Protein AF-A0A3D4PHA9-F1 (afdb_monomer)

Solvent-accessible surface area (backbone atoms only — not comparable to full-atom values): 24714 Å² total; per-residue (Å²): 105,41,65,54,60,60,67,70,58,54,54,68,45,52,56,85,45,77,70,32,50,54,44,38,27,34,51,59,43,37,43,68,64,40,79,77,33,46,70,63,45,48,54,57,72,68,58,50,63,74,48,42,57,73,30,76,74,46,59,72,76,39,26,54,54,40,23,50,50,42,50,50,50,29,45,50,36,42,30,44,54,52,34,38,70,77,37,67,90,38,67,72,58,40,52,51,44,53,35,48,70,42,29,64,69,66,61,52,39,60,44,67,67,62,45,59,79,65,66,57,44,80,58,72,41,45,94,78,32,68,46,37,29,42,55,52,53,49,57,47,50,57,50,51,60,62,71,65,76,60,99,59,75,50,28,41,34,37,40,33,34,61,34,76,40,68,42,74,78,46,63,84,48,59,82,62,46,35,27,49,52,42,47,51,51,54,51,49,57,46,49,53,52,51,52,48,39,34,74,76,54,52,39,58,24,27,39,36,28,56,47,73,32,67,46,77,53,78,55,76,45,78,52,98,91,39,83,44,63,55,77,57,81,34,33,28,41,39,35,24,40,40,24,36,23,50,45,71,57,50,54,53,44,56,74,76,30,62,68,88,63,63,80,52,78,63,50,73,55,92,93,40,74,25,63,45,45,61,48,78,42,75,45,89,45,77,64,35,55,48,28,48,43,22,29,64,81,79,84,78,71,90,68,97,76,84,74,55,34,58,46,75,69,68,69,58,60,80,50,52,62,63,50,54,49,52,48,48,47,44,45,74,83,58,64,74,59,46,67,37,61,56,47,41,51,53,62,57,67,46,80,68,53,86,62,72,50,97,76,59,64,45,74,66,51,44,50,46,52,48,50,53,48,46,50,48,49,45,49,50,46,48,53,49,39,53,51,51,51,54,46,49,56,48,44,65,68,42,47,64,57,51,51,55,44,42,72,73,34,102,49,83,72,52,46,71,57,52,34,53,53,33,44,74,72,73,43,88,60,53,73,71,54,28,50,53,46,51,62,50,66,74,75,107

Nearest PDB structures (foldseek):
  5xxu-assembly1_U  TM=4.238E-01  e=3.130E-01  Toxoplasma gondii
  4f3m-assembly3_B  TM=3.177E-01  e=1.053E+00  Halalkalibacterium halodurans C-125
  4usj-assembly1_C  TM=2.317E-01  e=9.045E-01  Chlamydomonas reinhardtii
  8zkm-assembly1_K  TM=2.129E-01  e=5.740E-01  Vibrio cholerae

Mean predicted aligned error: 12.32 Å

Foldseek 3Di:
DLLCLLLVFQFLWFDDDPLLVLLCLQQLVQLCQPPQNVVLVCQLVVVPVSQLVNVVLFDPVGSSQSSSQSSSSSLLLVLLVQLCVVPVVPPVSVVLSVLLNLADAPRTDTDVVVNVVSVRDHSCPLQQHSRNVSVVLSVVLVVVVVVPPDPDLKFKKKKKWKWKDDCVVQPPDDLVSLQVVLCVVQVLLQVVSVVQCCPQQVFAWWKKFKAKAADFDDPFDQDPNDTDGDHDDIIMIMMMTMGMGRNVSVVVCVVVDVLQPPWDQWDDDPPITITMGMDTDGPPDSVRSSCQAQNDHPPPPPDDDDDRHNRHRHSSSRPDSVRSVSRCSNPVPDDRMDIDHVRVVCVPVVPPDVPPPPPPCPVVSVVVVVVVVSVVSSVVSVVVSVVVVVLVVLLVVLVVVQVVVVVVDVDRDDLVVSQVSCVVVVNHDDSVSSVVSSVVVVVD

Secondary structure (DSSP, 8-state):
-HHHHHHTSPEEEE--SHHHHHHHIIIIIHHHH-TT-HHHHHHHHTT-HHHHTTTTTS-HHHHHHHHHHHHHHHHHHHHHHHHHHHTTT-HHHHHHHHHHHTSPPSSEEE-HHHHHHTT------TTT-HHHHHHHHHHHHHHHHHHT-S--SEEEEEEEEEEEEETTGGGGS-HHHHHHHHHHHHHHHHHHHHHHHHHHH--EEEEEEEEEEEEEEEEEEEETTEEEEEEEEEEEEEEEEEEEEEHHHHHHHHHHS-GGG--PPPEEETTEEE--EEEEE--SSHHHHHHHHH----SS--SS-----S-----GGGS-HHHHHHHHHHHTT--SEEEETHHHHHHHHTT--SS--TTS--HHHHHHHHHHHHHHHHHHHHHHHHHHHHHHHHHHHHHHHHHHHHHHSSSPPPHHHHHHHHHHTT----HHHHHHHHHHHTT-

Sequence (444 aa):
MARELVLSYRVIAAGNRPRDHAQRDLLIGGWQKDPRCRGFRILIKNKDPRFYKNTLSLAKNNQETCARARAFQYMHAAALYRFQKCLEGNQRVSGILRSMLNCPPTLIYFDAKDLKRNGFRTCNRIRLCPYCLSRKVLSLYDRMCEDFKVGTNKCLALLAVTAQLDTSELTTSSSEGIDYQFKAIAKDVRNQLVNLAKKHLGFTGGLTVADAGPILFTNDNWSDGELIVDHYDGLELHTAVLGEIPFGKMSELEEKHSVDELKFSPIEFGNIECQPILTIRLCKERDALRSLLFGQAPSKHRGKNVIDGAFRFPPWYLATPSQWTQHHLATKSLKLYQFWGDWEKLYNECPTSKSKPKGFVNASVRRGRYKSQLNLITANNRRQYEKEQNLEILITRIRPIWVKLCNSLKRRPGWLLLLRKANEEGVDLSERQSRGIIKRLNNE

Structure (mmCIF, N/CA/C/O backbone):
data_AF-A0A3D4PHA9-F1
#
_entry.id   AF-A0A3D4PHA9-F1
#
loop_
_atom_site.group_PDB
_atom_site.id
_atom_site.type_symbol
_atom_site.label_atom_id
_atom_site.label_alt_id
_atom_site.label_comp_id
_atom_site.label_asym_id
_atom_site.label_entity_id
_atom_site.label_seq_id
_atom_site.pdbx_PDB_ins_code
_atom_site.Cartn_x
_atom_site.Cartn_y
_atom_site.Cartn_z
_atom_site.occupancy
_atom_site.B_iso_or_equiv
_atom_site.auth_seq_id
_atom_site.auth_comp_id
_atom_site.auth_asym_id
_atom_site.auth_atom_id
_atom_site.pdbx_PDB_model_num
ATOM 1 N N . MET A 1 1 ? 24.822 2.897 1.583 1.00 78.19 1 MET A N 1
ATOM 2 C CA . MET A 1 1 ? 23.975 1.821 2.151 1.00 78.19 1 MET A CA 1
ATOM 3 C C . MET A 1 1 ? 22.600 1.677 1.489 1.00 78.19 1 MET A C 1
ATOM 5 O O . MET A 1 1 ? 22.474 0.819 0.627 1.00 78.19 1 MET A O 1
ATOM 9 N N . ALA A 1 2 ? 21.577 2.498 1.794 1.00 78.69 2 ALA A N 1
ATOM 10 C CA . ALA A 1 2 ? 20.216 2.328 1.228 1.00 78.69 2 ALA A CA 1
ATOM 11 C C . ALA A 1 2 ? 20.191 2.258 -0.307 1.00 78.69 2 ALA A C 1
ATOM 13 O O . ALA A 1 2 ? 19.567 1.386 -0.909 1.00 78.69 2 ALA A O 1
ATOM 14 N N . ARG A 1 3 ? 20.934 3.168 -0.937 1.00 78.94 3 ARG A N 1
ATOM 15 C CA . ARG A 1 3 ? 21.104 3.226 -2.388 1.00 78.94 3 ARG A CA 1
ATOM 16 C C . ARG A 1 3 ? 21.761 1.965 -2.951 1.00 78.94 3 ARG A C 1
ATOM 18 O O . ARG A 1 3 ? 21.275 1.422 -3.936 1.00 78.94 3 ARG A O 1
ATOM 25 N N . GLU A 1 4 ? 22.847 1.505 -2.342 1.00 82.38 4 GLU A N 1
ATOM 26 C CA . GLU A 1 4 ? 23.573 0.310 -2.794 1.00 82.38 4 GLU A CA 1
ATOM 27 C C . GLU A 1 4 ? 22.698 -0.929 -2.682 1.00 82.38 4 GLU A C 1
ATOM 29 O O . GLU A 1 4 ? 22.647 -1.704 -3.629 1.00 82.38 4 GLU A O 1
ATOM 34 N N . LEU A 1 5 ? 21.935 -1.057 -1.591 1.00 80.12 5 LEU A N 1
ATOM 35 C CA . LEU A 1 5 ? 20.986 -2.147 -1.400 1.00 80.12 5 LEU A CA 1
ATOM 36 C C . LEU A 1 5 ? 20.027 -2.234 -2.592 1.00 80.12 5 LEU A C 1
ATOM 38 O O . LEU A 1 5 ? 19.995 -3.245 -3.280 1.00 80.12 5 LEU A O 1
ATOM 42 N N . VAL A 1 6 ? 19.310 -1.154 -2.914 1.00 78.81 6 VAL A N 1
ATOM 43 C CA . VAL A 1 6 ? 18.318 -1.161 -4.007 1.00 78.81 6 VAL A CA 1
ATOM 44 C C . VAL A 1 6 ? 18.946 -1.397 -5.381 1.00 78.81 6 VAL A C 1
ATOM 46 O O . VAL A 1 6 ? 18.359 -2.084 -6.219 1.00 78.81 6 VAL A O 1
ATOM 49 N N . LEU A 1 7 ? 20.132 -0.836 -5.624 1.00 80.25 7 LEU A N 1
ATOM 50 C CA . LEU A 1 7 ? 20.813 -0.948 -6.915 1.00 80.25 7 LEU A CA 1
ATOM 51 C C . LEU A 1 7 ? 21.568 -2.271 -7.096 1.00 80.25 7 LEU A C 1
ATOM 53 O O . LEU A 1 7 ? 21.859 -2.632 -8.237 1.00 80.25 7 LEU A O 1
ATOM 57 N N . SER A 1 8 ? 21.856 -2.993 -6.009 1.00 77.19 8 SER A N 1
ATOM 58 C CA . SER A 1 8 ? 22.593 -4.262 -6.035 1.00 77.19 8 SER A CA 1
ATOM 59 C C . SER A 1 8 ? 21.827 -5.400 -6.708 1.00 77.19 8 SER A C 1
ATOM 61 O O . SER A 1 8 ? 22.439 -6.364 -7.159 1.00 77.19 8 SER A O 1
ATOM 63 N N . TYR A 1 9 ? 20.501 -5.287 -6.818 1.00 76.25 9 TYR A N 1
ATOM 64 C CA . TYR A 1 9 ? 19.668 -6.357 -7.352 1.00 76.25 9 TYR A CA 1
ATOM 65 C C . TYR A 1 9 ? 19.395 -6.206 -8.845 1.00 76.25 9 TYR A C 1
ATOM 67 O O . TYR A 1 9 ? 18.904 -5.166 -9.321 1.00 76.25 9 TYR A O 1
ATOM 75 N N . ARG A 1 10 ? 19.597 -7.300 -9.586 1.00 81.81 10 ARG A N 1
ATOM 76 C CA . ARG A 1 10 ? 19.163 -7.385 -10.977 1.00 81.81 10 ARG A CA 1
ATOM 77 C C . ARG A 1 10 ? 17.663 -7.660 -11.033 1.00 81.81 10 ARG A C 1
ATOM 79 O O . ARG A 1 10 ? 17.183 -8.698 -10.579 1.00 81.81 10 ARG A O 1
ATOM 86 N N . VAL A 1 11 ? 16.915 -6.733 -11.629 1.00 83.44 11 VAL A N 1
ATOM 87 C CA . VAL A 1 11 ? 15.482 -6.917 -11.881 1.00 83.44 11 VAL A CA 1
ATOM 88 C C . VAL A 1 11 ? 15.311 -7.689 -13.184 1.00 83.44 11 VAL A C 1
ATOM 90 O O . VAL A 1 11 ? 15.798 -7.270 -14.230 1.00 83.44 11 VAL A O 1
ATOM 93 N N . ILE A 1 12 ? 14.620 -8.823 -13.117 1.00 83.25 12 ILE A N 1
ATOM 94 C CA . ILE A 1 12 ? 14.388 -9.707 -14.269 1.00 83.25 12 ILE A CA 1
ATOM 95 C C . ILE A 1 12 ? 12.997 -9.517 -14.882 1.00 83.25 12 ILE A C 1
ATOM 97 O O . ILE A 1 12 ? 12.780 -9.852 -16.046 1.00 83.25 12 ILE A O 1
ATOM 101 N N . ALA A 1 13 ? 12.044 -8.993 -14.106 1.00 81.88 13 ALA A N 1
ATOM 102 C CA . ALA A 1 13 ? 10.689 -8.725 -14.567 1.00 81.88 13 ALA A CA 1
ATOM 103 C C . ALA A 1 13 ? 9.935 -7.765 -13.632 1.00 81.88 13 ALA A C 1
ATOM 105 O O . ALA A 1 13 ? 10.227 -7.674 -12.438 1.00 81.88 13 ALA A O 1
ATOM 106 N N . ALA A 1 14 ? 8.909 -7.114 -14.181 1.00 84.00 14 ALA A N 1
ATOM 107 C CA . ALA A 1 14 ? 7.874 -6.410 -13.429 1.00 84.00 14 ALA A CA 1
ATOM 108 C C . ALA A 1 14 ? 6.592 -7.254 -13.384 1.00 84.00 14 ALA A C 1
ATOM 110 O O . ALA A 1 14 ? 6.258 -7.936 -14.356 1.00 84.00 14 ALA A O 1
ATOM 111 N N . GLY A 1 15 ? 5.860 -7.185 -12.274 1.00 78.12 15 GLY A N 1
ATOM 112 C CA . GLY A 1 15 ? 4.508 -7.726 -12.182 1.00 78.12 15 GLY A CA 1
ATOM 113 C C . GLY A 1 15 ? 3.534 -6.948 -13.073 1.00 78.12 15 GLY A C 1
ATOM 114 O O . GLY A 1 15 ? 3.477 -5.716 -13.010 1.00 78.12 15 GLY A O 1
ATOM 115 N N . ASN A 1 16 ? 2.765 -7.672 -13.888 1.00 78.44 16 ASN A N 1
ATOM 116 C CA . ASN A 1 16 ? 1.765 -7.117 -14.809 1.00 78.44 16 ASN A CA 1
ATOM 117 C C . ASN A 1 16 ? 0.433 -7.891 -14.785 1.00 78.44 16 ASN A C 1
ATOM 119 O O . ASN A 1 16 ? -0.294 -7.952 -15.771 1.00 78.44 16 ASN A O 1
ATOM 123 N N . ARG A 1 17 ? 0.136 -8.574 -13.679 1.00 78.44 17 ARG A N 1
ATOM 124 C CA . ARG A 1 17 ? -1.132 -9.284 -13.472 1.00 78.44 17 ARG A CA 1
ATOM 125 C C . ARG A 1 17 ? -2.132 -8.346 -12.784 1.00 78.44 17 ARG A C 1
ATOM 127 O O . ARG A 1 17 ? -1.696 -7.458 -12.053 1.00 78.44 17 ARG A O 1
ATOM 134 N N . PRO A 1 18 ? -3.454 -8.599 -12.862 1.00 76.56 18 PRO A N 1
ATOM 135 C CA . PRO A 1 18 ? -4.464 -7.884 -12.059 1.00 76.56 18 PRO A CA 1
ATOM 136 C C . PRO A 1 18 ? -4.094 -7.780 -10.572 1.00 76.56 18 PRO A C 1
ATOM 138 O O . PRO A 1 18 ? -4.237 -6.742 -9.933 1.00 76.56 18 PRO A O 1
ATOM 141 N N . ARG A 1 19 ? -3.519 -8.864 -10.050 1.00 80.69 19 ARG A N 1
ATOM 142 C CA . ARG A 1 19 ? -2.988 -8.973 -8.694 1.00 80.69 19 ARG A CA 1
ATOM 143 C C . ARG A 1 19 ? -1.827 -8.001 -8.413 1.00 80.69 19 ARG A C 1
ATOM 145 O O . ARG A 1 19 ? -1.751 -7.413 -7.338 1.00 80.69 19 ARG A O 1
ATOM 152 N N . ASP A 1 20 ? -0.936 -7.811 -9.379 1.00 84.25 20 ASP A N 1
ATOM 153 C CA . ASP A 1 20 ? 0.202 -6.898 -9.251 1.00 84.25 20 ASP A CA 1
ATOM 154 C C . ASP A 1 20 ? -0.255 -5.432 -9.346 1.00 84.25 20 ASP A C 1
ATOM 156 O O . ASP A 1 20 ? 0.331 -4.566 -8.701 1.00 84.25 20 ASP A O 1
ATOM 160 N N . HIS A 1 21 ? -1.331 -5.145 -10.091 1.00 82.88 21 HIS A N 1
ATOM 161 C CA . HIS A 1 21 ? -1.955 -3.817 -10.109 1.00 82.88 21 HIS A CA 1
ATOM 162 C C . HIS A 1 21 ? -2.543 -3.446 -8.742 1.00 82.88 21 HIS A C 1
ATOM 164 O O . HIS A 1 21 ? -2.271 -2.356 -8.253 1.00 82.88 21 HIS A O 1
ATOM 170 N N . ALA A 1 22 ? -3.241 -4.369 -8.075 1.00 83.69 22 ALA A N 1
ATOM 171 C CA . ALA A 1 22 ? -3.739 -4.159 -6.712 1.00 83.69 22 ALA A CA 1
ATOM 172 C C . ALA A 1 22 ? -2.608 -3.858 -5.707 1.00 83.69 22 ALA A C 1
ATOM 174 O O . ALA A 1 22 ? -2.691 -2.912 -4.927 1.00 83.69 22 ALA A O 1
ATOM 175 N N . GLN A 1 23 ? -1.498 -4.606 -5.761 1.00 87.12 23 GLN A N 1
ATOM 176 C CA . GLN A 1 23 ? -0.321 -4.292 -4.937 1.00 87.12 23 GLN A CA 1
ATOM 177 C C . GLN A 1 23 ? 0.308 -2.944 -5.285 1.00 87.12 23 GLN A C 1
ATOM 179 O O . GLN A 1 23 ? 0.857 -2.277 -4.407 1.00 87.12 23 GLN A O 1
ATOM 184 N N . ARG A 1 24 ? 0.289 -2.568 -6.568 1.00 87.31 24 ARG A N 1
ATOM 185 C CA . ARG A 1 24 ? 0.852 -1.304 -7.033 1.00 87.31 24 ARG A CA 1
ATOM 186 C C . ARG A 1 24 ? 0.048 -0.153 -6.469 1.00 87.31 24 ARG A C 1
ATOM 188 O O . ARG A 1 24 ? 0.664 0.784 -5.981 1.00 87.31 24 ARG A O 1
ATOM 195 N N . ASP A 1 25 ? -1.274 -0.262 -6.489 1.00 84.44 25 ASP A N 1
ATOM 196 C CA . ASP A 1 25 ? -2.173 0.742 -5.935 1.00 84.44 25 ASP A CA 1
ATOM 197 C C . ASP A 1 25 ? -1.982 0.891 -4.429 1.00 84.44 25 ASP A C 1
ATOM 199 O O . ASP A 1 25 ? -1.779 2.008 -3.973 1.00 84.44 25 ASP A O 1
ATOM 203 N N . LEU A 1 26 ? -1.923 -0.218 -3.684 1.00 87.31 26 LEU A N 1
ATOM 204 C CA . LEU A 1 26 ? -1.706 -0.186 -2.234 1.00 87.31 26 LEU A CA 1
ATOM 205 C C . LEU A 1 26 ? -0.385 0.489 -1.834 1.00 87.31 26 LEU A C 1
ATOM 207 O O . LEU A 1 26 ? -0.323 1.178 -0.822 1.00 87.31 26 LEU A O 1
ATOM 211 N N . LEU A 1 27 ? 0.692 0.241 -2.586 1.00 89.62 27 LEU A N 1
ATOM 212 C CA . LEU A 1 27 ? 2.030 0.720 -2.230 1.00 89.62 27 LEU A CA 1
ATOM 213 C C . LEU A 1 27 ? 2.379 2.029 -2.936 1.00 89.62 27 LEU A C 1
ATOM 215 O O . LEU A 1 27 ? 2.422 3.098 -2.334 1.00 89.62 27 LEU A O 1
ATOM 219 N N . ILE A 1 28 ? 2.647 1.936 -4.237 1.00 88.44 28 ILE A N 1
ATOM 220 C CA . ILE A 1 28 ? 3.115 3.057 -5.052 1.00 88.44 28 ILE A CA 1
ATOM 221 C C . ILE A 1 28 ? 1.968 4.040 -5.280 1.00 88.44 28 ILE A C 1
ATOM 223 O O . ILE A 1 28 ? 2.178 5.240 -5.170 1.00 88.44 28 ILE A O 1
ATOM 227 N N . GLY A 1 29 ? 0.770 3.543 -5.591 1.00 83.50 29 GLY A N 1
ATOM 228 C CA . GLY A 1 29 ? -0.414 4.360 -5.831 1.00 83.50 29 GLY A CA 1
ATOM 229 C C . GLY A 1 29 ? -0.811 5.162 -4.596 1.00 83.50 29 GLY A C 1
ATOM 230 O O . GLY A 1 29 ? -1.054 6.357 -4.731 1.00 83.50 29 GLY A O 1
ATOM 231 N N . GLY A 1 30 ? -0.789 4.542 -3.413 1.00 81.56 30 GLY A N 1
ATOM 232 C CA . GLY A 1 30 ? -1.020 5.205 -2.131 1.00 81.56 30 GLY A CA 1
ATOM 233 C C . GLY A 1 30 ? -0.062 6.377 -1.928 1.00 81.56 30 GLY A C 1
ATOM 234 O O . GLY A 1 30 ? -0.498 7.515 -1.802 1.00 81.56 30 GLY A O 1
ATOM 235 N N . TRP A 1 31 ? 1.250 6.149 -2.037 1.00 85.88 31 TRP A N 1
ATOM 236 C CA . TRP A 1 31 ? 2.238 7.229 -1.896 1.00 85.88 31 TRP A CA 1
ATOM 237 C C . TRP A 1 31 ? 2.215 8.252 -3.039 1.00 85.88 31 TRP A C 1
ATOM 239 O O . TRP A 1 31 ? 2.596 9.399 -2.854 1.00 85.88 31 TRP A O 1
ATOM 249 N N . GLN A 1 32 ? 1.793 7.887 -4.250 1.00 84.81 32 GLN A N 1
ATOM 250 C CA . GLN A 1 32 ? 1.639 8.867 -5.332 1.00 84.81 32 GLN A CA 1
ATOM 251 C C . GLN A 1 32 ? 0.470 9.827 -5.086 1.00 84.81 32 GLN A C 1
ATOM 253 O O . GLN A 1 32 ? 0.487 10.941 -5.614 1.00 84.81 32 GLN A O 1
ATOM 258 N N . LYS A 1 33 ? -0.541 9.396 -4.330 1.00 77.88 33 LYS A N 1
ATOM 259 C CA . LYS A 1 33 ? -1.741 10.184 -4.030 1.00 77.88 33 LYS A CA 1
ATOM 260 C C . LYS A 1 33 ? -1.632 10.930 -2.713 1.00 77.88 33 LYS A C 1
ATOM 262 O O . LYS A 1 33 ? -2.201 12.010 -2.609 1.00 77.88 33 LYS A O 1
ATOM 267 N N . ASP A 1 34 ? -0.879 10.389 -1.761 1.00 77.75 34 ASP A N 1
ATOM 268 C CA . ASP A 1 34 ? -0.632 11.040 -0.485 1.00 77.75 34 ASP A CA 1
ATOM 269 C C . ASP A 1 34 ? 0.057 12.402 -0.732 1.00 77.75 34 ASP A C 1
ATOM 271 O O . ASP A 1 34 ? 1.186 12.445 -1.246 1.00 77.75 34 ASP A O 1
ATOM 275 N N . PRO A 1 35 ? -0.602 13.537 -0.418 1.00 75.88 35 PRO A N 1
ATOM 276 C CA . PRO A 1 35 ? -0.036 14.861 -0.660 1.00 75.88 35 PRO A CA 1
ATOM 277 C C . PRO A 1 35 ? 1.274 15.068 0.106 1.00 75.88 35 PRO A C 1
ATOM 279 O O . PRO A 1 35 ? 2.156 15.775 -0.389 1.00 75.88 35 PRO A O 1
ATOM 282 N N . ARG A 1 36 ? 1.441 14.367 1.232 1.00 76.06 36 ARG A N 1
ATOM 283 C CA . ARG A 1 36 ? 2.634 14.386 2.078 1.00 76.06 36 ARG A CA 1
ATOM 284 C C . ARG A 1 36 ? 3.813 13.683 1.428 1.00 76.06 36 ARG A C 1
ATOM 286 O O . ARG A 1 36 ? 4.969 13.989 1.688 1.00 76.06 36 ARG A O 1
ATOM 293 N N . CYS A 1 37 ? 3.552 12.795 0.472 1.00 81.06 37 CYS A N 1
ATOM 294 C CA . CYS A 1 37 ? 4.594 12.061 -0.225 1.00 81.06 37 CYS A CA 1
ATOM 295 C C . CYS A 1 37 ? 5.264 12.855 -1.370 1.00 81.06 37 CYS A C 1
ATOM 297 O O . CYS A 1 37 ? 5.559 12.317 -2.445 1.00 81.06 37 CYS A O 1
ATOM 299 N N . ARG A 1 38 ? 5.506 14.163 -1.191 1.00 82.88 38 ARG A N 1
ATOM 300 C CA . ARG A 1 38 ? 6.083 15.038 -2.230 1.00 82.88 38 ARG A CA 1
ATOM 301 C C . ARG A 1 38 ? 7.461 14.559 -2.685 1.00 82.88 38 ARG A C 1
ATOM 303 O O . ARG A 1 38 ? 7.690 14.477 -3.891 1.00 82.88 38 ARG A O 1
ATOM 310 N N . GLY A 1 39 ? 8.339 14.178 -1.757 1.00 83.06 39 GLY A N 1
ATOM 311 C CA . GLY A 1 39 ? 9.680 13.677 -2.085 1.00 83.06 39 GLY A CA 1
ATOM 312 C C . GLY A 1 39 ? 9.662 12.449 -2.999 1.00 83.06 39 GLY A C 1
ATOM 313 O O . GLY A 1 39 ? 10.361 12.411 -4.010 1.00 83.06 39 GLY A O 1
ATOM 314 N N . PHE A 1 40 ? 8.779 11.484 -2.730 1.00 87.62 40 PHE A N 1
ATOM 315 C CA . PHE A 1 40 ? 8.590 10.330 -3.609 1.00 87.62 40 PHE A CA 1
ATOM 316 C C . PHE A 1 40 ? 8.110 10.731 -5.013 1.00 87.62 40 PHE A C 1
ATOM 318 O O . PHE A 1 40 ? 8.618 10.228 -6.020 1.00 87.62 40 PHE A O 1
ATOM 325 N N . ARG A 1 41 ? 7.169 11.680 -5.102 1.00 87.38 41 ARG A N 1
ATOM 326 C CA . ARG A 1 41 ? 6.681 12.204 -6.387 1.00 87.38 41 ARG A CA 1
ATOM 327 C C . ARG A 1 41 ? 7.778 12.924 -7.169 1.00 87.38 41 ARG A C 1
ATOM 329 O O . ARG A 1 41 ? 7.862 12.722 -8.378 1.00 87.38 41 ARG A O 1
ATOM 336 N N . ILE A 1 42 ? 8.628 13.706 -6.501 1.00 86.94 42 ILE A N 1
ATOM 337 C CA . ILE A 1 42 ? 9.790 14.369 -7.113 1.00 86.94 42 ILE A CA 1
ATOM 338 C C . ILE A 1 42 ? 10.762 13.325 -7.670 1.00 86.94 42 ILE A C 1
ATOM 340 O O . ILE A 1 42 ? 11.127 13.407 -8.841 1.00 86.94 42 ILE A O 1
ATOM 344 N N . LEU A 1 43 ? 11.113 12.299 -6.885 1.00 85.62 43 LEU A N 1
ATOM 345 C CA . LEU A 1 43 ? 12.012 11.226 -7.332 1.00 85.62 43 LEU A CA 1
ATOM 346 C C . LEU A 1 43 ? 11.499 10.520 -8.593 1.00 85.62 43 LEU A C 1
ATOM 348 O O . LEU A 1 43 ? 12.271 10.251 -9.513 1.00 85.62 43 LEU A O 1
ATOM 352 N N . ILE A 1 44 ? 10.193 10.246 -8.661 1.00 88.25 44 ILE A N 1
ATOM 353 C CA . ILE A 1 44 ? 9.579 9.642 -9.849 1.00 88.25 44 ILE A CA 1
ATOM 354 C C . ILE A 1 44 ? 9.554 10.632 -11.022 1.00 88.25 44 ILE A C 1
ATOM 356 O O . ILE A 1 44 ? 9.908 10.252 -12.141 1.00 88.25 44 ILE A O 1
ATOM 360 N N . LYS A 1 45 ? 9.147 11.887 -10.785 1.00 88.06 45 LYS A N 1
ATOM 361 C CA . LYS A 1 45 ? 9.012 12.926 -11.820 1.00 88.06 45 LYS A CA 1
ATOM 362 C C . LYS A 1 45 ? 10.349 13.246 -12.484 1.00 88.06 45 LYS A C 1
ATOM 364 O O . LYS A 1 45 ? 10.397 13.361 -13.704 1.00 88.06 45 LYS A O 1
ATOM 369 N N . ASN A 1 46 ? 11.422 13.320 -11.700 1.00 85.44 46 ASN A N 1
ATOM 370 C CA . ASN A 1 46 ? 12.767 13.631 -12.187 1.00 85.44 46 ASN A CA 1
ATOM 371 C C . ASN A 1 46 ? 13.392 12.487 -12.998 1.00 85.44 46 ASN A C 1
ATOM 373 O O . ASN A 1 46 ? 14.467 12.665 -13.560 1.00 85.44 46 ASN A O 1
ATOM 377 N N . LYS A 1 47 ? 12.730 11.320 -13.065 1.00 83.75 47 LYS A N 1
ATOM 378 C CA . LYS A 1 47 ? 13.183 10.130 -13.796 1.00 83.75 47 LYS A CA 1
ATOM 379 C C . LYS A 1 47 ? 14.660 9.821 -13.559 1.00 83.75 47 LYS A C 1
ATOM 381 O O . LYS A 1 47 ? 15.396 9.563 -14.506 1.00 83.75 47 LYS A O 1
ATOM 386 N N . ASP A 1 48 ? 15.071 9.833 -12.294 1.00 81.56 48 ASP A N 1
ATOM 387 C CA . ASP A 1 48 ? 16.461 9.607 -11.913 1.00 81.56 48 ASP A CA 1
ATOM 388 C C . ASP A 1 48 ? 17.035 8.367 -12.634 1.00 81.56 48 ASP A C 1
ATOM 390 O O . ASP A 1 48 ? 16.581 7.244 -12.358 1.00 81.56 48 ASP A O 1
ATOM 394 N N . PRO A 1 49 ? 18.024 8.538 -13.540 1.00 82.62 49 PRO A N 1
ATOM 395 C CA . PRO A 1 49 ? 18.549 7.458 -14.376 1.00 82.62 49 PRO A CA 1
ATOM 396 C C . PRO A 1 49 ? 19.028 6.250 -13.568 1.00 82.62 49 PRO A C 1
ATOM 398 O O . PRO A 1 49 ? 19.023 5.116 -14.053 1.00 82.62 49 PRO A O 1
ATOM 401 N N . ARG A 1 50 ? 19.397 6.462 -12.300 1.00 81.62 50 ARG A N 1
ATOM 402 C CA . ARG A 1 50 ? 19.867 5.418 -11.389 1.00 81.62 50 ARG A CA 1
ATOM 403 C C . ARG A 1 50 ? 18.795 4.368 -11.111 1.00 81.62 50 ARG A C 1
ATOM 405 O O . ARG A 1 50 ? 19.131 3.191 -11.030 1.00 81.62 50 ARG A O 1
ATOM 412 N N . PHE A 1 51 ? 17.518 4.744 -11.012 1.00 83.81 51 PHE A N 1
ATOM 413 C CA . PHE A 1 51 ? 16.441 3.769 -10.792 1.00 83.81 51 PHE A CA 1
ATOM 414 C C . PHE A 1 51 ? 16.097 2.974 -12.056 1.00 83.81 51 PHE A C 1
ATOM 416 O O . PHE A 1 51 ? 15.625 1.837 -11.949 1.00 83.81 51 PHE A O 1
ATOM 423 N N . TYR A 1 52 ? 16.413 3.528 -13.230 1.00 81.62 52 TYR A N 1
ATOM 424 C CA . TYR A 1 52 ? 16.275 2.868 -14.530 1.00 81.62 52 TYR A CA 1
ATOM 425 C C . TYR A 1 52 ? 17.486 1.991 -14.887 1.00 81.62 52 TYR A C 1
ATOM 427 O O . TYR A 1 52 ? 17.348 1.040 -15.665 1.00 81.62 52 TYR A O 1
ATOM 435 N N . LYS A 1 53 ? 18.658 2.240 -14.286 1.00 75.00 53 LYS A N 1
ATOM 436 C CA . LYS A 1 53 ? 19.874 1.423 -14.448 1.00 75.00 53 LYS A CA 1
ATOM 437 C C . LYS A 1 53 ? 19.564 -0.050 -14.166 1.00 75.00 53 LYS A C 1
ATOM 439 O O . LYS A 1 53 ? 18.997 -0.358 -13.131 1.00 75.00 53 LYS A O 1
ATOM 444 N N . ASN A 1 54 ? 19.916 -0.983 -15.048 1.00 72.06 54 ASN A N 1
ATOM 445 C CA . ASN A 1 54 ? 19.570 -2.418 -14.941 1.00 72.06 54 ASN A CA 1
ATOM 446 C C . ASN A 1 54 ? 18.077 -2.764 -15.142 1.00 72.06 54 ASN A C 1
ATOM 448 O O . ASN A 1 54 ? 17.672 -3.880 -14.826 1.00 72.06 54 ASN A O 1
ATOM 452 N N . THR A 1 55 ? 17.260 -1.841 -15.661 1.00 75.94 55 THR A N 1
ATOM 453 C CA . THR A 1 55 ? 15.894 -2.136 -16.149 1.00 75.94 55 THR A CA 1
ATOM 454 C C . THR A 1 55 ? 15.753 -1.947 -17.658 1.00 75.94 55 THR A C 1
ATOM 456 O O . THR A 1 55 ? 14.737 -2.343 -18.210 1.00 75.94 55 THR A O 1
ATOM 459 N N . LEU A 1 56 ? 16.775 -1.407 -18.335 1.00 75.38 56 LEU A N 1
ATOM 460 C CA . LEU A 1 56 ? 16.754 -1.073 -19.768 1.00 75.38 56 LEU A CA 1
ATOM 461 C C . LEU A 1 56 ? 16.437 -2.264 -20.684 1.00 75.38 56 LEU A C 1
ATOM 463 O O . LEU A 1 56 ? 15.916 -2.068 -21.773 1.00 75.38 56 LEU A O 1
ATOM 467 N N . SER A 1 57 ? 16.712 -3.493 -20.241 1.00 78.38 57 SER A N 1
ATOM 468 C CA . SER A 1 57 ? 16.363 -4.714 -20.976 1.00 78.38 57 SER A CA 1
ATOM 469 C C . SER A 1 57 ? 14.884 -5.110 -20.870 1.00 78.38 57 SER A C 1
ATOM 471 O O . SER A 1 57 ? 14.472 -6.100 -21.469 1.00 78.38 57 SER A O 1
ATOM 473 N N . LEU A 1 58 ? 14.083 -4.394 -20.077 1.00 80.81 58 LEU A N 1
ATOM 474 C CA . LEU A 1 58 ? 12.646 -4.617 -19.941 1.00 80.81 58 LEU A CA 1
ATOM 475 C C . LEU A 1 58 ? 11.872 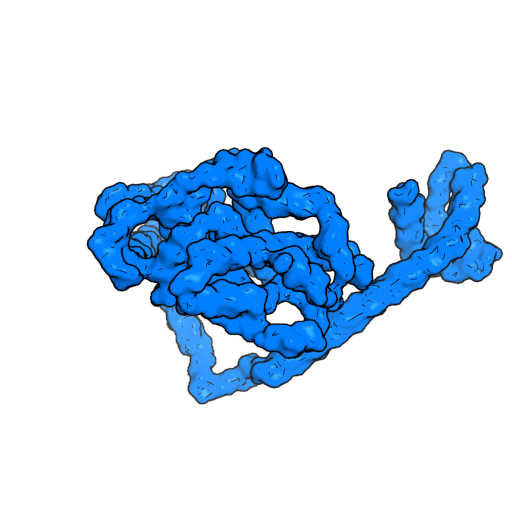-3.731 -20.919 1.00 80.81 58 LEU A C 1
ATOM 477 O O . LEU A 1 58 ? 12.309 -2.636 -21.254 1.00 80.81 58 LEU A O 1
ATOM 481 N N . ALA A 1 59 ? 10.662 -4.154 -21.286 1.00 81.38 59 ALA A N 1
ATOM 482 C CA . ALA A 1 59 ? 9.719 -3.320 -22.029 1.00 81.38 59 ALA A CA 1
ATOM 483 C C . ALA A 1 59 ? 9.508 -1.953 -21.353 1.00 81.38 59 ALA A C 1
ATOM 485 O O . ALA A 1 59 ? 9.387 -1.893 -20.129 1.00 81.38 59 ALA A O 1
ATOM 486 N N . LYS A 1 60 ? 9.354 -0.869 -22.125 1.00 82.62 60 LYS A N 1
ATOM 487 C CA . LYS A 1 60 ? 9.214 0.513 -21.607 1.00 82.62 60 LYS A CA 1
ATOM 488 C C . LYS A 1 60 ? 8.195 0.665 -20.459 1.00 82.62 60 LYS A C 1
ATOM 490 O O . LYS A 1 60 ? 8.504 1.275 -19.440 1.00 82.62 60 LYS A O 1
ATOM 495 N N . ASN A 1 61 ? 7.017 0.045 -20.569 1.00 79.25 61 ASN A N 1
ATOM 496 C CA . ASN A 1 61 ? 5.983 0.086 -19.517 1.00 79.25 61 ASN A CA 1
ATOM 497 C C . ASN A 1 61 ? 6.423 -0.623 -18.216 1.00 79.25 61 ASN A C 1
ATOM 499 O O . ASN A 1 61 ? 6.042 -0.233 -17.107 1.00 79.25 61 ASN A O 1
ATOM 503 N N . ASN A 1 62 ? 7.250 -1.661 -18.347 1.00 84.69 62 ASN A N 1
ATOM 504 C CA . ASN A 1 62 ? 7.836 -2.377 -17.220 1.00 84.69 62 ASN A CA 1
ATOM 505 C C . ASN A 1 62 ? 9.005 -1.595 -16.614 1.00 84.69 62 ASN A C 1
ATOM 507 O O . ASN A 1 62 ? 9.137 -1.601 -15.395 1.00 84.69 62 ASN A O 1
ATOM 511 N N . GLN A 1 63 ? 9.794 -0.875 -17.422 1.00 87.44 63 GLN A N 1
ATOM 512 C CA . GLN A 1 63 ? 10.871 -0.006 -16.927 1.00 87.44 63 GLN A CA 1
ATOM 513 C C . GLN A 1 63 ? 10.334 1.030 -15.941 1.00 87.44 63 GLN A C 1
ATOM 515 O O . GLN A 1 63 ? 10.851 1.152 -14.835 1.00 87.44 63 GLN A O 1
ATOM 520 N N . GLU A 1 64 ? 9.251 1.722 -16.300 1.00 87.25 64 GLU A N 1
ATOM 521 C CA . GLU A 1 64 ? 8.648 2.731 -15.429 1.00 87.25 64 GLU A CA 1
ATOM 522 C C . GLU A 1 64 ? 8.099 2.118 -14.134 1.00 87.25 64 GLU A C 1
ATOM 524 O O . GLU A 1 64 ? 8.337 2.636 -13.042 1.00 87.25 64 GLU A O 1
ATOM 529 N N . THR A 1 65 ? 7.417 0.974 -14.232 1.00 87.50 65 THR A N 1
ATOM 530 C CA . THR A 1 65 ? 6.939 0.243 -13.049 1.00 87.50 65 THR A CA 1
ATOM 531 C C . THR A 1 65 ? 8.103 -0.146 -12.134 1.00 87.50 65 THR A C 1
ATOM 533 O O . THR A 1 65 ? 8.030 0.057 -10.921 1.00 87.50 65 THR A O 1
ATOM 536 N N . CYS A 1 66 ? 9.192 -0.670 -12.701 1.00 88.88 66 CYS A N 1
ATOM 537 C CA . CYS A 1 66 ? 10.388 -1.044 -11.954 1.00 88.88 66 CYS A CA 1
ATOM 538 C C . CYS A 1 66 ? 11.073 0.162 -11.314 1.00 88.88 66 CYS A C 1
ATOM 540 O O . CYS A 1 66 ? 11.465 0.079 -10.152 1.00 88.88 66 CYS A O 1
ATOM 542 N N . ALA A 1 67 ? 11.189 1.279 -12.033 1.00 88.69 67 ALA A N 1
ATOM 543 C CA . ALA A 1 67 ? 11.781 2.503 -11.514 1.00 88.69 67 ALA A CA 1
ATOM 544 C C . ALA A 1 67 ? 10.973 3.048 -10.328 1.00 88.69 67 ALA A C 1
ATOM 546 O O . ALA A 1 67 ? 11.548 3.344 -9.283 1.00 88.69 67 ALA A O 1
ATOM 547 N N . ARG A 1 68 ? 9.637 3.089 -10.434 1.00 90.31 68 ARG A N 1
ATOM 548 C CA . ARG A 1 68 ? 8.753 3.495 -9.326 1.00 90.31 68 ARG A CA 1
ATOM 549 C C . ARG A 1 68 ? 8.861 2.548 -8.127 1.00 90.31 68 ARG A C 1
ATOM 551 O O . ARG A 1 68 ? 8.947 3.011 -6.992 1.00 90.31 68 ARG A O 1
ATOM 558 N N . ALA A 1 69 ? 8.903 1.235 -8.362 1.00 90.19 69 ALA A N 1
ATOM 559 C CA . ALA A 1 69 ? 9.071 0.242 -7.299 1.00 90.19 69 ALA A CA 1
ATOM 560 C C . ALA A 1 69 ? 10.431 0.364 -6.596 1.00 90.19 69 ALA A C 1
ATOM 562 O O . ALA A 1 69 ? 10.510 0.238 -5.377 1.00 90.19 69 ALA A O 1
ATOM 563 N N . ARG A 1 70 ? 11.495 0.670 -7.343 1.00 89.56 70 ARG A N 1
ATOM 564 C CA . ARG A 1 70 ? 12.827 0.926 -6.786 1.00 89.56 70 ARG A CA 1
ATOM 565 C C . ARG A 1 70 ? 12.909 2.234 -6.023 1.00 89.56 70 ARG A C 1
ATOM 567 O O . ARG A 1 70 ? 13.505 2.246 -4.955 1.00 89.56 70 ARG A O 1
ATOM 574 N N . ALA A 1 71 ? 12.291 3.301 -6.523 1.00 90.25 71 ALA A N 1
ATOM 575 C CA . ALA A 1 71 ? 12.180 4.552 -5.782 1.00 90.25 71 ALA A CA 1
ATOM 576 C C . ALA A 1 71 ? 11.456 4.317 -4.446 1.00 90.25 71 ALA A C 1
ATOM 578 O O . ALA A 1 71 ? 11.939 4.743 -3.401 1.00 90.25 71 ALA A O 1
ATOM 579 N N . PHE A 1 72 ? 10.360 3.550 -4.454 1.00 92.00 72 PHE A N 1
ATOM 580 C CA . PHE A 1 72 ? 9.639 3.175 -3.235 1.00 92.00 72 PHE A CA 1
ATOM 581 C C . PHE A 1 72 ? 10.534 2.365 -2.285 1.00 92.00 72 PHE A C 1
ATOM 583 O O . PHE A 1 72 ? 10.638 2.679 -1.100 1.00 92.00 72 PHE A O 1
ATOM 590 N N . GLN A 1 73 ? 11.237 1.356 -2.811 1.00 91.00 73 GLN A N 1
ATOM 591 C CA . GLN A 1 73 ? 12.165 0.541 -2.029 1.00 91.00 73 GLN A CA 1
ATOM 592 C C . GLN A 1 73 ? 13.300 1.371 -1.429 1.00 91.00 73 GLN A C 1
ATOM 594 O O . GLN A 1 73 ? 13.672 1.141 -0.282 1.00 91.00 73 GLN A O 1
ATOM 599 N N . TYR A 1 74 ? 13.828 2.333 -2.183 1.00 91.06 74 TYR A N 1
ATOM 600 C CA . TYR A 1 74 ? 14.890 3.224 -1.737 1.00 91.06 74 TYR A CA 1
ATOM 601 C C . TYR A 1 74 ? 14.423 4.082 -0.566 1.00 91.06 74 TYR A C 1
ATOM 603 O O . TYR A 1 74 ? 15.077 4.078 0.471 1.00 91.06 74 TYR A O 1
ATOM 611 N N . MET A 1 75 ? 13.268 4.737 -0.697 1.00 91.00 75 MET A N 1
ATOM 612 C CA . MET A 1 75 ? 12.690 5.560 0.368 1.00 91.00 75 MET A CA 1
ATOM 613 C C . MET A 1 75 ? 12.399 4.732 1.624 1.00 91.00 75 MET A C 1
ATOM 615 O O . MET A 1 75 ? 12.716 5.152 2.734 1.00 91.00 75 MET A O 1
ATOM 619 N N . HIS A 1 76 ? 11.856 3.522 1.457 1.00 91.38 76 HIS A N 1
ATOM 620 C CA . HIS A 1 76 ? 11.632 2.613 2.577 1.00 91.38 76 HIS A CA 1
ATOM 621 C C . HIS A 1 76 ? 12.946 2.191 3.250 1.00 91.38 76 HIS A C 1
ATOM 623 O O . HIS A 1 76 ? 13.056 2.266 4.469 1.00 91.38 76 HIS A O 1
ATOM 629 N N . ALA A 1 77 ? 13.958 1.783 2.479 1.00 90.75 77 ALA A N 1
ATOM 630 C CA . ALA A 1 77 ? 15.253 1.385 3.022 1.00 90.75 77 ALA A CA 1
ATOM 631 C C . ALA A 1 77 ? 15.962 2.554 3.720 1.00 90.75 77 ALA A C 1
ATOM 633 O O . ALA A 1 77 ? 16.498 2.370 4.807 1.00 90.75 77 ALA A O 1
ATOM 634 N N . ALA A 1 78 ? 15.931 3.754 3.132 1.00 90.00 78 ALA A N 1
ATOM 635 C CA . ALA A 1 78 ? 16.499 4.963 3.721 1.00 90.00 78 ALA A CA 1
ATOM 636 C C . ALA A 1 78 ? 15.881 5.262 5.096 1.00 90.00 78 ALA A C 1
ATOM 638 O O . ALA A 1 78 ? 16.619 5.490 6.054 1.00 90.00 78 ALA A O 1
ATOM 639 N N . ALA A 1 79 ? 14.553 5.149 5.216 1.00 90.19 79 ALA A N 1
ATOM 640 C CA . ALA A 1 79 ? 13.850 5.276 6.491 1.00 90.19 79 ALA A CA 1
ATOM 641 C C . ALA A 1 79 ? 14.355 4.263 7.530 1.00 90.19 79 ALA A C 1
ATOM 643 O O . ALA A 1 79 ? 14.692 4.632 8.650 1.00 90.19 79 ALA A O 1
ATOM 644 N N . LEU A 1 80 ? 14.464 2.986 7.144 1.00 91.88 80 LEU A N 1
ATOM 645 C CA . LEU A 1 80 ? 14.914 1.927 8.051 1.00 91.88 80 LEU A CA 1
ATOM 646 C C . LEU A 1 80 ? 16.367 2.105 8.497 1.00 91.88 80 LEU A C 1
ATOM 648 O O . LEU A 1 80 ? 16.655 1.862 9.662 1.00 91.88 80 LEU A O 1
ATOM 652 N N . TYR A 1 81 ? 17.268 2.549 7.615 1.00 90.12 81 TYR A N 1
ATOM 653 C CA . TYR A 1 81 ? 18.647 2.863 8.001 1.00 90.12 81 TYR A CA 1
ATOM 654 C C . TYR A 1 81 ? 18.711 4.039 8.980 1.00 90.12 81 TYR A C 1
ATOM 656 O O . TYR A 1 81 ? 19.451 3.962 9.959 1.00 90.12 81 TYR A O 1
ATOM 664 N N . ARG A 1 82 ? 17.906 5.090 8.764 1.00 88.88 82 ARG A N 1
ATOM 665 C CA . ARG A 1 82 ? 17.782 6.206 9.715 1.00 88.88 82 ARG A CA 1
ATOM 666 C C . ARG A 1 82 ? 17.319 5.705 11.082 1.00 88.88 82 ARG A C 1
ATOM 668 O O . ARG A 1 82 ? 17.956 6.000 12.085 1.00 88.88 82 ARG A O 1
ATOM 675 N N . PHE A 1 83 ? 16.255 4.900 11.122 1.00 89.81 83 PHE A N 1
ATOM 676 C CA . PHE A 1 83 ? 15.759 4.316 12.372 1.00 89.81 83 PHE A CA 1
ATOM 677 C C . PHE A 1 83 ? 16.792 3.419 13.035 1.00 89.81 83 PHE A C 1
ATOM 679 O O . PHE A 1 83 ? 16.947 3.476 14.247 1.00 89.81 83 PHE A O 1
ATOM 686 N N . GLN A 1 84 ? 17.516 2.621 12.250 1.00 88.81 84 GLN A N 1
ATOM 687 C CA . GLN A 1 84 ? 18.531 1.727 12.781 1.00 88.81 84 GLN A CA 1
ATOM 688 C C . GLN A 1 84 ? 19.618 2.526 13.490 1.00 88.81 84 GLN A C 1
ATOM 690 O O . GLN A 1 84 ? 19.904 2.185 14.628 1.00 88.81 84 GLN A O 1
ATOM 695 N N . LYS A 1 85 ? 20.125 3.603 12.869 1.00 86.75 85 LYS A N 1
ATOM 696 C CA . LYS A 1 85 ? 21.156 4.489 13.434 1.00 86.75 85 LYS A CA 1
ATOM 697 C C . LYS A 1 85 ? 20.704 5.180 14.726 1.00 86.75 85 LYS A C 1
ATOM 699 O O . LYS A 1 85 ? 21.474 5.307 15.667 1.00 86.75 85 LYS A O 1
ATOM 704 N N . CYS A 1 86 ? 19.448 5.619 14.791 1.00 83.25 86 CYS A N 1
ATOM 705 C CA . CYS A 1 86 ? 18.918 6.283 15.986 1.00 83.25 86 CYS A CA 1
ATOM 706 C C . CYS A 1 86 ? 18.573 5.309 17.124 1.00 83.25 86 CYS A C 1
ATOM 708 O O . CYS A 1 86 ? 18.440 5.733 18.266 1.00 83.25 86 CYS A O 1
ATOM 710 N N . LEU A 1 87 ? 18.392 4.019 16.824 1.00 82.38 87 LEU A N 1
ATOM 711 C CA . LEU A 1 87 ? 17.916 3.002 17.769 1.00 82.38 87 LEU A CA 1
ATOM 712 C C . LEU A 1 87 ? 18.976 1.917 18.041 1.00 82.38 87 LEU A C 1
ATOM 714 O O . LEU A 1 87 ? 18.627 0.823 18.490 1.00 82.38 87 LEU A O 1
ATOM 718 N N . GLU A 1 88 ? 20.261 2.199 17.782 1.00 74.31 88 GLU A N 1
ATOM 719 C CA . GLU A 1 88 ? 21.367 1.226 17.872 1.00 74.31 88 GLU A CA 1
ATOM 720 C C . GLU A 1 88 ? 21.519 0.594 19.267 1.00 74.31 88 GLU A C 1
ATOM 722 O O . GLU A 1 88 ? 21.962 -0.549 19.369 1.00 74.31 88 GLU A O 1
ATOM 727 N N . GLY A 1 89 ? 21.043 1.257 20.328 1.00 77.06 89 GLY A N 1
ATOM 728 C CA . GLY A 1 89 ? 21.022 0.715 21.693 1.00 77.06 89 GLY A CA 1
ATOM 729 C C . GLY A 1 89 ? 19.948 -0.350 21.966 1.00 77.06 89 GLY A C 1
ATOM 730 O O . GLY A 1 89 ? 20.022 -1.054 22.971 1.00 77.06 89 GLY A O 1
ATOM 731 N N . ASN A 1 90 ? 18.951 -0.521 21.090 1.00 83.12 90 ASN A N 1
ATOM 732 C CA . ASN A 1 90 ? 17.867 -1.484 21.289 1.00 83.12 90 ASN A CA 1
ATOM 733 C C . ASN A 1 90 ? 18.036 -2.704 20.368 1.00 83.12 90 ASN A C 1
ATOM 735 O O . ASN A 1 90 ? 17.556 -2.727 19.230 1.00 83.12 90 ASN A O 1
ATOM 739 N N . GLN A 1 91 ? 18.688 -3.758 20.878 1.00 82.19 91 GLN A N 1
ATOM 740 C CA . GLN A 1 91 ? 18.973 -4.985 20.115 1.00 82.19 91 GLN A CA 1
ATOM 741 C C . GLN A 1 91 ? 17.717 -5.606 19.480 1.00 82.19 91 GLN A C 1
ATOM 743 O O . GLN A 1 91 ? 17.755 -6.075 18.337 1.00 82.19 91 GLN A O 1
ATOM 748 N N . ARG A 1 92 ? 16.578 -5.570 20.186 1.00 82.19 92 ARG A N 1
ATOM 749 C CA . ARG A 1 92 ? 15.305 -6.117 19.697 1.00 82.19 92 ARG A CA 1
ATOM 750 C C . ARG A 1 92 ? 14.785 -5.331 18.494 1.00 82.19 92 ARG A C 1
ATOM 752 O O . ARG A 1 92 ? 14.372 -5.939 17.504 1.00 82.19 92 ARG A O 1
ATOM 759 N N . VAL A 1 93 ? 14.827 -4.000 18.554 1.00 85.25 93 VAL A N 1
ATOM 760 C CA . VAL A 1 93 ? 14.407 -3.130 17.445 1.00 85.25 93 VAL A CA 1
ATOM 761 C C . VAL A 1 93 ? 15.367 -3.248 16.262 1.00 85.25 93 VAL A C 1
ATOM 763 O O . VAL A 1 93 ? 14.916 -3.415 15.129 1.00 85.25 93 VAL A O 1
ATOM 766 N N . SER A 1 94 ? 16.675 -3.285 16.516 1.00 86.00 94 SER A N 1
ATOM 767 C CA . SER A 1 94 ? 17.696 -3.495 15.482 1.00 86.00 94 SER A CA 1
ATOM 768 C C . SER A 1 94 ? 17.460 -4.792 14.692 1.00 86.00 94 SER A C 1
ATOM 770 O O . SER A 1 94 ? 17.480 -4.794 13.457 1.00 86.00 94 SER A O 1
ATOM 772 N N . GLY A 1 95 ? 17.112 -5.891 15.377 1.00 88.69 95 GLY A N 1
ATOM 773 C CA . GLY A 1 95 ? 16.734 -7.152 14.731 1.00 88.69 95 GLY A CA 1
ATOM 774 C C . GLY A 1 95 ? 15.490 -7.040 13.838 1.00 88.69 95 GLY A C 1
ATOM 775 O O . GLY A 1 95 ? 15.458 -7.609 12.742 1.00 88.69 95 GLY A O 1
ATOM 776 N N . ILE A 1 96 ? 14.477 -6.275 14.263 1.00 91.31 96 ILE A N 1
ATOM 777 C CA . ILE A 1 96 ? 13.262 -6.022 13.470 1.00 91.31 96 ILE A CA 1
ATOM 778 C C . ILE A 1 96 ? 13.598 -5.219 12.210 1.00 91.31 96 ILE A C 1
ATOM 780 O O . ILE A 1 96 ? 13.217 -5.634 11.113 1.00 91.31 96 ILE A O 1
ATOM 784 N N . LEU A 1 97 ? 14.337 -4.117 12.348 1.00 92.00 97 LEU A N 1
ATOM 785 C CA . LEU A 1 97 ? 14.718 -3.250 11.230 1.00 92.00 97 LEU A CA 1
ATOM 786 C C . LEU A 1 97 ? 15.569 -4.005 10.203 1.00 92.00 97 LEU A C 1
ATOM 788 O O . LEU A 1 97 ? 15.277 -3.958 9.008 1.00 92.00 97 LEU A O 1
ATOM 792 N N . ARG A 1 98 ? 16.540 -4.807 10.661 1.00 89.44 98 ARG A N 1
ATOM 793 C CA . ARG A 1 98 ? 17.352 -5.673 9.794 1.00 89.44 98 ARG A CA 1
ATOM 794 C C . ARG A 1 98 ? 16.503 -6.707 9.055 1.00 89.44 98 ARG A C 1
ATOM 796 O O . ARG A 1 98 ? 16.676 -6.915 7.856 1.00 89.44 98 ARG A O 1
ATOM 803 N N . SER A 1 99 ? 15.552 -7.339 9.746 1.00 90.69 99 SER A N 1
ATOM 804 C CA . SER A 1 99 ? 14.619 -8.277 9.113 1.00 90.69 99 SER A CA 1
ATOM 805 C C . SER A 1 99 ? 13.756 -7.592 8.046 1.00 90.69 99 SER A C 1
ATOM 807 O O . SER A 1 99 ? 13.497 -8.179 6.996 1.00 90.69 99 SER A O 1
ATOM 809 N N . MET A 1 100 ? 13.334 -6.347 8.280 1.00 92.31 100 MET A N 1
ATOM 810 C CA . MET A 1 100 ? 12.563 -5.565 7.313 1.00 92.31 100 MET A CA 1
ATOM 811 C C . MET A 1 100 ? 13.392 -5.126 6.103 1.00 92.31 100 MET A C 1
ATOM 813 O O . MET A 1 100 ? 12.893 -5.243 4.985 1.00 92.31 100 MET A O 1
ATOM 817 N N . LEU A 1 101 ? 14.643 -4.698 6.300 1.00 89.31 101 LEU A N 1
ATOM 818 C CA . LEU A 1 101 ? 15.583 -4.381 5.215 1.00 89.31 101 LEU A CA 1
ATOM 819 C C . LEU A 1 101 ? 15.802 -5.582 4.284 1.00 89.31 101 LEU A C 1
ATOM 821 O O . LEU A 1 101 ? 15.844 -5.425 3.066 1.00 89.31 101 LEU A O 1
ATOM 825 N N . ASN A 1 102 ? 15.855 -6.786 4.858 1.00 87.12 102 ASN A N 1
ATOM 826 C CA . ASN A 1 102 ? 16.001 -8.045 4.125 1.00 87.12 102 ASN A CA 1
ATOM 827 C C . ASN A 1 102 ? 14.668 -8.633 3.636 1.00 87.12 102 ASN A C 1
ATOM 829 O O . ASN A 1 102 ? 14.644 -9.729 3.070 1.00 87.12 102 ASN A O 1
ATOM 833 N N . CYS A 1 103 ? 13.539 -7.956 3.862 1.00 89.12 103 CYS A N 1
ATOM 834 C CA . CYS A 1 103 ? 12.258 -8.416 3.353 1.00 89.12 103 CYS A CA 1
ATOM 835 C C . CYS A 1 103 ? 12.210 -8.156 1.840 1.00 89.12 103 CYS A C 1
ATOM 837 O O . CYS A 1 103 ? 12.352 -7.007 1.415 1.00 89.12 103 CYS A O 1
ATOM 839 N N . PRO A 1 104 ? 11.978 -9.184 1.003 1.00 86.12 104 PRO A N 1
ATOM 840 C CA . PRO A 1 104 ? 11.993 -8.990 -0.440 1.00 86.12 104 PRO A CA 1
ATOM 841 C C . PRO A 1 104 ? 10.873 -8.019 -0.830 1.00 86.12 104 PRO A C 1
ATOM 843 O O . PRO A 1 104 ? 9.752 -8.167 -0.319 1.00 86.12 104 PRO A O 1
ATOM 846 N N . PRO A 1 105 ? 11.111 -7.047 -1.722 1.00 87.56 105 PRO A N 1
ATOM 847 C CA . PRO A 1 105 ? 10.051 -6.153 -2.147 1.00 87.56 105 PRO A CA 1
ATOM 848 C C . PRO A 1 105 ? 9.034 -6.900 -3.019 1.00 87.56 105 PRO A C 1
ATOM 850 O O . PRO A 1 105 ? 9.282 -7.993 -3.536 1.00 87.56 105 PRO A O 1
ATOM 853 N N . THR A 1 106 ? 7.835 -6.337 -3.122 1.00 84.44 106 THR A N 1
ATOM 854 C CA . THR A 1 106 ? 6.772 -6.815 -4.021 1.00 84.44 106 THR A CA 1
ATOM 855 C C . THR A 1 106 ? 6.784 -6.007 -5.323 1.00 84.44 106 THR A C 1
ATOM 857 O O . THR A 1 106 ? 7.457 -4.984 -5.383 1.00 84.44 106 THR A O 1
ATOM 860 N N . LEU A 1 107 ? 6.042 -6.433 -6.357 1.00 83.69 107 LEU A N 1
ATOM 861 C CA . LEU A 1 107 ? 5.916 -5.791 -7.690 1.00 83.69 107 LEU A CA 1
ATOM 862 C C . LEU A 1 107 ? 7.061 -6.005 -8.685 1.00 83.69 107 LEU A C 1
ATOM 864 O O . LEU A 1 107 ? 6.826 -5.941 -9.891 1.00 83.69 107 LEU A O 1
ATOM 868 N N . ILE A 1 108 ? 8.273 -6.271 -8.209 1.00 84.94 108 ILE A N 1
ATOM 869 C CA . ILE A 1 108 ? 9.437 -6.558 -9.051 1.00 84.94 108 ILE A CA 1
ATOM 870 C C . ILE A 1 108 ? 10.023 -7.920 -8.699 1.00 84.94 108 ILE A C 1
ATOM 872 O O . ILE A 1 108 ? 10.053 -8.320 -7.535 1.00 84.94 108 ILE A O 1
ATOM 876 N N . TYR A 1 109 ? 10.454 -8.643 -9.726 1.00 81.31 109 TYR A N 1
ATOM 877 C CA . TYR A 1 109 ? 11.072 -9.953 -9.590 1.00 81.31 109 TYR A CA 1
ATOM 878 C C . TYR A 1 109 ? 12.577 -9.818 -9.786 1.00 81.31 109 TYR A C 1
ATOM 880 O O . TYR A 1 109 ? 13.030 -9.175 -10.738 1.00 81.31 109 TYR A O 1
ATOM 888 N N . PHE A 1 110 ? 13.336 -10.443 -8.892 1.00 79.81 110 PHE A N 1
ATOM 889 C CA . PHE A 1 110 ? 14.797 -10.434 -8.909 1.00 79.81 110 PHE A CA 1
ATOM 890 C C . PHE A 1 110 ? 15.350 -11.774 -9.354 1.00 79.81 110 PHE A C 1
ATOM 892 O O . PHE A 1 110 ? 14.664 -12.798 -9.272 1.00 79.81 110 PHE A O 1
ATOM 899 N N . ASP A 1 111 ? 16.603 -11.758 -9.795 1.00 77.00 111 ASP A N 1
ATOM 900 C CA . ASP A 1 111 ? 17.346 -12.979 -10.066 1.00 77.00 111 ASP A CA 1
ATOM 901 C C . ASP A 1 111 ? 17.361 -13.887 -8.819 1.00 77.00 111 ASP A C 1
ATOM 903 O O . ASP A 1 111 ? 17.622 -13.458 -7.692 1.00 77.00 111 ASP A O 1
ATOM 907 N N . ALA A 1 112 ? 17.061 -15.173 -9.014 1.00 65.12 112 ALA A N 1
ATOM 908 C CA . ALA A 1 112 ? 17.034 -16.154 -7.937 1.00 65.12 112 ALA A CA 1
ATOM 909 C C . ALA A 1 112 ? 18.406 -16.327 -7.262 1.00 65.12 112 ALA A C 1
ATOM 911 O O . ALA A 1 112 ? 18.456 -16.686 -6.083 1.00 65.12 112 ALA A O 1
ATOM 912 N N . LYS A 1 113 ? 19.509 -16.075 -7.983 1.00 74.88 113 LYS A N 1
ATOM 913 C CA . LYS A 1 113 ? 20.865 -16.077 -7.414 1.00 74.88 113 LYS A CA 1
ATOM 914 C C . LYS A 1 113 ? 21.032 -14.945 -6.400 1.00 74.88 113 LYS A C 1
ATOM 916 O O . LYS A 1 113 ? 21.507 -15.203 -5.294 1.00 74.88 113 LYS A O 1
ATOM 921 N N . ASP A 1 114 ? 20.538 -13.751 -6.726 1.00 71.56 114 ASP A N 1
ATOM 922 C CA . ASP A 1 114 ? 20.540 -12.596 -5.822 1.00 71.56 114 ASP A CA 1
ATOM 923 C C . ASP A 1 114 ? 19.666 -12.868 -4.591 1.00 71.56 114 ASP A C 1
ATOM 925 O O . ASP A 1 114 ? 20.040 -12.539 -3.466 1.00 71.56 114 ASP A O 1
ATOM 929 N N . LEU A 1 115 ? 18.522 -13.539 -4.771 1.00 68.25 115 LEU A N 1
ATOM 930 C CA . LEU A 1 115 ? 17.641 -13.881 -3.652 1.00 68.25 115 LEU A CA 1
ATOM 931 C C . LEU A 1 115 ? 18.255 -14.920 -2.695 1.00 68.25 115 LEU A C 1
ATOM 933 O O . LEU A 1 115 ? 18.101 -14.820 -1.477 1.00 68.25 115 LEU A O 1
ATOM 937 N N . LYS A 1 116 ? 18.953 -15.928 -3.227 1.00 69.62 116 LYS A N 1
ATOM 938 C CA . LYS A 1 116 ? 19.609 -16.958 -2.408 1.00 69.62 116 LYS A CA 1
ATOM 939 C C . LYS A 1 116 ? 20.824 -16.412 -1.665 1.00 69.62 116 LYS A C 1
ATOM 941 O O . LYS A 1 116 ? 20.950 -16.669 -0.472 1.00 69.62 116 LYS A O 1
ATOM 946 N N . ARG A 1 117 ? 21.678 -15.637 -2.345 1.00 68.69 117 ARG A N 1
ATOM 947 C 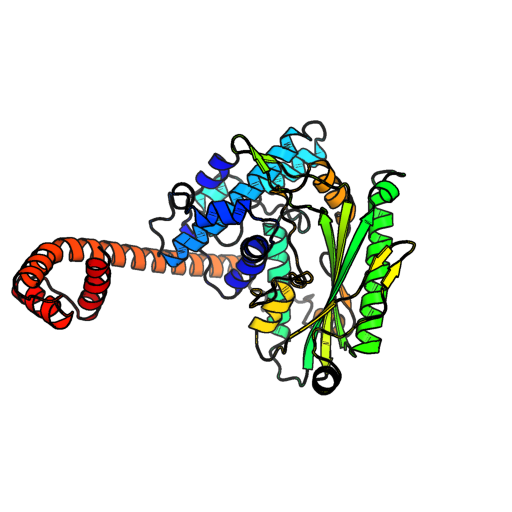CA . ARG A 1 117 ? 22.905 -15.061 -1.767 1.00 68.69 117 ARG A CA 1
ATOM 948 C C . ARG A 1 117 ? 22.622 -14.178 -0.552 1.00 68.69 117 ARG A C 1
ATOM 950 O O . ARG A 1 117 ? 23.411 -14.154 0.380 1.00 68.69 117 ARG A O 1
ATOM 957 N N . ASN A 1 118 ? 21.480 -13.496 -0.554 1.00 63.50 118 ASN A N 1
ATOM 958 C CA . ASN A 1 118 ? 21.101 -12.551 0.493 1.00 63.50 118 ASN A CA 1
ATOM 959 C C . ASN A 1 118 ? 20.153 -13.142 1.555 1.00 63.50 118 ASN A C 1
ATOM 961 O O . ASN A 1 118 ? 19.692 -12.418 2.432 1.00 63.50 118 ASN A O 1
ATOM 965 N N . GLY A 1 119 ? 19.826 -14.442 1.485 1.00 66.00 119 GLY A N 1
ATOM 966 C CA . GLY A 1 119 ? 19.026 -15.113 2.516 1.00 66.00 119 GLY A CA 1
ATOM 967 C C . GLY A 1 119 ? 17.612 -14.546 2.699 1.00 66.00 119 GLY A C 1
ATOM 968 O O . GLY A 1 119 ? 17.099 -14.541 3.818 1.00 66.00 119 GLY A O 1
ATOM 969 N N . PHE A 1 120 ? 16.977 -14.061 1.626 1.00 71.00 120 PHE A N 1
ATOM 970 C CA . PHE A 1 120 ? 15.693 -13.360 1.711 1.00 71.00 120 PHE A CA 1
ATOM 971 C C . PHE A 1 120 ? 14.609 -14.198 2.397 1.00 71.00 120 PHE A C 1
ATOM 973 O O . PHE A 1 120 ? 14.232 -15.283 1.943 1.00 71.00 120 PHE A O 1
ATOM 980 N N . ARG A 1 121 ? 14.041 -13.640 3.466 1.00 80.12 121 ARG A N 1
ATOM 981 C CA . ARG A 1 121 ? 12.878 -14.181 4.172 1.00 80.12 121 ARG A CA 1
ATOM 982 C C . ARG A 1 121 ? 11.877 -13.058 4.383 1.00 80.12 121 ARG A C 1
ATOM 984 O O . ARG A 1 121 ? 12.251 -11.923 4.667 1.00 80.12 121 ARG A O 1
ATOM 991 N N . THR A 1 122 ? 10.591 -13.357 4.228 1.00 88.06 122 THR A N 1
ATOM 992 C CA . THR A 1 122 ? 9.553 -12.391 4.590 1.00 88.06 122 THR A CA 1
ATOM 993 C C . THR A 1 122 ? 9.636 -12.126 6.087 1.00 88.06 122 THR A C 1
ATOM 995 O O . THR A 1 122 ? 9.620 -13.062 6.883 1.00 88.06 122 THR A O 1
ATOM 998 N N . CYS A 1 123 ? 9.704 -10.856 6.484 1.00 92.31 123 CYS A N 1
ATOM 999 C CA . CYS A 1 123 ? 9.805 -10.503 7.901 1.00 92.31 123 CYS A CA 1
ATOM 1000 C C . CYS A 1 123 ? 8.503 -10.761 8.681 1.00 92.31 123 CYS A C 1
ATOM 1002 O O . CYS A 1 123 ? 8.498 -10.724 9.907 1.00 92.31 123 CYS A O 1
ATOM 1004 N N . ASN A 1 124 ? 7.386 -10.988 7.975 1.00 89.81 124 ASN A N 1
ATOM 1005 C CA . ASN A 1 124 ? 6.037 -11.206 8.514 1.00 89.81 124 ASN A CA 1
ATOM 1006 C C . ASN A 1 124 ? 5.524 -10.079 9.434 1.00 89.81 124 ASN A C 1
ATOM 1008 O O . ASN A 1 124 ? 4.516 -10.238 10.118 1.00 89.81 124 ASN A O 1
ATOM 1012 N N . ARG A 1 125 ? 6.162 -8.902 9.409 1.00 92.38 125 ARG A N 1
ATOM 1013 C CA . ARG A 1 125 ? 5.739 -7.704 10.147 1.00 92.38 125 ARG A CA 1
ATOM 1014 C C . ARG A 1 125 ? 4.713 -6.922 9.336 1.00 92.38 125 ARG A C 1
ATOM 1016 O O . ARG A 1 125 ? 5.033 -5.907 8.730 1.00 92.38 125 ARG A O 1
ATOM 1023 N N . ILE A 1 126 ? 3.486 -7.428 9.286 1.00 91.88 126 ILE A N 1
ATOM 1024 C CA . ILE A 1 126 ? 2.411 -6.918 8.418 1.00 91.88 126 ILE A CA 1
ATOM 1025 C C . ILE A 1 126 ? 2.099 -5.429 8.670 1.00 91.88 126 ILE A C 1
ATOM 1027 O O . ILE A 1 126 ? 1.819 -4.726 7.715 1.00 91.88 126 ILE A O 1
ATOM 1031 N N . ARG A 1 127 ? 2.211 -4.934 9.910 1.00 90.00 127 ARG A N 1
ATOM 1032 C CA . ARG A 1 127 ? 1.938 -3.525 10.277 1.00 90.00 127 ARG A CA 1
ATOM 1033 C C . ARG A 1 127 ? 3.106 -2.555 10.063 1.00 90.00 127 ARG A C 1
ATOM 1035 O O . ARG A 1 127 ? 2.923 -1.349 10.131 1.00 90.00 127 ARG A O 1
ATOM 1042 N N . LEU A 1 128 ? 4.314 -3.074 9.837 1.00 91.50 128 LEU A N 1
ATOM 1043 C CA . LEU A 1 128 ? 5.537 -2.263 9.732 1.00 91.50 128 LEU A CA 1
ATOM 1044 C C . LEU A 1 128 ? 6.152 -2.322 8.337 1.00 91.50 128 LEU A C 1
ATOM 1046 O O . LEU A 1 128 ? 6.706 -1.345 7.842 1.00 91.50 128 LEU A O 1
ATOM 1050 N N . CYS A 1 129 ? 6.085 -3.490 7.702 1.00 93.69 129 CYS A N 1
ATOM 1051 C CA . CYS A 1 129 ? 6.705 -3.740 6.416 1.00 93.69 129 CYS A CA 1
ATOM 1052 C C . CYS A 1 129 ? 5.669 -3.621 5.295 1.00 93.69 129 CYS A C 1
ATOM 1054 O O . CYS A 1 129 ? 4.754 -4.454 5.239 1.00 93.69 129 CYS A O 1
ATOM 1056 N N . PRO A 1 130 ? 5.864 -2.696 4.336 1.00 93.31 130 PRO A N 1
ATOM 1057 C CA . PRO A 1 130 ? 4.915 -2.482 3.246 1.00 93.31 130 PRO A CA 1
ATOM 1058 C C . PRO A 1 130 ? 4.733 -3.750 2.419 1.00 93.31 130 PRO A C 1
ATOM 1060 O O . PRO A 1 130 ? 3.639 -4.080 1.976 1.00 93.31 130 PRO A O 1
ATOM 1063 N N . TYR A 1 131 ? 5.803 -4.524 2.252 1.00 93.12 131 TYR A N 1
ATOM 1064 C CA . TYR A 1 131 ? 5.780 -5.749 1.463 1.00 93.12 131 TYR A CA 1
ATOM 1065 C C . TYR A 1 131 ? 5.057 -6.897 2.166 1.00 93.12 131 TYR A C 1
ATOM 1067 O O . TYR A 1 131 ? 4.501 -7.775 1.510 1.00 93.12 131 TYR A O 1
ATOM 1075 N N . CYS A 1 132 ? 5.093 -6.960 3.500 1.00 93.38 132 CYS A N 1
ATOM 1076 C CA . CYS A 1 132 ? 4.308 -7.954 4.233 1.00 93.38 132 CYS A CA 1
ATOM 1077 C C . CYS A 1 132 ? 2.839 -7.543 4.297 1.00 93.38 132 CYS A C 1
ATOM 1079 O O . CYS A 1 132 ? 1.982 -8.407 4.101 1.00 93.38 132 CYS A O 1
ATOM 1081 N N . LEU A 1 133 ? 2.563 -6.246 4.483 1.00 92.25 133 LEU A N 1
ATOM 1082 C CA . LEU A 1 133 ? 1.219 -5.692 4.359 1.00 92.25 133 LEU A CA 1
ATOM 1083 C C . LEU A 1 133 ? 0.624 -6.049 2.999 1.00 92.25 133 LEU A C 1
ATOM 1085 O O . LEU A 1 133 ? -0.400 -6.722 2.932 1.00 92.25 133 LEU A O 1
ATOM 1089 N N . SER A 1 134 ? 1.319 -5.705 1.912 1.00 92.12 134 SER A N 1
ATOM 1090 C CA . SER A 1 134 ? 0.814 -5.912 0.557 1.00 92.12 134 SER A CA 1
ATOM 1091 C C . SER A 1 134 ? 0.555 -7.376 0.237 1.00 92.12 134 SER A C 1
ATOM 1093 O O . SER A 1 134 ? -0.450 -7.693 -0.387 1.00 92.12 134 SER A O 1
ATOM 1095 N N . ARG A 1 135 ? 1.404 -8.302 0.697 1.00 90.88 135 ARG A N 1
ATOM 1096 C CA . ARG A 1 135 ? 1.151 -9.745 0.554 1.00 90.88 135 ARG A CA 1
ATOM 1097 C C . ARG A 1 135 ? -0.100 -10.185 1.303 1.00 90.88 135 ARG A C 1
ATOM 1099 O O . ARG A 1 135 ? -0.862 -10.995 0.775 1.00 90.88 135 ARG A O 1
ATOM 1106 N N . LYS A 1 136 ? -0.295 -9.692 2.529 1.00 90.75 136 LYS A N 1
ATOM 1107 C CA . LYS A 1 136 ? -1.423 -10.091 3.371 1.00 90.75 136 LYS A CA 1
ATOM 1108 C C . LYS A 1 136 ? -2.738 -9.516 2.853 1.00 90.75 136 LYS A C 1
ATOM 1110 O O . LYS A 1 136 ? -3.686 -10.281 2.708 1.00 90.75 136 LYS A O 1
ATOM 1115 N N . VAL A 1 137 ? -2.772 -8.228 2.515 1.00 90.69 137 VAL A N 1
ATOM 1116 C CA . VAL A 1 137 ? -3.965 -7.576 1.958 1.00 90.69 137 VAL A CA 1
ATOM 1117 C C . VAL A 1 137 ? -4.317 -8.169 0.600 1.00 90.69 137 VAL A C 1
ATOM 1119 O O . VAL A 1 137 ? -5.473 -8.463 0.338 1.00 90.69 137 VAL A O 1
ATOM 1122 N N . LEU A 1 138 ? -3.332 -8.448 -0.252 1.00 89.38 138 LEU A N 1
ATOM 1123 C CA . LEU A 1 138 ? -3.607 -9.079 -1.538 1.00 89.38 138 LEU A CA 1
ATOM 1124 C C . LEU A 1 138 ? -4.153 -10.500 -1.392 1.00 89.38 138 LEU A C 1
ATOM 1126 O O . LEU A 1 138 ? -5.030 -10.900 -2.144 1.00 89.38 138 LEU A O 1
ATOM 1130 N N . SER A 1 139 ? -3.660 -11.260 -0.409 1.00 87.06 139 SER A N 1
ATOM 1131 C CA . SER A 1 139 ? -4.240 -12.563 -0.081 1.00 87.06 139 SER A CA 1
ATOM 1132 C C . SER A 1 139 ? -5.679 -12.454 0.422 1.00 87.06 139 SER A C 1
ATOM 1134 O O . SER A 1 139 ? -6.416 -13.420 0.260 1.00 87.06 139 SER A O 1
ATOM 1136 N N . LEU A 1 140 ? -6.053 -11.353 1.076 1.00 86.69 140 LEU A N 1
ATOM 1137 C CA . LEU A 1 140 ? -7.435 -11.081 1.459 1.00 86.69 140 LEU A CA 1
ATOM 1138 C C . LEU A 1 140 ? -8.262 -10.718 0.221 1.00 86.69 140 LEU A C 1
ATOM 1140 O O . LEU A 1 140 ? -9.279 -11.351 -0.019 1.00 86.69 140 LEU A O 1
ATOM 1144 N N . TYR A 1 141 ? -7.782 -9.786 -0.602 1.00 86.31 141 TYR A N 1
ATOM 1145 C CA . TYR A 1 141 ? -8.426 -9.384 -1.853 1.00 86.31 141 TYR A CA 1
ATOM 1146 C C . TYR A 1 141 ? -8.704 -10.569 -2.783 1.00 86.31 141 TYR A C 1
ATOM 1148 O O . TYR A 1 141 ? -9.809 -10.682 -3.297 1.00 86.31 141 TYR A O 1
ATOM 1156 N N . ASP A 1 142 ? -7.733 -11.471 -2.972 1.00 83.56 142 ASP A N 1
ATOM 1157 C CA . ASP A 1 142 ? -7.924 -12.658 -3.812 1.00 83.56 142 ASP A CA 1
ATOM 1158 C C . ASP A 1 142 ? -9.078 -13.535 -3.299 1.00 83.56 142 ASP A C 1
ATOM 1160 O O . ASP A 1 142 ? -9.870 -14.001 -4.109 1.00 83.56 142 ASP A O 1
ATOM 1164 N N . ARG A 1 143 ? -9.200 -13.708 -1.972 1.00 80.19 143 ARG A N 1
ATOM 1165 C CA . ARG A 1 143 ? -10.290 -14.478 -1.344 1.00 80.19 143 ARG A CA 1
ATOM 1166 C C . ARG A 1 143 ? -11.635 -13.789 -1.539 1.00 80.19 143 ARG A C 1
ATOM 1168 O O . ARG A 1 143 ? -12.553 -14.383 -2.075 1.00 80.19 143 ARG A O 1
ATOM 1175 N N . MET A 1 144 ? -11.702 -12.499 -1.220 1.00 80.31 144 MET A N 1
ATOM 1176 C CA . MET A 1 144 ? -12.916 -11.706 -1.410 1.00 80.31 144 MET A CA 1
ATOM 1177 C C . MET A 1 144 ? -13.382 -11.738 -2.875 1.00 80.31 144 MET A C 1
ATOM 1179 O O . MET A 1 144 ? -14.559 -11.917 -3.150 1.00 80.31 144 MET A O 1
ATOM 1183 N N . CYS A 1 145 ? -12.465 -11.619 -3.843 1.00 78.75 145 CYS A N 1
ATOM 1184 C CA . CYS A 1 145 ? -12.785 -11.745 -5.268 1.00 78.75 145 CYS A CA 1
ATOM 1185 C C . CYS A 1 145 ? -13.322 -13.123 -5.680 1.00 78.75 145 CYS A C 1
ATOM 1187 O O . CYS A 1 145 ? -13.965 -13.208 -6.725 1.00 78.75 145 CYS A O 1
ATOM 1189 N N . GLU A 1 146 ? -12.984 -14.198 -4.969 1.00 75.69 146 GLU A N 1
ATOM 1190 C CA . GLU A 1 146 ? -13.556 -15.527 -5.214 1.00 75.69 146 GLU A CA 1
ATOM 1191 C C . GLU A 1 146 ? -15.003 -15.574 -4.709 1.00 75.69 146 GLU A C 1
ATOM 1193 O O . GLU A 1 146 ? -15.872 -16.043 -5.444 1.00 75.69 146 GLU A O 1
ATOM 1198 N N . ASP A 1 147 ? -15.262 -14.976 -3.545 1.00 70.62 147 ASP A N 1
ATOM 1199 C CA . ASP A 1 147 ? -16.577 -14.948 -2.895 1.00 70.62 147 ASP A CA 1
ATOM 1200 C C . ASP A 1 147 ? -17.589 -14.037 -3.630 1.00 70.62 147 ASP A C 1
ATOM 1202 O O . ASP A 1 147 ? -18.762 -14.378 -3.758 1.00 70.62 147 ASP A O 1
ATOM 1206 N N . PHE A 1 148 ? -17.144 -12.912 -4.210 1.00 68.50 148 PHE A N 1
ATOM 1207 C CA . PHE A 1 148 ? -18.016 -11.933 -4.893 1.00 68.50 148 PHE A CA 1
ATOM 1208 C C . PHE A 1 148 ? -18.517 -12.321 -6.292 1.00 68.50 148 PHE A C 1
ATOM 1210 O O . PHE A 1 148 ? -19.197 -11.529 -6.942 1.00 68.50 148 PHE A O 1
ATOM 1217 N N . LYS A 1 149 ? -18.186 -13.502 -6.820 1.00 59.59 149 LYS A N 1
ATOM 1218 C CA . LYS A 1 149 ? -18.503 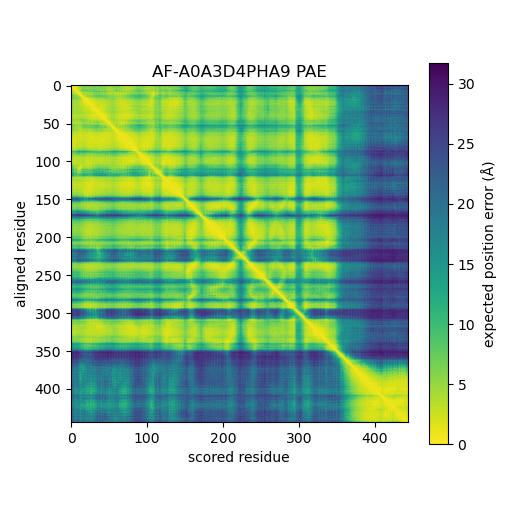-13.868 -8.217 1.00 59.59 149 LYS A CA 1
ATOM 1219 C C . LYS A 1 149 ? -19.977 -14.206 -8.496 1.00 59.59 149 LYS A C 1
ATOM 1221 O O . LYS A 1 149 ? -20.275 -14.699 -9.581 1.00 59.59 149 LYS A O 1
ATOM 1226 N N . VAL A 1 150 ? -20.900 -13.938 -7.574 1.00 48.44 150 VAL A N 1
ATOM 1227 C CA . VAL A 1 150 ? -22.309 -14.344 -7.684 1.00 48.44 150 VAL A CA 1
ATOM 1228 C C . VAL A 1 150 ? -23.209 -13.108 -7.734 1.00 48.44 150 VAL A C 1
ATOM 1230 O O . VAL A 1 150 ? -23.069 -12.214 -6.908 1.00 48.44 150 VAL A O 1
ATOM 1233 N N . GLY A 1 151 ? -24.107 -13.051 -8.725 1.00 51.47 151 GLY A N 1
ATOM 1234 C CA . GLY A 1 151 ? -24.977 -11.915 -9.069 1.00 51.47 151 GLY A CA 1
ATOM 1235 C C . GLY A 1 151 ? -26.018 -11.542 -8.012 1.00 51.47 151 GLY A C 1
ATOM 1236 O O . GLY A 1 151 ? -27.218 -11.654 -8.240 1.00 51.47 151 GLY A O 1
ATOM 1237 N N . THR A 1 152 ? -25.563 -11.091 -6.850 1.00 58.56 152 THR A N 1
ATOM 1238 C CA . THR A 1 152 ? -26.417 -10.642 -5.752 1.00 58.56 152 THR A CA 1
ATOM 1239 C C . THR A 1 152 ? -26.837 -9.183 -5.942 1.00 58.56 152 THR A C 1
ATOM 1241 O O . THR A 1 152 ? -26.017 -8.358 -6.342 1.00 58.56 152 THR A O 1
ATOM 1244 N N . ASN A 1 153 ? -28.077 -8.839 -5.570 1.00 70.94 153 ASN A N 1
ATOM 1245 C CA . ASN A 1 153 ? -28.605 -7.463 -5.454 1.00 70.94 153 ASN A CA 1
ATOM 1246 C C . ASN A 1 153 ? -27.954 -6.669 -4.297 1.00 70.94 153 ASN A C 1
ATOM 1248 O O . ASN A 1 153 ? -28.632 -6.012 -3.503 1.00 70.94 153 ASN A O 1
ATOM 1252 N N . LYS A 1 154 ? -26.633 -6.770 -4.152 1.00 73.94 154 LYS A N 1
ATOM 1253 C CA . LYS A 1 154 ? -25.857 -6.199 -3.056 1.00 73.94 154 LYS A CA 1
ATOM 1254 C C . LYS A 1 154 ? -24.755 -5.301 -3.601 1.00 73.94 154 LYS A C 1
ATOM 1256 O O . LYS A 1 154 ? -24.230 -5.513 -4.691 1.00 73.94 154 LYS A O 1
ATOM 1261 N N . CYS A 1 155 ? -24.410 -4.275 -2.839 1.00 78.69 155 CYS A N 1
ATOM 1262 C CA . CYS A 1 155 ? -23.317 -3.353 -3.129 1.00 78.69 155 CYS A CA 1
ATOM 1263 C C . CYS A 1 155 ? -22.313 -3.384 -1.984 1.00 78.69 155 CYS A C 1
ATOM 1265 O O . CYS A 1 155 ? -22.670 -3.751 -0.868 1.00 78.69 155 CYS A O 1
ATOM 1267 N N . LEU A 1 156 ? -21.071 -2.968 -2.238 1.00 80.94 156 LEU A N 1
ATOM 1268 C CA . LEU A 1 156 ? -20.109 -2.764 -1.161 1.00 80.94 156 LEU A CA 1
ATOM 1269 C C . LEU A 1 156 ? -20.006 -1.299 -0.795 1.00 80.94 156 LEU A C 1
ATOM 1271 O O . LEU A 1 156 ? -19.911 -0.415 -1.647 1.00 80.94 156 LEU A O 1
ATOM 1275 N N . ALA A 1 157 ? -19.970 -1.064 0.504 1.00 84.38 157 ALA A N 1
ATOM 1276 C CA . ALA A 1 157 ? -19.748 0.248 1.063 1.00 84.38 157 ALA A CA 1
ATOM 1277 C C . ALA A 1 157 ? -18.610 0.179 2.074 1.00 84.38 157 ALA A C 1
ATOM 1279 O O . ALA A 1 157 ? -18.481 -0.781 2.836 1.00 84.38 157 ALA A O 1
ATOM 1280 N N . LEU A 1 158 ? -17.776 1.212 2.051 1.00 86.31 158 LEU A N 1
ATOM 1281 C CA . LEU A 1 158 ? -16.711 1.437 3.008 1.00 86.31 158 LEU A CA 1
ATOM 1282 C C . LEU A 1 158 ? -17.092 2.648 3.849 1.00 86.31 158 LEU A C 1
ATOM 1284 O O . LEU A 1 158 ? -17.133 3.765 3.342 1.00 86.31 158 LEU A O 1
ATOM 1288 N N . LEU A 1 159 ? -17.333 2.431 5.131 1.00 86.94 159 LEU A N 1
ATOM 1289 C CA . LEU A 1 159 ? -17.449 3.502 6.108 1.00 86.94 159 LEU A CA 1
ATOM 1290 C C . LEU A 1 159 ? -16.122 3.595 6.861 1.00 86.94 159 LEU A C 1
ATOM 1292 O O . LEU A 1 159 ? -15.657 2.585 7.387 1.00 86.94 159 LEU A O 1
ATOM 1296 N N . ALA A 1 160 ? -15.501 4.769 6.912 1.00 86.94 160 ALA A N 1
ATOM 1297 C CA . ALA A 1 160 ? -14.223 4.951 7.587 1.00 86.94 160 ALA A CA 1
ATOM 1298 C C . ALA A 1 160 ? -14.221 6.190 8.479 1.00 86.94 160 ALA A C 1
ATOM 1300 O O . ALA A 1 160 ? -14.937 7.155 8.243 1.00 86.94 160 ALA A O 1
ATOM 1301 N N . VAL A 1 161 ? -13.390 6.160 9.511 1.00 85.56 161 VAL A N 1
ATOM 1302 C CA . VAL A 1 161 ? -13.164 7.270 10.429 1.00 85.56 161 VAL A CA 1
ATOM 1303 C C . VAL A 1 161 ? -11.669 7.384 10.699 1.00 85.56 161 VAL A C 1
ATOM 1305 O O . VAL A 1 161 ? -10.952 6.378 10.753 1.00 85.56 161 VAL A O 1
ATOM 1308 N N . THR A 1 162 ? -11.193 8.617 10.836 1.00 83.69 162 THR A N 1
ATOM 1309 C CA . THR A 1 162 ? -9.835 8.909 11.295 1.00 83.69 162 THR A CA 1
ATOM 1310 C C . THR A 1 162 ? -9.930 9.693 12.589 1.00 83.69 162 THR A C 1
ATOM 1312 O O . THR A 1 162 ? -10.610 10.714 12.628 1.00 83.69 162 THR A O 1
ATOM 1315 N N . ALA A 1 163 ? -9.256 9.197 13.619 1.00 82.56 163 ALA A N 1
ATOM 1316 C CA . ALA A 1 163 ? -9.180 9.806 14.933 1.00 82.56 163 ALA A CA 1
ATOM 1317 C C . ALA A 1 163 ? -7.750 10.248 15.216 1.00 82.56 163 ALA A C 1
ATOM 1319 O O . ALA A 1 163 ? -6.827 9.443 15.094 1.00 82.56 163 ALA A O 1
ATOM 1320 N N . GLN A 1 164 ? -7.557 11.511 15.586 1.00 82.38 164 GLN A N 1
ATOM 1321 C CA . GLN A 1 164 ? -6.270 11.968 16.100 1.00 82.38 164 GLN A CA 1
ATOM 1322 C C . GLN A 1 164 ? -6.158 11.535 17.558 1.00 82.38 164 GLN A C 1
ATOM 1324 O O . GLN A 1 164 ? -7.054 11.790 18.357 1.00 82.38 164 GLN A O 1
ATOM 1329 N N . LEU A 1 165 ? -5.079 10.833 17.881 1.00 77.12 165 LEU A N 1
ATOM 1330 C CA . LEU A 1 165 ? -4.753 10.418 19.234 1.00 77.12 165 LEU A CA 1
ATOM 1331 C C . LEU A 1 165 ? -3.629 11.308 19.741 1.00 77.12 165 LEU A C 1
ATOM 1333 O O . LEU A 1 165 ? -2.533 11.318 19.164 1.00 77.12 165 LEU A O 1
ATOM 1337 N N . ASP A 1 166 ? -3.898 12.017 20.832 1.00 73.56 166 ASP A N 1
ATOM 1338 C CA . ASP A 1 166 ? -2.857 12.710 21.569 1.00 73.56 166 ASP A CA 1
ATOM 1339 C C . ASP A 1 166 ? -1.965 11.666 22.251 1.00 73.56 166 ASP A C 1
ATOM 1341 O O . ASP A 1 166 ? -2.411 10.859 23.070 1.00 73.56 166 ASP A O 1
ATOM 1345 N N . THR A 1 167 ? -0.690 11.623 21.861 1.00 68.06 167 THR A N 1
ATOM 1346 C CA . THR A 1 167 ? 0.246 10.664 22.454 1.00 68.06 167 THR A CA 1
ATOM 1347 C C . THR A 1 167 ? 0.766 11.121 23.807 1.00 68.06 167 THR A C 1
ATOM 1349 O O . THR A 1 167 ? 1.274 10.277 24.543 1.00 68.06 167 THR A O 1
ATOM 1352 N N . SER A 1 168 ? 0.595 12.397 24.176 1.00 68.19 168 SER A N 1
ATOM 1353 C CA . SER A 1 168 ? 0.924 12.895 25.512 1.00 68.19 168 SER A CA 1
ATOM 1354 C C . SER A 1 168 ? 0.087 12.183 26.582 1.00 68.19 168 SER A C 1
ATOM 1356 O O . SER A 1 168 ? 0.635 11.738 27.590 1.00 68.19 168 SER A O 1
ATOM 1358 N N . GLU A 1 169 ? -1.190 11.902 26.307 1.00 61.66 169 GLU A N 1
ATOM 1359 C CA . GLU A 1 169 ? -2.063 11.106 27.182 1.00 61.66 169 GLU A CA 1
ATOM 1360 C C . GLU A 1 169 ? -1.640 9.625 27.268 1.00 61.66 169 GLU A C 1
ATOM 1362 O O . GLU A 1 169 ? -1.858 8.962 28.284 1.00 61.66 169 GLU A O 1
ATOM 1367 N N . LEU A 1 170 ? -0.967 9.107 26.232 1.00 59.97 170 LEU A N 1
ATOM 1368 C CA . LEU A 1 170 ? -0.460 7.729 26.173 1.00 59.97 170 LEU A CA 1
ATOM 1369 C C . LEU A 1 170 ? 0.867 7.541 26.940 1.00 59.97 170 LEU A C 1
ATOM 1371 O O . LEU A 1 170 ? 1.332 6.411 27.092 1.00 59.97 170 LEU A O 1
ATOM 1375 N N . THR A 1 171 ? 1.513 8.617 27.410 1.00 51.81 171 THR A N 1
ATOM 1376 C CA . THR A 1 171 ? 2.882 8.564 27.969 1.00 51.81 171 THR A CA 1
ATOM 1377 C C . THR A 1 171 ? 2.989 8.126 29.433 1.00 51.81 171 THR A C 1
ATOM 1379 O O . THR A 1 171 ? 4.097 7.898 29.918 1.00 51.81 171 THR A O 1
ATOM 1382 N N . THR A 1 172 ? 1.881 7.950 30.154 1.00 50.84 172 THR A N 1
ATOM 1383 C CA . THR A 1 172 ? 1.919 7.787 31.623 1.00 50.84 172 THR A CA 1
ATOM 1384 C C . THR A 1 172 ? 2.167 6.363 32.128 1.00 50.84 172 THR A C 1
ATOM 1386 O O . THR A 1 172 ? 2.262 6.150 33.334 1.00 50.84 172 THR A O 1
ATOM 1389 N N . SER A 1 173 ? 2.321 5.356 31.267 1.00 50.16 173 SER A N 1
ATOM 1390 C CA . SER A 1 173 ? 2.585 3.986 31.728 1.00 50.16 173 SER A CA 1
ATOM 1391 C C . SER A 1 173 ? 3.377 3.171 30.708 1.00 50.16 173 SER A C 1
ATOM 1393 O O . SER A 1 173 ? 3.427 3.502 29.530 1.00 50.16 173 SER A O 1
ATOM 1395 N N . SER A 1 174 ? 4.065 2.140 31.201 1.00 62.88 174 SER A N 1
ATOM 1396 C CA . SER A 1 174 ? 4.948 1.195 30.500 1.00 62.88 174 SER A CA 1
ATOM 1397 C C . SER A 1 174 ? 4.576 0.857 29.037 1.00 62.88 174 SER A C 1
ATOM 1399 O O . SER A 1 174 ? 3.447 1.006 28.589 1.00 62.88 174 SER A O 1
ATOM 1401 N N . SER A 1 175 ? 5.501 0.258 28.270 1.00 62.09 175 SER A N 1
ATOM 1402 C CA . SER A 1 175 ? 5.233 -0.212 26.887 1.00 62.09 175 SER A CA 1
ATOM 1403 C C . SER A 1 175 ? 4.043 -1.192 26.728 1.00 62.09 175 SER A C 1
ATOM 1405 O O . SER A 1 175 ? 3.658 -1.539 25.603 1.00 62.09 175 SER A O 1
ATOM 1407 N N . GLU A 1 176 ? 3.494 -1.675 27.844 1.00 68.19 176 GLU A N 1
ATOM 1408 C CA . GLU A 1 176 ? 2.262 -2.460 27.937 1.00 68.19 176 GLU A CA 1
ATOM 1409 C C . GLU A 1 176 ? 1.011 -1.571 28.046 1.00 68.19 176 GLU A C 1
ATOM 1411 O O . GLU A 1 176 ? -0.003 -1.896 27.429 1.00 68.19 176 GLU A O 1
ATOM 1416 N N . GLY A 1 177 ? 1.102 -0.422 28.725 1.00 72.38 177 GLY A N 1
ATOM 1417 C CA . GLY A 1 177 ? 0.038 0.577 28.852 1.00 72.38 177 GLY A CA 1
ATOM 1418 C C . GLY A 1 177 ? -0.402 1.155 27.506 1.00 72.38 177 GLY A C 1
ATOM 1419 O O . GLY A 1 177 ? -1.588 1.103 27.185 1.00 72.38 177 GLY A O 1
ATOM 1420 N N . ILE A 1 178 ? 0.551 1.574 26.662 1.00 71.56 178 ILE A N 1
ATOM 1421 C CA . ILE A 1 178 ? 0.260 2.109 25.314 1.00 71.56 178 ILE A CA 1
ATOM 1422 C C . ILE A 1 178 ? -0.479 1.077 24.442 1.00 71.56 178 ILE A C 1
ATOM 1424 O O . ILE A 1 178 ? -1.467 1.398 23.784 1.00 71.56 178 ILE A O 1
ATOM 1428 N N . ASP A 1 179 ? -0.021 -0.182 24.439 1.00 78.56 179 ASP A N 1
ATOM 1429 C CA . ASP A 1 179 ? -0.646 -1.266 23.661 1.00 78.56 179 ASP A CA 1
ATOM 1430 C C . ASP A 1 179 ? -2.069 -1.565 24.161 1.00 78.56 179 ASP A C 1
ATOM 1432 O O . ASP A 1 179 ? -2.974 -1.826 23.368 1.00 78.56 179 ASP A O 1
ATOM 1436 N N . TYR A 1 180 ? -2.288 -1.524 25.478 1.00 80.44 180 TYR A N 1
ATOM 1437 C CA . TYR A 1 180 ? -3.598 -1.766 26.075 1.00 80.44 180 TYR A CA 1
ATOM 1438 C C . TYR A 1 180 ? -4.591 -0.632 25.790 1.00 80.44 180 TYR A C 1
ATOM 1440 O O . TYR A 1 180 ? -5.694 -0.899 25.308 1.00 80.44 180 TYR A O 1
ATOM 1448 N N . GLN A 1 181 ? -4.194 0.623 26.021 1.00 80.62 181 GLN A N 1
ATOM 1449 C CA . GLN A 1 181 ? -5.029 1.798 25.762 1.00 80.62 181 GLN A CA 1
ATOM 1450 C C . GLN A 1 181 ? -5.403 1.891 24.281 1.00 80.62 181 GLN A C 1
ATOM 1452 O O . GLN A 1 181 ? -6.583 1.993 23.948 1.00 80.62 181 GLN A O 1
ATOM 1457 N N . PHE A 1 182 ? -4.428 1.737 23.378 1.00 83.81 182 PHE A N 1
ATOM 1458 C CA . PHE A 1 182 ? -4.697 1.779 21.943 1.00 83.81 182 PHE A CA 1
ATOM 1459 C C . PHE A 1 182 ? -5.665 0.673 21.506 1.00 83.81 182 PHE A C 1
ATOM 1461 O O . PHE A 1 182 ? -6.592 0.924 20.738 1.00 83.81 182 PHE A O 1
ATOM 1468 N N . LYS A 1 183 ? -5.504 -0.558 22.012 1.00 85.75 183 LYS A N 1
ATOM 1469 C CA . LYS A 1 183 ? -6.464 -1.643 21.746 1.00 85.75 183 LYS A CA 1
ATOM 1470 C C . LYS A 1 183 ? -7.867 -1.306 22.218 1.00 85.75 183 LYS A C 1
ATOM 1472 O O . LYS A 1 183 ? -8.814 -1.674 21.524 1.00 85.75 183 LYS A O 1
ATOM 1477 N N . ALA A 1 184 ? -8.002 -0.701 23.396 1.00 86.25 184 ALA A N 1
ATOM 1478 C CA . ALA A 1 184 ? -9.296 -0.336 23.955 1.00 86.25 184 ALA A CA 1
ATOM 1479 C C . ALA A 1 184 ? -9.986 0.706 23.064 1.00 86.25 184 ALA A C 1
ATOM 1481 O O . ALA A 1 184 ? -11.100 0.450 22.610 1.00 86.25 184 ALA A O 1
ATOM 1482 N N . ILE A 1 185 ? -9.275 1.781 22.705 1.00 86.19 185 ILE A N 1
ATOM 1483 C CA . ILE A 1 185 ? -9.759 2.831 21.796 1.00 86.19 185 ILE A CA 1
ATOM 1484 C C . ILE A 1 185 ? -10.130 2.233 20.432 1.00 86.19 185 ILE A C 1
ATOM 1486 O O . ILE A 1 185 ? -11.255 2.377 19.961 1.00 86.19 185 ILE A O 1
ATOM 1490 N N . ALA A 1 186 ? -9.217 1.482 19.807 1.00 88.12 186 ALA A N 1
ATOM 1491 C CA . ALA A 1 186 ? -9.451 0.876 18.498 1.00 88.12 186 ALA A CA 1
ATOM 1492 C C . ALA A 1 186 ? -10.614 -0.126 18.512 1.00 88.12 186 ALA A C 1
ATOM 1494 O O . ALA A 1 186 ? -11.350 -0.250 17.531 1.00 88.12 186 ALA A O 1
ATOM 1495 N N . LYS A 1 187 ? -10.795 -0.864 19.615 1.00 90.00 187 LYS A N 1
ATOM 1496 C CA . LYS A 1 187 ? -11.935 -1.766 19.794 1.00 90.00 187 LYS A CA 1
ATOM 1497 C C . LYS A 1 187 ? -13.237 -0.979 19.884 1.00 90.00 187 LYS A C 1
ATOM 1499 O O . LYS A 1 187 ? -14.199 -1.409 19.250 1.00 90.00 187 LYS A O 1
ATOM 1504 N N . ASP A 1 188 ? -13.260 0.107 20.646 1.00 89.00 188 ASP A N 1
ATOM 1505 C CA . ASP A 1 188 ? -14.467 0.892 20.868 1.00 89.00 188 ASP A CA 1
ATOM 1506 C C . ASP A 1 188 ? -14.905 1.651 19.613 1.00 89.00 188 ASP A C 1
ATOM 1508 O O . ASP A 1 188 ? -16.007 1.412 19.119 1.00 89.00 188 ASP A O 1
ATOM 1512 N N . VAL A 1 189 ? -13.997 2.412 18.989 1.00 88.31 189 VAL A N 1
ATOM 1513 C CA . VAL A 1 189 ? -14.243 3.107 17.711 1.00 88.31 189 VAL A CA 1
ATOM 1514 C C . VAL A 1 189 ? -14.769 2.134 16.658 1.00 88.31 189 VAL A C 1
ATOM 1516 O O . VAL A 1 189 ? -15.739 2.415 15.956 1.00 88.31 189 VAL A O 1
ATOM 1519 N N . ARG A 1 190 ? -14.181 0.938 16.570 1.00 90.62 190 ARG A N 1
ATOM 1520 C CA . ARG A 1 190 ? -14.664 -0.109 15.667 1.00 90.62 190 ARG A CA 1
ATOM 1521 C C . ARG A 1 190 ? -16.083 -0.564 16.002 1.00 90.62 190 ARG A C 1
ATOM 1523 O O . ARG A 1 190 ? -16.869 -0.759 15.080 1.00 90.62 190 ARG A O 1
ATOM 1530 N N . ASN A 1 191 ? -16.407 -0.788 17.274 1.00 90.75 191 ASN A N 1
ATOM 1531 C CA . ASN A 1 191 ? -17.746 -1.215 17.679 1.00 90.75 191 ASN A CA 1
ATOM 1532 C C . ASN A 1 191 ? -18.785 -0.140 17.344 1.00 90.75 191 ASN A C 1
ATOM 1534 O O . ASN A 1 191 ? -19.818 -0.464 16.758 1.00 90.75 191 ASN A O 1
ATOM 1538 N N . GLN A 1 192 ? -18.482 1.125 17.644 1.00 90.12 192 GLN A N 1
ATOM 1539 C CA . GLN A 1 192 ? -19.331 2.260 17.290 1.00 90.12 192 GLN A CA 1
ATOM 1540 C C . GLN A 1 192 ? -19.531 2.348 15.770 1.00 90.12 192 GLN A C 1
ATOM 1542 O O . GLN A 1 192 ? -20.667 2.398 15.299 1.00 90.12 192 GLN A O 1
ATOM 1547 N N . LEU A 1 193 ? -18.451 2.243 14.988 1.00 89.62 193 LEU A N 1
ATOM 1548 C CA . LEU A 1 193 ? -18.504 2.297 13.525 1.00 89.62 193 LEU A CA 1
ATOM 1549 C C . LEU A 1 193 ? -19.311 1.135 12.921 1.00 89.62 193 LEU A C 1
ATOM 1551 O O . LEU A 1 193 ? -20.085 1.335 11.988 1.00 89.62 193 LEU A O 1
ATOM 1555 N N . VAL A 1 194 ? -19.178 -0.080 13.467 1.00 91.44 194 VAL A N 1
ATOM 1556 C CA . VAL A 1 194 ? -19.984 -1.245 13.058 1.00 91.44 194 VAL A CA 1
ATOM 1557 C C . VAL A 1 194 ? -21.458 -1.044 13.401 1.00 91.44 194 VAL A C 1
ATOM 1559 O O . VAL A 1 194 ? -22.317 -1.335 12.570 1.00 91.44 194 VAL A O 1
ATOM 1562 N N . ASN A 1 195 ? -21.770 -0.551 14.600 1.00 90.00 195 ASN A N 1
ATOM 1563 C CA . ASN A 1 195 ? -23.148 -0.286 15.016 1.00 90.00 195 ASN A CA 1
ATOM 1564 C C . ASN A 1 195 ? -23.800 0.769 14.124 1.00 90.00 195 ASN A C 1
ATOM 1566 O O . ASN A 1 195 ? -24.933 0.591 13.681 1.00 90.00 195 ASN A O 1
ATOM 1570 N N . LEU A 1 196 ? -23.057 1.822 13.800 1.00 89.44 196 LEU A N 1
ATOM 1571 C CA . LEU A 1 196 ? -23.497 2.885 12.916 1.00 89.44 196 LEU A CA 1
ATOM 1572 C C . LEU A 1 196 ? -23.741 2.364 11.491 1.00 89.44 196 LEU A C 1
ATOM 1574 O O . LEU A 1 196 ? -24.808 2.601 10.923 1.00 89.44 196 LEU A O 1
ATOM 1578 N N . ALA A 1 197 ? -22.814 1.568 10.949 1.00 89.25 197 ALA A N 1
ATOM 1579 C CA . ALA A 1 197 ? -22.963 0.949 9.635 1.00 89.25 197 ALA A CA 1
ATOM 1580 C C . ALA A 1 197 ? -24.167 -0.010 9.572 1.00 89.25 197 ALA A C 1
ATOM 1582 O O . ALA A 1 197 ? -24.916 -0.017 8.596 1.00 89.25 197 ALA A O 1
ATOM 1583 N N . LYS A 1 198 ? -24.417 -0.791 10.628 1.00 90.50 198 LYS A N 1
ATOM 1584 C CA . LYS A 1 198 ? -25.608 -1.648 10.718 1.00 90.50 198 LYS A CA 1
ATOM 1585 C C . LYS A 1 198 ? -26.893 -0.827 10.783 1.00 90.50 198 LYS A C 1
ATOM 1587 O O . LYS A 1 198 ? -27.802 -1.062 9.995 1.00 90.50 198 LYS A O 1
ATOM 1592 N N . LYS A 1 199 ? -26.960 0.139 11.704 1.00 89.06 199 LYS A N 1
ATOM 1593 C CA . LYS A 1 199 ? -28.168 0.922 11.990 1.00 89.06 199 LYS A CA 1
ATOM 1594 C C . LYS A 1 199 ? -28.587 1.795 10.809 1.00 89.06 199 LYS A C 1
ATOM 1596 O O . LYS A 1 199 ? -29.763 1.831 10.471 1.00 89.06 199 LYS A O 1
ATOM 1601 N N . HIS A 1 200 ? -27.639 2.497 10.190 1.00 85.31 200 HIS A N 1
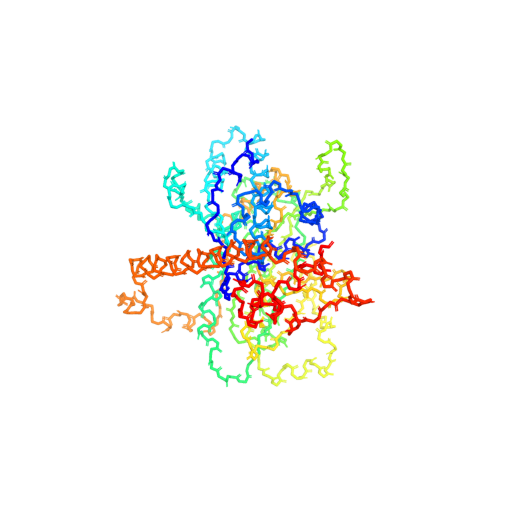ATOM 1602 C CA . HIS A 1 200 ? -27.949 3.511 9.178 1.00 85.31 200 HIS A CA 1
ATOM 1603 C C . HIS A 1 200 ? -27.830 2.996 7.745 1.00 85.31 200 HIS A C 1
ATOM 1605 O O . HIS A 1 200 ? -28.580 3.433 6.873 1.00 85.31 200 HIS A O 1
ATOM 1611 N N . LEU A 1 201 ? -26.916 2.056 7.495 1.00 85.38 201 LEU A N 1
ATOM 1612 C CA . LEU A 1 201 ? -26.620 1.573 6.144 1.00 85.38 201 LEU A CA 1
ATOM 1613 C C . LEU A 1 201 ? -27.102 0.139 5.906 1.00 85.38 201 LEU A C 1
ATOM 1615 O O . LEU A 1 201 ? -27.038 -0.341 4.778 1.00 85.38 201 LEU A O 1
ATOM 1619 N N . GLY A 1 202 ? -27.588 -0.551 6.944 1.00 87.12 202 GLY A N 1
ATOM 1620 C CA . GLY A 1 202 ? -28.052 -1.930 6.829 1.00 87.12 202 GLY A CA 1
ATOM 1621 C C . GLY A 1 202 ? -26.932 -2.904 6.469 1.00 87.12 202 GLY A C 1
ATOM 1622 O O . GLY A 1 202 ? -27.192 -3.875 5.762 1.00 87.12 202 GLY A O 1
ATOM 1623 N N . PHE A 1 203 ? -25.688 -2.640 6.900 1.00 88.31 203 PHE A N 1
ATOM 1624 C CA . PHE A 1 203 ? -24.562 -3.522 6.583 1.00 88.31 203 PHE A CA 1
ATOM 1625 C C . PHE A 1 203 ? -24.846 -4.950 7.063 1.00 88.31 203 PHE A C 1
ATOM 1627 O O . PHE A 1 203 ? -25.026 -5.197 8.261 1.00 88.31 203 PHE A O 1
ATOM 1634 N N . THR A 1 204 ? -24.822 -5.893 6.125 1.00 76.94 204 THR A N 1
ATOM 1635 C CA . THR A 1 204 ? -24.947 -7.329 6.395 1.00 76.94 204 THR A CA 1
ATOM 1636 C C . THR A 1 204 ? -23.571 -7.974 6.331 1.00 76.94 204 THR A C 1
ATOM 1638 O O . THR A 1 204 ? -22.970 -8.125 5.270 1.00 76.94 204 THR A O 1
ATOM 1641 N N . GLY A 1 205 ? -23.032 -8.282 7.513 1.00 78.38 205 GLY A N 1
ATOM 1642 C CA . GLY A 1 205 ? -21.656 -8.742 7.662 1.00 78.38 205 GLY A CA 1
ATOM 1643 C C . GLY A 1 205 ? -20.611 -7.756 7.126 1.00 78.38 205 GLY A C 1
ATOM 1644 O O . GLY A 1 205 ? -20.906 -6.686 6.591 1.00 78.38 205 GLY A O 1
ATOM 1645 N N . GLY A 1 206 ? -19.347 -8.123 7.284 1.00 86.38 206 GLY A N 1
ATOM 1646 C CA . GLY A 1 206 ? -18.261 -7.367 6.690 1.00 86.38 206 GLY A CA 1
ATOM 1647 C C . GLY A 1 206 ? -16.902 -7.719 7.256 1.00 86.38 206 GLY A C 1
ATOM 1648 O O . GLY A 1 206 ? -16.702 -8.701 7.975 1.00 86.38 206 GLY A O 1
ATOM 1649 N N . LEU A 1 207 ? -15.950 -6.851 6.951 1.00 90.75 207 LEU A N 1
ATOM 1650 C CA . LEU A 1 207 ? -14.653 -6.821 7.597 1.00 90.75 207 LEU A CA 1
ATOM 1651 C C . LEU A 1 207 ? -14.410 -5.448 8.203 1.00 90.75 207 LEU A C 1
ATOM 1653 O O . LEU A 1 207 ? -14.846 -4.420 7.691 1.00 90.75 207 LEU A O 1
ATOM 1657 N N . THR A 1 208 ? -13.698 -5.451 9.317 1.00 90.25 208 THR A N 1
ATOM 1658 C CA . THR A 1 208 ? -13.214 -4.253 9.990 1.00 90.25 208 THR A CA 1
ATOM 1659 C C . THR A 1 208 ? -11.700 -4.214 9.915 1.00 90.25 208 THR A C 1
ATOM 1661 O O . THR A 1 208 ? -11.031 -5.238 10.085 1.00 90.25 208 THR A O 1
ATOM 1664 N N . VAL A 1 209 ? -11.162 -3.031 9.664 1.00 90.31 209 VAL A N 1
ATOM 1665 C CA . VAL A 1 209 ? -9.736 -2.724 9.700 1.00 90.31 209 VAL A CA 1
ATOM 1666 C C . VAL A 1 209 ? -9.554 -1.592 10.694 1.00 90.31 209 VAL A C 1
ATOM 1668 O O . VAL A 1 209 ? -10.315 -0.635 10.683 1.00 90.31 209 VAL A O 1
ATOM 1671 N N . ALA A 1 210 ? -8.551 -1.713 11.551 1.00 88.62 210 ALA A N 1
ATOM 1672 C CA . ALA A 1 210 ? -8.079 -0.622 12.391 1.00 88.62 210 ALA A CA 1
ATOM 1673 C C . ALA A 1 210 ? -6.561 -0.571 12.247 1.00 88.62 210 ALA A C 1
ATOM 1675 O O . ALA A 1 210 ? -5.917 -1.620 12.335 1.00 88.62 210 ALA A O 1
ATOM 1676 N N . ASP A 1 211 ? -5.982 0.589 11.976 1.00 86.31 211 ASP A N 1
ATOM 1677 C CA . ASP A 1 211 ? -4.535 0.799 11.942 1.00 86.31 211 ASP A CA 1
ATOM 1678 C C . ASP A 1 211 ? -4.176 2.150 12.552 1.00 86.31 211 ASP A C 1
ATOM 1680 O O . ASP A 1 211 ? -4.996 3.063 12.546 1.00 86.31 211 ASP A O 1
ATOM 1684 N N . ALA A 1 212 ? -2.948 2.276 13.039 1.00 82.19 212 ALA A N 1
ATOM 1685 C CA . ALA A 1 212 ? -2.372 3.573 13.362 1.00 82.19 212 ALA A CA 1
ATOM 1686 C C . ALA A 1 212 ? -1.509 4.066 12.195 1.00 82.19 212 ALA A C 1
ATOM 1688 O O . ALA A 1 212 ? -0.845 3.292 11.506 1.00 82.19 212 ALA A O 1
ATOM 1689 N N . GLY A 1 213 ? -1.511 5.368 11.967 1.00 78.94 213 GLY A N 1
ATOM 1690 C CA . GLY A 1 213 ? -0.507 6.070 11.185 1.00 78.94 213 GLY A CA 1
ATOM 1691 C C . GLY A 1 213 ? 0.158 7.139 12.050 1.00 78.94 213 GLY A C 1
ATOM 1692 O O . GLY A 1 213 ? -0.435 7.587 13.023 1.00 78.94 213 GLY A O 1
ATOM 1693 N N . PRO A 1 214 ? 1.383 7.571 11.728 1.00 77.75 214 PRO A N 1
ATOM 1694 C CA . PRO A 1 214 ? 1.936 8.775 12.327 1.00 77.75 214 PRO A CA 1
ATOM 1695 C C . PRO A 1 214 ? 1.141 9.993 11.841 1.00 77.75 214 PRO A C 1
ATOM 1697 O O . PRO A 1 214 ? 0.765 10.051 10.662 1.00 77.75 214 PRO A O 1
ATOM 1700 N N . ILE A 1 215 ? 0.938 10.978 12.718 1.00 74.75 215 ILE A N 1
ATOM 1701 C CA . ILE A 1 215 ? 0.493 12.305 12.288 1.00 74.75 215 ILE A CA 1
ATOM 1702 C C . ILE A 1 215 ? 1.672 12.981 11.594 1.00 74.75 215 ILE A C 1
ATOM 1704 O O . ILE A 1 215 ? 2.772 13.089 12.136 1.00 74.75 215 ILE A O 1
ATOM 1708 N N . LEU A 1 216 ? 1.456 13.386 10.347 1.00 69.75 216 LEU A N 1
ATOM 1709 C CA . LEU A 1 216 ? 2.491 13.959 9.495 1.00 69.75 216 LEU A CA 1
ATOM 1710 C C . LEU A 1 216 ? 1.985 15.292 8.951 1.00 69.75 216 LEU A C 1
ATOM 1712 O O . LEU A 1 216 ? 1.078 15.303 8.114 1.00 69.75 216 LEU A O 1
ATOM 1716 N N . PHE A 1 217 ? 2.587 16.390 9.401 1.00 61.56 217 PHE A N 1
ATOM 1717 C CA . PHE A 1 217 ? 2.373 17.715 8.827 1.00 61.56 217 PHE A CA 1
ATOM 1718 C C . PHE A 1 217 ? 3.376 17.963 7.702 1.00 61.56 217 PHE A C 1
ATOM 1720 O O . PHE A 1 217 ? 4.516 17.508 7.747 1.00 61.56 217 PHE A O 1
ATOM 1727 N N . THR A 1 218 ? 2.931 18.651 6.653 1.00 51.88 218 THR A N 1
ATOM 1728 C CA . THR A 1 218 ? 3.762 18.973 5.489 1.00 51.88 218 THR A CA 1
ATOM 1729 C C . THR A 1 218 ? 4.116 20.445 5.493 1.00 51.88 218 THR A C 1
ATOM 1731 O O . THR A 1 218 ? 3.499 21.228 4.774 1.00 51.88 218 THR A O 1
ATOM 1734 N N . ASN A 1 219 ? 5.141 20.798 6.254 1.00 52.84 219 ASN A N 1
ATOM 1735 C CA . ASN A 1 219 ? 6.011 21.908 5.889 1.00 52.84 219 ASN A CA 1
ATOM 1736 C C . ASN A 1 219 ? 7.295 21.283 5.339 1.00 52.84 219 ASN A C 1
ATOM 1738 O O . ASN A 1 219 ? 8.304 21.185 6.027 1.00 52.84 219 ASN A O 1
ATOM 1742 N N . ASP A 1 220 ? 7.217 20.743 4.120 1.00 51.78 220 ASP A N 1
ATOM 1743 C CA . ASP A 1 220 ? 8.370 20.112 3.473 1.00 51.78 220 ASP A CA 1
ATOM 1744 C C . ASP A 1 220 ? 9.363 21.205 3.045 1.00 51.78 220 ASP A C 1
ATOM 1746 O O . ASP A 1 220 ? 9.259 21.734 1.930 1.00 51.78 220 ASP A O 1
ATOM 1750 N N . ASN A 1 221 ? 10.341 21.514 3.896 1.00 54.88 221 ASN A N 1
ATOM 1751 C CA . ASN A 1 221 ? 11.486 22.339 3.526 1.00 54.88 221 ASN A CA 1
ATOM 1752 C C . ASN A 1 221 ? 12.631 21.424 3.076 1.00 54.88 221 ASN A C 1
ATOM 1754 O O . ASN A 1 221 ? 13.048 20.511 3.782 1.00 54.88 221 ASN A O 1
ATOM 1758 N N . TRP A 1 222 ? 13.125 21.641 1.859 1.00 51.75 222 TRP A N 1
ATOM 1759 C CA . TRP A 1 222 ? 14.325 20.971 1.362 1.00 51.75 222 TRP A CA 1
ATOM 1760 C C . TRP A 1 222 ? 15.519 21.888 1.630 1.00 51.75 222 TRP A C 1
ATOM 1762 O O . TRP A 1 222 ? 15.608 22.940 1.001 1.00 51.75 222 TRP A O 1
ATOM 1772 N N . SER A 1 223 ? 16.422 21.488 2.527 1.00 48.50 223 SER A N 1
ATOM 1773 C CA . SER A 1 223 ? 17.720 22.150 2.745 1.00 48.50 223 SER A CA 1
ATOM 1774 C C . SER A 1 223 ? 18.827 21.132 2.524 1.00 48.50 223 SER A C 1
ATOM 1776 O O . SER A 1 223 ? 18.710 19.998 2.975 1.00 48.50 223 SER A O 1
ATOM 1778 N N . ASP A 1 224 ? 19.871 21.498 1.781 1.00 53.22 224 ASP A N 1
ATOM 1779 C CA . ASP A 1 224 ? 21.078 20.671 1.583 1.00 53.22 224 ASP A CA 1
ATOM 1780 C C . ASP A 1 224 ? 20.828 19.247 1.046 1.00 53.22 224 ASP A C 1
ATOM 1782 O O . ASP A 1 224 ? 21.595 18.313 1.270 1.00 53.22 224 ASP A O 1
ATOM 1786 N N . GLY A 1 225 ? 19.738 19.063 0.293 1.00 50.06 225 GLY A N 1
ATOM 1787 C CA . GLY A 1 225 ? 19.336 17.754 -0.233 1.00 50.06 225 GLY A CA 1
ATOM 1788 C C . GLY A 1 225 ? 18.692 16.828 0.804 1.00 50.06 225 GLY A C 1
ATOM 1789 O O . GLY A 1 225 ? 18.364 15.687 0.468 1.00 50.06 225 GLY A O 1
ATOM 1790 N N . GLU A 1 226 ? 18.460 17.318 2.020 1.00 45.16 226 GLU A N 1
ATOM 1791 C CA . GLU A 1 226 ? 17.733 16.633 3.078 1.00 45.16 226 GLU A CA 1
ATOM 1792 C C . GLU A 1 226 ? 16.316 17.201 3.220 1.00 45.16 226 GLU A C 1
ATOM 1794 O O . GLU A 1 226 ? 16.047 18.393 3.050 1.00 45.16 226 GLU A O 1
ATOM 1799 N N . LEU A 1 227 ? 15.372 16.299 3.474 1.00 49.28 227 LEU A N 1
ATOM 1800 C CA . LEU A 1 227 ? 13.978 16.641 3.709 1.00 49.28 227 LEU A CA 1
ATOM 1801 C C . LEU A 1 227 ? 13.813 16.995 5.191 1.00 49.28 227 LEU A C 1
ATOM 1803 O O . LEU A 1 227 ? 13.904 16.103 6.036 1.00 49.28 227 LEU A O 1
ATOM 1807 N N . ILE A 1 228 ? 13.540 18.266 5.479 1.00 54.16 228 ILE A N 1
ATOM 1808 C CA . ILE A 1 228 ? 13.152 18.759 6.801 1.00 54.16 228 ILE A CA 1
ATOM 1809 C C . ILE A 1 228 ? 11.625 18.745 6.858 1.00 54.16 228 ILE A C 1
ATOM 1811 O O . ILE A 1 228 ? 10.958 19.276 5.968 1.00 54.16 228 ILE A O 1
ATOM 1815 N N . VAL A 1 229 ? 11.075 18.087 7.874 1.00 54.78 229 VAL A N 1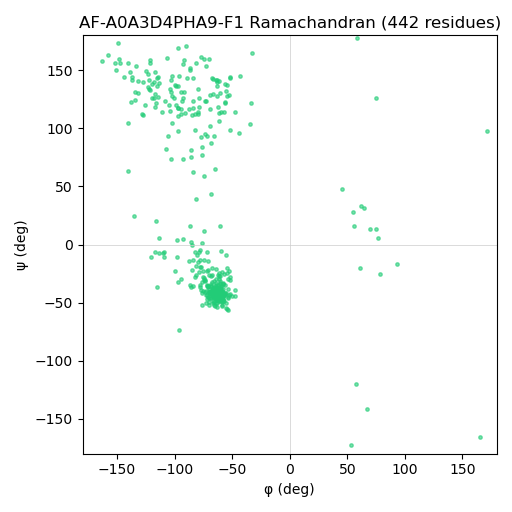
ATOM 1816 C CA . VAL A 1 229 ? 9.632 17.950 8.081 1.00 54.78 229 VAL A CA 1
ATOM 1817 C C . VAL A 1 229 ? 9.329 18.456 9.489 1.00 54.78 229 VAL A C 1
ATOM 1819 O O . VAL A 1 229 ? 9.867 17.917 10.454 1.00 54.78 229 VAL A O 1
ATOM 1822 N N . ASP A 1 230 ? 8.484 19.481 9.609 1.00 52.97 230 ASP A N 1
ATOM 1823 C CA . ASP A 1 230 ? 7.960 19.913 10.909 1.00 52.97 230 ASP A CA 1
ATOM 1824 C C . ASP A 1 230 ? 6.998 18.839 11.441 1.00 52.97 230 ASP A C 1
ATOM 1826 O O . ASP A 1 230 ? 6.106 18.364 10.728 1.00 52.97 230 ASP A O 1
ATOM 1830 N N . HIS A 1 231 ? 7.202 18.403 12.683 1.00 57.25 231 HIS A N 1
ATOM 1831 C CA . HIS A 1 231 ? 6.566 17.202 13.222 1.00 57.25 231 HIS A CA 1
ATOM 1832 C C . HIS A 1 231 ? 5.640 17.499 14.399 1.00 57.25 231 HIS A C 1
ATOM 1834 O O . HIS A 1 231 ? 5.897 18.392 15.199 1.00 57.25 231 HIS A O 1
ATOM 1840 N N . TYR A 1 232 ? 4.586 16.689 14.512 1.00 59.38 232 TYR A N 1
ATOM 1841 C CA . TYR A 1 232 ? 3.702 16.637 15.672 1.00 59.38 232 TYR A CA 1
ATOM 1842 C C . TYR A 1 232 ? 3.823 15.267 16.348 1.00 59.38 232 TYR A C 1
ATOM 1844 O O . TYR A 1 232 ? 3.958 14.240 15.667 1.00 59.38 232 TYR A O 1
ATOM 1852 N N . ASP A 1 233 ? 3.753 15.250 17.676 1.00 66.44 233 ASP A N 1
ATOM 1853 C CA . ASP A 1 233 ? 3.832 14.041 18.497 1.00 66.44 233 ASP A CA 1
ATOM 1854 C C . ASP A 1 233 ? 2.444 13.400 18.626 1.00 66.44 233 ASP A C 1
ATOM 1856 O O . ASP A 1 233 ? 1.716 13.590 19.599 1.00 66.44 233 ASP A O 1
ATOM 1860 N N . GLY A 1 234 ? 2.041 12.643 17.605 1.00 73.62 234 GLY A N 1
ATOM 1861 C CA . GLY A 1 234 ? 0.728 12.005 17.601 1.00 73.62 234 GLY A CA 1
ATOM 1862 C C . GLY A 1 234 ? 0.601 10.799 16.678 1.00 73.62 234 GLY A C 1
ATOM 1863 O O . GLY A 1 234 ? 1.391 10.600 15.745 1.00 73.62 234 GLY A O 1
ATOM 1864 N N . LEU A 1 235 ? -0.448 10.011 16.922 1.00 81.12 235 LEU A N 1
ATOM 1865 C CA . LEU A 1 235 ? -0.883 8.921 16.050 1.00 81.12 235 LEU A CA 1
ATOM 1866 C C . LEU A 1 235 ? -2.293 9.204 15.524 1.00 81.12 235 LEU A C 1
ATOM 1868 O O . LEU A 1 235 ? -3.166 9.651 16.251 1.00 81.12 235 LEU A O 1
ATOM 1872 N N . GLU A 1 236 ? -2.535 8.896 14.259 1.00 85.12 236 GLU A N 1
ATOM 1873 C CA . GLU A 1 236 ? -3.866 8.835 13.662 1.00 85.12 236 GLU A CA 1
ATOM 1874 C C . GLU A 1 236 ? -4.366 7.390 13.721 1.00 85.12 236 GLU A C 1
ATOM 1876 O O . GLU A 1 236 ? -3.785 6.505 13.092 1.00 85.12 236 GLU A O 1
ATOM 1881 N N . LEU A 1 237 ? -5.453 7.126 14.443 1.00 86.38 237 LEU A N 1
ATOM 1882 C CA . LEU A 1 237 ? -6.182 5.866 14.350 1.00 86.38 237 LEU A CA 1
ATOM 1883 C C . LEU A 1 237 ? -7.123 5.923 13.144 1.00 86.38 237 LEU A C 1
ATOM 1885 O O . LEU A 1 237 ? -8.121 6.639 13.137 1.00 86.38 237 LEU A O 1
ATOM 1889 N N . HIS A 1 238 ? -6.835 5.110 12.138 1.00 87.56 238 HIS A N 1
ATOM 1890 C CA . HIS A 1 238 ? -7.706 4.887 10.995 1.00 87.56 238 HIS A CA 1
ATOM 1891 C C . HIS A 1 238 ? -8.517 3.614 11.223 1.00 87.56 238 HIS A C 1
ATOM 1893 O O . HIS A 1 238 ? -7.954 2.521 11.303 1.00 87.56 238 HIS A O 1
ATOM 1899 N N . THR A 1 239 ? -9.841 3.737 11.291 1.00 89.00 239 THR A N 1
ATOM 1900 C CA . THR A 1 239 ? -10.743 2.585 11.395 1.00 89.00 239 THR A CA 1
ATOM 1901 C C . THR A 1 239 ? -11.708 2.582 10.225 1.00 89.00 239 THR A C 1
ATOM 1903 O O . THR A 1 239 ? -12.298 3.605 9.898 1.00 89.00 239 THR A O 1
ATOM 1906 N N . ALA A 1 240 ? -11.879 1.431 9.584 1.00 90.56 240 ALA A N 1
ATOM 1907 C CA . ALA A 1 240 ? -12.772 1.274 8.452 1.00 90.56 240 ALA A CA 1
ATOM 1908 C C . ALA A 1 240 ? -13.577 -0.023 8.546 1.00 90.56 240 ALA A C 1
ATOM 1910 O O . ALA A 1 240 ? -13.064 -1.073 8.940 1.00 90.56 240 ALA A O 1
ATOM 1911 N N . VAL A 1 241 ? -14.842 0.049 8.148 1.00 90.56 241 VAL A N 1
ATOM 1912 C CA . VAL A 1 241 ? -15.758 -1.077 7.999 1.00 90.56 241 VAL A CA 1
ATOM 1913 C C . VAL A 1 241 ? -16.131 -1.180 6.531 1.00 90.56 241 VAL A C 1
ATOM 1915 O O . VAL A 1 241 ? -16.677 -0.246 5.951 1.00 90.56 241 VAL A O 1
ATOM 1918 N N . LEU A 1 242 ? -15.850 -2.333 5.940 1.00 89.94 242 LEU A N 1
ATOM 1919 C CA . LEU A 1 242 ? -16.295 -2.695 4.604 1.00 89.94 242 LEU A CA 1
ATOM 1920 C C . LEU A 1 242 ? -17.370 -3.768 4.744 1.00 89.94 242 LEU A C 1
ATOM 1922 O O . LEU A 1 242 ? -17.110 -4.809 5.349 1.00 89.94 242 LEU A O 1
ATOM 1926 N N . GLY A 1 243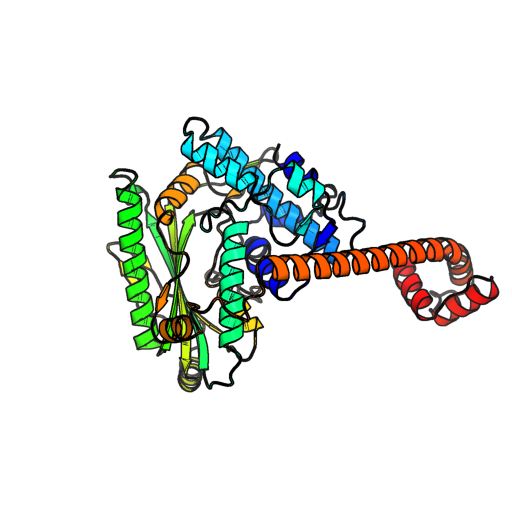 ? -18.550 -3.525 4.191 1.00 88.62 243 GLY A N 1
ATOM 1927 C CA . GLY A 1 243 ? -19.672 -4.455 4.278 1.00 88.62 243 GLY A CA 1
ATOM 1928 C C . GLY A 1 243 ? -20.583 -4.397 3.063 1.00 88.62 243 GLY A C 1
ATOM 1929 O O . GLY A 1 243 ? -20.413 -3.560 2.172 1.00 88.62 243 GLY A O 1
ATOM 1930 N N . GLU A 1 244 ? -21.534 -5.325 3.038 1.00 86.69 244 GLU A N 1
ATOM 1931 C CA . GLU A 1 244 ? -22.548 -5.420 1.993 1.00 86.69 244 GLU A CA 1
ATOM 1932 C C . GLU A 1 244 ? -23.797 -4.630 2.377 1.00 86.69 244 GLU A C 1
ATOM 1934 O O . GLU A 1 244 ? -24.336 -4.817 3.470 1.00 86.69 244 GLU A O 1
ATOM 1939 N N . ILE A 1 245 ? -24.285 -3.801 1.455 1.00 86.25 245 ILE A N 1
ATOM 1940 C CA . ILE A 1 245 ? -25.563 -3.094 1.571 1.00 86.25 245 ILE A CA 1
ATOM 1941 C C . ILE A 1 245 ? -26.557 -3.586 0.513 1.00 86.25 245 ILE A C 1
ATOM 1943 O O . ILE A 1 245 ? -26.147 -3.874 -0.618 1.00 86.25 245 ILE A O 1
ATOM 1947 N N . PRO A 1 246 ? -27.859 -3.676 0.833 1.00 85.19 246 PRO A N 1
ATOM 1948 C CA . PRO A 1 246 ? -28.890 -3.955 -0.163 1.00 85.19 246 PRO A CA 1
ATOM 1949 C C . PRO A 1 246 ? -28.937 -2.865 -1.240 1.00 85.19 246 PRO A C 1
ATOM 1951 O O . PRO A 1 246 ? -28.849 -1.679 -0.919 1.00 85.19 246 PRO A O 1
ATOM 1954 N N . PHE A 1 247 ? -29.148 -3.246 -2.503 1.00 82.25 247 PHE A N 1
ATOM 1955 C CA . PHE A 1 247 ? -29.240 -2.284 -3.612 1.00 82.25 247 PHE A CA 1
ATOM 1956 C C . PHE A 1 247 ? -30.321 -1.214 -3.378 1.00 82.25 247 PHE A C 1
ATOM 1958 O O . PHE A 1 247 ? -30.060 -0.033 -3.571 1.00 82.25 247 PHE A O 1
ATOM 1965 N N . GLY A 1 248 ? -31.494 -1.596 -2.858 1.00 84.06 248 GLY A N 1
ATOM 1966 C CA . GLY A 1 248 ? -32.562 -0.635 -2.547 1.00 84.06 248 GLY A CA 1
ATOM 1967 C C . GLY A 1 248 ? -32.160 0.419 -1.508 1.00 84.06 248 GLY A C 1
ATOM 1968 O O . GLY A 1 248 ? -32.589 1.564 -1.601 1.00 84.06 248 GLY A O 1
ATOM 1969 N N . LYS A 1 249 ? -31.276 0.070 -0.558 1.00 83.88 249 LYS A N 1
ATOM 1970 C CA . LYS A 1 249 ? -30.765 1.027 0.432 1.00 83.88 249 LYS A CA 1
ATOM 1971 C C . LYS A 1 249 ? -29.796 2.022 -0.196 1.00 83.88 249 LYS A C 1
ATOM 1973 O O . LYS A 1 249 ? -29.781 3.179 0.194 1.00 83.88 249 LYS A O 1
ATOM 1978 N N . MET A 1 250 ? -28.999 1.578 -1.166 1.00 80.38 250 MET A N 1
ATOM 1979 C CA . MET A 1 250 ? -28.131 2.466 -1.936 1.00 80.38 250 MET A CA 1
ATOM 1980 C C . MET A 1 250 ? -28.968 3.498 -2.704 1.00 80.38 250 MET A C 1
ATOM 1982 O O . MET A 1 250 ? -28.671 4.682 -2.590 1.00 80.38 250 MET A O 1
ATOM 1986 N N . SER A 1 251 ? -30.031 3.080 -3.403 1.00 78.31 251 SER A N 1
ATOM 1987 C CA . SER A 1 251 ? -30.879 4.009 -4.166 1.00 78.31 251 SER A CA 1
ATOM 1988 C C . SER A 1 251 ? -31.536 5.050 -3.259 1.00 78.31 251 SER A C 1
ATOM 1990 O O . SER A 1 251 ? -31.508 6.235 -3.566 1.00 78.31 251 SER A O 1
ATOM 1992 N N . GLU A 1 252 ? -32.017 4.632 -2.083 1.00 81.88 252 GLU A N 1
ATOM 1993 C CA . GLU A 1 252 ? -32.537 5.557 -1.068 1.00 81.88 252 GLU A CA 1
ATOM 1994 C C . GLU A 1 252 ? -31.480 6.584 -0.616 1.00 81.88 252 GLU A C 1
ATOM 1996 O O . GLU A 1 252 ? -31.797 7.752 -0.396 1.00 81.88 252 GLU A O 1
ATOM 2001 N N . LEU A 1 253 ? -30.222 6.156 -0.454 1.00 76.25 253 LEU A N 1
ATOM 2002 C CA . LEU A 1 253 ? -29.128 7.037 -0.039 1.00 76.25 253 LEU A CA 1
ATOM 2003 C C . LEU A 1 253 ? -28.740 8.030 -1.139 1.00 76.25 253 LEU A C 1
ATOM 2005 O O . LEU A 1 253 ? -28.458 9.175 -0.807 1.00 76.25 253 LEU A O 1
ATOM 2009 N N . GLU A 1 254 ? -28.747 7.610 -2.408 1.00 72.19 254 GLU A N 1
ATOM 2010 C CA . GLU A 1 254 ? -28.484 8.481 -3.564 1.00 72.19 254 GLU A CA 1
ATOM 2011 C C . GLU A 1 254 ? -29.600 9.511 -3.792 1.00 72.19 254 GLU A C 1
ATOM 2013 O O . GLU A 1 254 ? -29.322 10.634 -4.204 1.00 72.19 254 GLU A O 1
ATOM 2018 N N . GLU A 1 255 ? -30.855 9.152 -3.512 1.00 73.06 255 GLU A N 1
ATOM 2019 C CA . GLU A 1 255 ? -31.997 10.066 -3.637 1.00 73.06 255 GLU A CA 1
ATOM 2020 C C . GLU A 1 255 ? -32.057 11.095 -2.501 1.00 73.06 255 GLU A C 1
ATOM 2022 O O . GLU A 1 255 ? -32.390 12.257 -2.734 1.00 73.06 255 GLU A O 1
ATOM 2027 N N . LYS A 1 256 ? -31.752 10.686 -1.262 1.00 65.31 256 LYS A N 1
ATOM 2028 C CA . LYS A 1 256 ? -31.866 11.561 -0.081 1.00 65.31 256 LYS A CA 1
ATOM 2029 C C . LYS A 1 256 ? -30.671 12.483 0.119 1.00 65.31 256 LYS A C 1
ATOM 2031 O O . LYS A 1 256 ? -30.819 13.539 0.730 1.00 65.31 256 LYS A O 1
ATOM 2036 N N . HIS A 1 257 ? -29.495 12.081 -0.347 1.00 57.53 257 HIS A N 1
ATOM 2037 C CA . HIS A 1 257 ? -28.256 12.811 -0.144 1.00 57.53 257 HIS A CA 1
ATOM 2038 C C . HIS A 1 257 ? -27.384 12.683 -1.391 1.00 57.53 257 HIS A C 1
ATOM 2040 O O . HIS A 1 257 ? -27.283 11.608 -1.980 1.00 57.53 257 HIS A O 1
ATOM 2046 N N . SER A 1 258 ? -26.649 13.740 -1.751 1.00 56.34 258 SER A N 1
ATOM 2047 C CA . SER A 1 258 ? -25.410 13.494 -2.491 1.00 56.34 258 SER A CA 1
ATOM 2048 C C . SER A 1 258 ? -24.598 12.514 -1.640 1.00 56.34 258 SER A C 1
ATOM 2050 O O . SER A 1 258 ? -24.443 12.745 -0.444 1.00 56.34 258 SER A O 1
ATOM 2052 N N . VAL A 1 259 ? -24.132 11.390 -2.193 1.00 53.78 259 VAL A N 1
ATOM 2053 C CA . VAL A 1 259 ? -23.429 10.331 -1.429 1.00 53.78 259 VAL A CA 1
ATOM 2054 C C . VAL A 1 259 ? -22.255 10.892 -0.601 1.00 53.78 259 VAL A C 1
ATOM 2056 O O . VAL A 1 259 ? -21.885 10.315 0.422 1.00 53.78 259 VAL A O 1
ATOM 2059 N N . ASP A 1 260 ? -21.729 12.051 -1.000 1.00 50.94 260 ASP A N 1
ATOM 2060 C CA . ASP A 1 260 ? -20.672 12.804 -0.323 1.00 50.94 260 ASP A CA 1
ATOM 2061 C C . ASP A 1 260 ? -21.144 13.630 0.907 1.00 50.94 260 ASP A C 1
ATOM 2063 O O . ASP A 1 260 ? -20.313 14.189 1.621 1.00 50.94 260 ASP A O 1
ATOM 2067 N N . GLU A 1 261 ? -22.450 13.708 1.193 1.00 52.28 261 GLU A N 1
ATOM 2068 C CA . GLU A 1 261 ? -23.069 14.557 2.233 1.00 52.28 261 GLU A CA 1
ATOM 2069 C C . GLU A 1 261 ? -23.710 13.789 3.399 1.00 52.28 261 GLU A C 1
ATOM 2071 O O . GLU A 1 261 ? -24.320 14.402 4.280 1.00 52.28 261 GLU A O 1
ATOM 2076 N N . LEU A 1 262 ? -23.578 12.461 3.453 1.00 60.69 262 LEU A N 1
ATOM 2077 C CA . LEU A 1 262 ? -24.077 11.676 4.585 1.00 60.69 262 LEU A CA 1
ATOM 2078 C C . LEU A 1 262 ? -23.291 12.023 5.857 1.00 60.69 262 LEU A C 1
ATOM 2080 O O . LEU A 1 262 ? -22.231 11.462 6.134 1.00 60.69 262 LEU A O 1
ATOM 2084 N N . LYS A 1 263 ? -23.829 12.971 6.630 1.00 66.75 263 LYS A N 1
ATOM 2085 C CA . LYS A 1 263 ? -23.321 13.359 7.944 1.00 66.75 263 LYS A CA 1
ATOM 2086 C C . LYS A 1 263 ? -23.799 12.349 8.973 1.00 66.75 263 LYS A C 1
ATOM 2088 O O . LYS A 1 263 ? -24.987 12.249 9.273 1.00 66.75 263 LYS A O 1
ATOM 2093 N N . PHE A 1 264 ? -22.854 11.597 9.505 1.00 71.06 264 PHE A N 1
ATOM 2094 C CA . PHE A 1 264 ? -23.084 10.736 10.649 1.00 71.06 264 PHE A CA 1
ATOM 2095 C C . PHE A 1 264 ? -22.884 11.527 11.933 1.00 71.06 264 PHE A C 1
ATOM 2097 O O . PHE A 1 264 ? -22.102 12.475 11.955 1.00 71.06 264 PHE A O 1
ATOM 2104 N N . SER A 1 265 ? -23.573 11.130 13.003 1.00 72.94 265 SER A N 1
ATOM 2105 C CA . SER A 1 265 ? -23.226 11.633 14.329 1.00 72.94 265 SER A CA 1
ATOM 2106 C C . SER A 1 265 ? -21.742 11.353 14.595 1.00 72.94 265 SER A C 1
ATOM 2108 O O . SER A 1 265 ? -21.280 10.253 14.253 1.00 72.94 265 SER A O 1
ATOM 2110 N N . PRO A 1 266 ? -20.999 12.317 15.165 1.00 79.31 266 PRO A N 1
ATOM 2111 C CA . PRO A 1 266 ? -19.629 12.080 15.577 1.00 79.31 266 PRO A CA 1
ATOM 2112 C C . PRO A 1 266 ? -19.528 10.842 16.469 1.00 79.31 266 PRO A C 1
ATOM 2114 O O . PRO A 1 266 ? -20.423 10.532 17.255 1.00 79.31 266 PRO A O 1
ATOM 2117 N N . ILE A 1 267 ? -18.429 10.117 16.304 1.00 77.69 267 ILE A N 1
ATOM 2118 C CA . ILE A 1 267 ? -18.005 9.069 17.223 1.00 77.69 267 ILE A CA 1
ATOM 2119 C C . ILE A 1 267 ? -17.240 9.775 18.334 1.00 77.69 267 ILE A C 1
ATOM 2121 O O . ILE A 1 267 ? -16.212 10.401 18.070 1.00 77.69 267 ILE A O 1
ATOM 2125 N N . GLU A 1 268 ? -17.755 9.669 19.553 1.00 78.31 268 GLU A N 1
ATOM 2126 C CA . GLU A 1 268 ? -17.139 10.231 20.749 1.00 78.31 268 GLU A CA 1
ATOM 2127 C C . GLU A 1 268 ? -16.465 9.114 21.549 1.00 78.31 268 GLU A C 1
ATOM 2129 O O . GLU A 1 268 ? -17.050 8.054 21.804 1.00 78.31 268 GLU A O 1
ATOM 2134 N N . PHE A 1 269 ? -15.215 9.348 21.943 1.00 68.94 269 PHE A N 1
ATOM 2135 C CA . PHE A 1 269 ? -14.493 8.502 22.885 1.00 68.94 269 PHE A CA 1
ATOM 2136 C C . PHE A 1 269 ? -13.666 9.369 23.834 1.00 68.94 269 PHE A C 1
ATOM 2138 O O . PHE A 1 269 ? -12.613 9.885 23.459 1.00 68.94 269 PHE A O 1
ATOM 2145 N N . GLY A 1 270 ? -14.127 9.527 25.077 1.00 76.31 270 GLY A N 1
ATOM 2146 C CA . GLY A 1 270 ? -13.506 10.473 26.006 1.00 76.31 270 GLY A CA 1
ATOM 2147 C C . GLY A 1 270 ? -13.510 11.883 25.406 1.00 76.31 270 GLY A C 1
ATOM 2148 O O . GLY A 1 270 ? -14.572 12.392 25.070 1.00 76.31 270 GLY A O 1
ATOM 2149 N N . ASN A 1 271 ? -12.325 12.46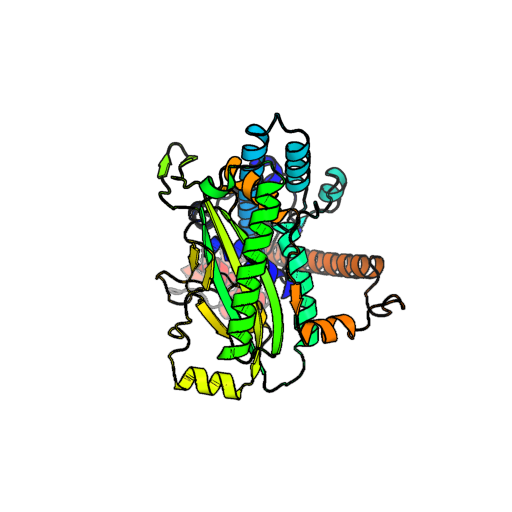9 25.217 1.00 71.12 271 ASN A N 1
ATOM 2150 C CA . ASN A 1 271 ? -12.144 13.796 24.610 1.00 71.12 271 ASN A CA 1
ATOM 2151 C C . ASN A 1 271 ? -11.917 13.757 23.085 1.00 71.12 271 ASN A C 1
ATOM 2153 O O . ASN A 1 271 ? -11.625 14.784 22.475 1.00 71.12 271 ASN A O 1
ATOM 2157 N N . ILE A 1 272 ? -11.996 12.579 22.461 1.00 73.12 272 ILE A N 1
ATOM 2158 C CA . ILE A 1 272 ? -11.736 12.399 21.033 1.00 73.12 272 ILE A CA 1
ATOM 2159 C C . ILE A 1 272 ? -13.075 12.409 20.291 1.00 73.12 272 ILE A C 1
ATOM 2161 O O . ILE A 1 272 ? -13.853 11.459 20.397 1.00 73.12 272 ILE A O 1
ATOM 2165 N N . GLU A 1 273 ? -13.325 13.465 19.516 1.00 73.81 273 GLU A N 1
ATOM 2166 C CA . GLU A 1 273 ? -14.470 13.563 18.607 1.00 73.81 273 GLU A CA 1
ATOM 2167 C C . GLU A 1 273 ? -14.017 13.293 17.169 1.00 73.81 273 GLU A C 1
ATOM 2169 O O . GLU A 1 273 ? -13.056 13.888 16.674 1.00 73.81 273 GLU A O 1
ATOM 2174 N N . CYS A 1 274 ? -14.686 12.371 16.476 1.00 78.19 274 CYS A N 1
ATOM 2175 C CA . CYS A 1 274 ? -14.342 12.024 15.100 1.00 78.19 274 CYS A CA 1
ATOM 2176 C C . CYS A 1 274 ? -15.573 11.937 14.212 1.00 78.19 274 CYS A C 1
ATOM 2178 O O . CYS A 1 274 ? -16.521 11.219 14.517 1.00 78.19 274 CYS A O 1
ATOM 2180 N N . GLN A 1 275 ? -15.521 12.593 13.056 1.00 76.38 275 GLN A N 1
ATOM 2181 C CA . GLN A 1 275 ? -16.599 12.568 12.071 1.00 76.38 275 GLN A CA 1
ATOM 2182 C C . GLN A 1 275 ? -16.424 11.374 11.115 1.00 76.38 275 GLN A C 1
ATOM 2184 O O . GLN A 1 275 ? -15.416 11.311 10.400 1.00 76.38 275 GLN A O 1
ATOM 2189 N N . PRO A 1 276 ? -17.362 10.405 11.081 1.00 78.12 276 PRO A N 1
ATOM 2190 C CA . PRO A 1 276 ? -17.305 9.301 10.129 1.00 78.12 276 PRO A CA 1
ATOM 2191 C C . PRO A 1 276 ? -17.509 9.795 8.695 1.00 78.12 276 PRO A C 1
ATOM 2193 O O . PRO A 1 276 ? -18.354 10.648 8.432 1.00 78.12 276 PRO A O 1
ATOM 2196 N N . ILE A 1 277 ? -16.778 9.204 7.753 1.00 74.31 277 ILE A N 1
ATOM 2197 C CA . ILE A 1 277 ? -16.872 9.499 6.323 1.00 74.31 277 ILE A CA 1
ATOM 2198 C C . ILE A 1 277 ? -17.268 8.219 5.587 1.00 74.31 277 ILE A C 1
ATOM 2200 O O . ILE A 1 277 ? -16.616 7.176 5.708 1.00 74.31 277 ILE A O 1
ATOM 2204 N N . LEU A 1 278 ? -18.341 8.289 4.802 1.00 73.69 278 LEU A N 1
ATOM 2205 C CA . LEU A 1 278 ? -18.819 7.166 4.004 1.00 73.69 278 LEU A CA 1
ATOM 2206 C C . LEU A 1 278 ? -18.324 7.255 2.563 1.00 73.69 278 LEU A C 1
ATOM 2208 O O . LEU A 1 278 ? -18.366 8.298 1.925 1.00 73.69 278 LEU A O 1
ATOM 2212 N N . THR A 1 279 ? -17.875 6.126 2.025 1.00 71.06 279 THR A N 1
ATOM 2213 C CA . THR A 1 279 ? -17.573 5.950 0.606 1.00 71.06 279 THR A CA 1
ATOM 2214 C C . THR A 1 279 ? -18.291 4.710 0.086 1.00 71.06 279 THR A C 1
ATOM 2216 O O . THR A 1 279 ? -17.950 3.577 0.427 1.00 71.06 279 THR A O 1
ATOM 2219 N N . ILE A 1 280 ? -19.273 4.912 -0.790 1.00 68.19 280 ILE A N 1
ATOM 2220 C CA . ILE A 1 280 ? -20.009 3.823 -1.445 1.00 68.19 280 ILE A CA 1
ATOM 2221 C C . ILE A 1 280 ? -19.434 3.594 -2.846 1.00 68.19 280 ILE A C 1
ATOM 2223 O O . ILE A 1 280 ? -19.138 4.546 -3.577 1.00 68.19 280 ILE A O 1
ATOM 2227 N N . ARG A 1 281 ? -19.245 2.327 -3.240 1.00 67.50 281 ARG A N 1
ATOM 2228 C CA . ARG A 1 281 ? -18.893 1.960 -4.620 1.00 67.50 281 ARG A CA 1
ATOM 2229 C C . ARG A 1 281 ? -19.690 0.741 -5.059 1.00 67.50 281 ARG A C 1
ATOM 2231 O O . ARG A 1 281 ? -19.586 -0.337 -4.477 1.00 67.50 281 ARG A O 1
ATOM 2238 N N . LEU A 1 282 ? -20.430 0.895 -6.150 1.00 59.34 282 LEU A N 1
ATOM 2239 C CA . LEU A 1 282 ? -21.150 -0.205 -6.777 1.00 59.34 282 LEU A CA 1
ATOM 2240 C C . LEU A 1 282 ? -20.183 -1.295 -7.244 1.00 59.34 282 LEU A C 1
ATOM 2242 O O . LEU A 1 282 ? -19.491 -1.157 -8.251 1.00 59.34 282 LEU A O 1
ATOM 2246 N N . CYS A 1 283 ? -20.156 -2.409 -6.518 1.00 58.53 283 CYS A N 1
ATOM 2247 C CA . CYS A 1 283 ? -19.373 -3.584 -6.879 1.00 58.53 283 CYS A CA 1
ATOM 2248 C C . CYS A 1 283 ? -20.130 -4.467 -7.868 1.00 58.53 283 CYS A C 1
ATOM 2250 O O . CYS A 1 283 ? -20.417 -5.620 -7.582 1.00 58.53 283 CYS A O 1
ATOM 2252 N N . LYS A 1 284 ? -20.424 -3.932 -9.058 1.00 52.38 284 LYS A N 1
ATOM 2253 C CA . LYS A 1 284 ? -20.721 -4.789 -10.220 1.00 52.38 284 LYS A CA 1
ATOM 2254 C C . LYS A 1 284 ? -19.438 -5.368 -10.832 1.00 52.38 284 LYS A C 1
ATOM 2256 O O . LYS A 1 284 ? -19.493 -6.309 -11.614 1.00 52.38 284 LYS A O 1
ATOM 2261 N N . GLU A 1 285 ? -18.274 -4.833 -10.450 1.00 60.44 285 GLU A N 1
ATOM 2262 C CA . GLU A 1 285 ? -16.986 -5.155 -11.058 1.00 60.44 285 GLU A CA 1
ATOM 2263 C C . GLU A 1 285 ? -15.870 -5.311 -10.018 1.00 60.44 285 GLU A C 1
ATOM 2265 O O . GLU A 1 285 ? -15.817 -4.628 -8.993 1.00 60.44 285 GLU A O 1
ATOM 2270 N N . ARG A 1 286 ? -14.910 -6.185 -10.333 1.00 65.31 286 ARG A N 1
ATOM 2271 C CA . ARG A 1 286 ? -13.700 -6.457 -9.540 1.00 65.31 286 ARG A CA 1
ATOM 2272 C C . ARG A 1 286 ? -12.908 -5.190 -9.176 1.00 65.31 286 ARG A C 1
ATOM 2274 O O . ARG A 1 286 ? -12.262 -5.140 -8.127 1.00 65.31 286 ARG A O 1
ATOM 2281 N N . ASP A 1 287 ? -12.954 -4.171 -10.029 1.00 70.44 287 ASP A N 1
ATOM 2282 C CA . ASP A 1 287 ? -12.237 -2.915 -9.815 1.00 70.44 287 ASP A CA 1
ATOM 2283 C C . ASP A 1 287 ? -12.833 -2.051 -8.693 1.00 70.44 287 ASP A C 1
ATOM 2285 O O . ASP A 1 287 ? -12.095 -1.282 -8.070 1.00 70.44 287 ASP A O 1
ATOM 2289 N N . ALA A 1 288 ? -14.111 -2.226 -8.347 1.00 73.94 288 ALA A N 1
ATOM 2290 C CA . ALA A 1 288 ? -14.738 -1.505 -7.243 1.00 73.94 288 ALA A CA 1
ATOM 2291 C C . ALA A 1 288 ? -14.233 -2.000 -5.876 1.00 73.94 288 ALA A C 1
ATOM 2293 O O . ALA A 1 288 ? -13.837 -1.187 -5.040 1.00 73.94 288 ALA A O 1
ATOM 2294 N N . LEU A 1 289 ? -14.107 -3.320 -5.680 1.00 79.56 289 LEU A N 1
ATOM 2295 C CA . LEU A 1 289 ? -13.487 -3.882 -4.473 1.00 79.56 289 LEU A CA 1
ATOM 2296 C C . LEU A 1 289 ? -12.030 -3.423 -4.338 1.00 79.56 289 LEU A C 1
ATOM 2298 O O . LEU A 1 289 ? -11.590 -3.018 -3.265 1.00 79.56 289 LEU A O 1
ATOM 2302 N N . ARG A 1 290 ? -11.279 -3.448 -5.443 1.00 81.19 290 ARG A N 1
ATOM 2303 C CA . ARG A 1 290 ? -9.908 -2.928 -5.489 1.00 81.19 290 ARG A CA 1
ATOM 2304 C C . ARG A 1 290 ? -9.868 -1.450 -5.078 1.00 81.19 290 ARG A C 1
ATOM 2306 O O . ARG A 1 290 ? -9.027 -1.070 -4.270 1.00 81.19 290 ARG A O 1
ATOM 2313 N N . SER A 1 291 ? -10.788 -0.629 -5.583 1.00 77.12 291 SER A N 1
ATOM 2314 C CA . SER A 1 291 ? -10.893 0.779 -5.193 1.00 77.12 291 SER A CA 1
ATOM 2315 C C . SER A 1 291 ? -11.191 0.955 -3.704 1.00 77.12 291 SER A C 1
ATOM 2317 O O . SER A 1 291 ? -10.594 1.827 -3.084 1.00 77.12 291 SER A O 1
ATOM 2319 N N . LEU A 1 292 ? -12.082 0.151 -3.120 1.00 80.44 292 LEU A N 1
ATOM 2320 C CA . LEU A 1 292 ? -12.423 0.251 -1.697 1.00 80.44 292 LEU A CA 1
ATOM 2321 C C . LEU A 1 292 ? -11.280 -0.231 -0.798 1.00 80.44 292 LEU A C 1
ATOM 2323 O O . LEU A 1 292 ? -11.044 0.359 0.246 1.00 80.44 292 LEU A O 1
ATOM 2327 N N . LEU A 1 293 ? -10.531 -1.265 -1.192 1.00 84.12 293 LEU A N 1
ATOM 2328 C CA . LEU A 1 293 ? -9.429 -1.779 -0.374 1.00 84.12 293 LEU A CA 1
ATOM 2329 C C . LEU A 1 293 ? -8.161 -0.926 -0.446 1.00 84.12 293 LEU A C 1
ATOM 2331 O O . LEU A 1 293 ? -7.465 -0.812 0.559 1.00 84.12 293 LEU A O 1
ATOM 2335 N N . PHE A 1 294 ? -7.847 -0.368 -1.617 1.00 80.75 294 PHE A N 1
ATOM 2336 C CA . PHE A 1 294 ? -6.544 0.252 -1.892 1.00 80.75 294 PHE A CA 1
ATOM 2337 C C . PHE A 1 294 ? -6.622 1.740 -2.268 1.00 80.75 294 PHE A C 1
ATOM 2339 O O . PHE A 1 294 ? -5.584 2.389 -2.382 1.00 80.75 294 PHE A O 1
ATOM 2346 N N . GLY A 1 295 ? -7.828 2.262 -2.522 1.00 70.94 295 GLY A N 1
ATOM 2347 C CA . GLY A 1 295 ? -8.075 3.591 -3.087 1.00 70.94 295 GLY A CA 1
ATOM 2348 C C . GLY A 1 295 ? -7.776 3.667 -4.595 1.00 70.94 295 GLY A C 1
ATOM 2349 O O . GLY A 1 295 ? -6.658 3.387 -5.031 1.00 70.94 295 GLY A O 1
ATOM 2350 N N . GLN A 1 296 ? -8.723 4.114 -5.436 1.00 54.56 296 GLN A N 1
ATOM 2351 C CA . GLN A 1 296 ? -8.433 4.577 -6.813 1.00 54.56 296 GLN A CA 1
ATOM 2352 C C . GLN A 1 296 ? -8.124 6.083 -6.861 1.00 54.56 296 GLN A C 1
ATOM 2354 O O . GLN A 1 296 ? -8.070 6.739 -5.827 1.00 54.56 296 GLN A O 1
ATOM 2359 N N . ALA A 1 297 ? -7.656 6.586 -8.010 1.00 41.22 297 ALA A N 1
ATOM 2360 C CA . ALA A 1 297 ? -7.170 7.960 -8.150 1.00 41.22 297 ALA A CA 1
ATOM 2361 C C . ALA A 1 297 ? -8.248 8.971 -7.723 1.00 41.22 297 ALA A C 1
ATOM 2363 O O . ALA A 1 297 ? -9.400 8.787 -8.110 1.00 41.22 297 ALA A O 1
ATOM 2364 N N . PRO A 1 298 ? -7.899 10.039 -6.981 1.00 36.84 298 PRO A N 1
ATOM 2365 C CA . PRO A 1 298 ? -8.810 11.148 -6.773 1.00 36.84 298 PRO A CA 1
ATOM 2366 C C . PRO A 1 298 ? -8.965 11.852 -8.121 1.00 36.84 298 PRO A C 1
ATOM 2368 O O . PRO A 1 298 ? -8.226 12.777 -8.460 1.00 36.84 298 PRO A O 1
ATOM 2371 N N . SER A 1 299 ? -9.902 11.395 -8.943 1.00 34.50 299 SER A N 1
ATOM 2372 C CA . SER A 1 299 ? -10.424 12.248 -9.991 1.00 34.50 299 SER A CA 1
ATOM 2373 C C . SER A 1 299 ? -11.232 13.336 -9.287 1.00 34.50 299 SER A C 1
ATOM 2375 O O . SER A 1 299 ? -12.356 13.100 -8.867 1.00 34.50 299 SER A O 1
ATOM 2377 N N . LYS A 1 300 ? -10.617 14.518 -9.172 1.00 33.84 300 LYS A N 1
ATOM 2378 C CA . LYS A 1 300 ? -11.226 15.845 -8.956 1.00 33.84 300 LYS A CA 1
ATOM 2379 C C . LYS A 1 300 ? -11.390 16.404 -7.533 1.00 33.84 300 LYS A C 1
ATOM 2381 O O . LYS A 1 300 ? -11.454 17.623 -7.432 1.00 33.84 300 LYS A O 1
ATOM 2386 N N . HIS A 1 301 ? -11.306 15.640 -6.444 1.00 35.62 301 HIS A N 1
ATOM 2387 C CA . HIS A 1 301 ? -11.431 16.231 -5.093 1.00 35.62 301 HIS A CA 1
ATOM 2388 C C . HIS A 1 301 ? -10.073 16.624 -4.489 1.00 35.62 301 HIS A C 1
ATOM 2390 O O . HIS A 1 301 ? -9.536 15.971 -3.596 1.00 35.62 301 HIS A O 1
ATOM 2396 N N . ARG A 1 302 ? -9.484 17.718 -4.994 1.00 34.69 302 ARG A N 1
ATOM 2397 C CA . ARG A 1 302 ? -8.436 18.453 -4.265 1.00 34.69 302 ARG A CA 1
ATOM 2398 C C . ARG A 1 302 ? -9.121 19.273 -3.168 1.00 34.69 302 ARG A C 1
ATOM 2400 O O . ARG A 1 302 ? -9.437 20.434 -3.381 1.00 34.69 302 ARG A O 1
ATOM 2407 N N . GLY A 1 303 ? -9.393 18.653 -2.024 1.00 40.16 303 GLY A N 1
ATOM 2408 C CA . GLY A 1 303 ? -10.056 19.335 -0.913 1.00 40.16 303 GLY A CA 1
ATOM 2409 C C . GLY A 1 303 ? -10.451 18.393 0.220 1.00 40.16 303 GLY A C 1
ATOM 2410 O O . GLY A 1 303 ? -11.479 17.738 0.166 1.00 40.16 303 GLY A O 1
ATOM 2411 N N . LYS A 1 304 ? -9.599 18.351 1.242 1.00 42.75 304 LYS A N 1
ATOM 2412 C CA . LYS A 1 304 ? -9.841 17.994 2.650 1.00 42.75 304 LYS A CA 1
ATOM 2413 C C . LYS A 1 304 ? -10.350 16.612 3.097 1.00 42.75 304 LYS A C 1
ATOM 2415 O O . LYS A 1 304 ? -10.017 16.302 4.224 1.00 42.75 304 LYS A O 1
ATOM 2420 N N . ASN A 1 305 ? -10.981 15.738 2.310 1.00 45.22 305 ASN A N 1
ATOM 2421 C CA . ASN A 1 305 ? -11.454 14.437 2.847 1.00 45.22 305 ASN A CA 1
ATOM 2422 C C . ASN A 1 305 ? -11.263 13.258 1.871 1.00 45.22 305 ASN A C 1
ATOM 2424 O O . ASN A 1 305 ? -12.225 12.655 1.406 1.00 45.22 305 ASN A O 1
ATOM 2428 N N . VAL A 1 306 ? -10.018 12.920 1.515 1.00 47.53 306 VAL A N 1
ATOM 2429 C CA . VAL A 1 306 ? -9.747 11.750 0.655 1.00 47.53 306 VAL A CA 1
ATOM 2430 C C . VAL A 1 306 ? -9.516 10.514 1.525 1.00 47.53 306 VAL A C 1
ATOM 2432 O O . VAL A 1 306 ? -8.514 10.438 2.233 1.00 47.53 306 VAL A O 1
ATOM 2435 N N . ILE A 1 307 ? -10.421 9.531 1.452 1.00 52.88 307 ILE A N 1
ATOM 2436 C CA . ILE A 1 307 ? -10.220 8.220 2.084 1.00 52.88 307 ILE A CA 1
ATOM 2437 C C . ILE A 1 307 ? -9.307 7.367 1.193 1.00 52.88 307 ILE A C 1
ATOM 2439 O O . ILE A 1 307 ? -9.688 6.950 0.096 1.00 52.88 307 ILE A O 1
ATOM 2443 N N . ASP A 1 308 ? -8.109 7.065 1.691 1.00 62.94 308 ASP A N 1
ATOM 2444 C CA . ASP A 1 308 ? -7.141 6.142 1.084 1.00 62.94 308 ASP A CA 1
ATOM 2445 C C . ASP A 1 308 ? -7.572 4.666 1.265 1.00 62.94 308 ASP A C 1
ATOM 2447 O O . ASP A 1 308 ? -6.853 3.876 1.862 1.00 62.94 308 ASP A O 1
ATOM 2451 N N . GLY A 1 309 ? -8.752 4.264 0.778 1.00 73.00 309 GLY A N 1
ATOM 2452 C CA . GLY A 1 309 ? -9.250 2.883 0.906 1.00 73.00 309 GLY A CA 1
ATOM 2453 C C . GLY A 1 309 ? -9.271 2.320 2.345 1.00 73.00 309 GLY A C 1
ATOM 2454 O O . GLY A 1 309 ? -9.058 3.022 3.328 1.00 73.00 309 GLY A O 1
ATOM 2455 N N . ALA A 1 310 ? -9.562 1.025 2.490 1.00 81.00 310 ALA A N 1
ATOM 2456 C CA . ALA A 1 310 ? -9.603 0.344 3.790 1.00 81.00 310 ALA A CA 1
ATOM 2457 C C . ALA A 1 310 ? -8.204 0.054 4.355 1.00 81.00 310 ALA A C 1
ATOM 2459 O O . ALA A 1 310 ? -8.028 -0.067 5.566 1.00 81.00 310 ALA A O 1
ATOM 2460 N N . PHE A 1 311 ? -7.213 -0.113 3.476 1.00 85.81 311 PHE A N 1
ATOM 2461 C CA . PHE A 1 311 ? -5.842 -0.423 3.851 1.00 85.81 311 PHE A CA 1
ATOM 2462 C C . PHE A 1 311 ? -4.909 0.696 3.421 1.00 85.81 311 PHE A C 1
ATOM 2464 O O . PHE A 1 311 ? -4.696 0.925 2.231 1.00 85.81 311 PHE A O 1
ATOM 2471 N N . ARG A 1 312 ? -4.265 1.312 4.409 1.00 78.12 312 ARG A N 1
ATOM 2472 C CA . ARG A 1 312 ? -3.282 2.370 4.211 1.00 78.12 312 ARG A CA 1
ATOM 2473 C C . ARG A 1 312 ? -1.915 1.897 4.675 1.00 78.12 312 ARG A C 1
ATOM 2475 O O . ARG A 1 312 ? -1.796 1.287 5.733 1.00 78.12 312 ARG A O 1
ATOM 2482 N N . PHE A 1 313 ? -0.874 2.187 3.895 1.00 84.38 313 PHE A N 1
ATOM 2483 C CA . PHE A 1 313 ? 0.492 2.069 4.391 1.00 84.38 313 PHE A CA 1
ATOM 2484 C C . PHE A 1 313 ? 1.061 3.458 4.686 1.00 84.38 313 PHE A C 1
ATOM 2486 O O . PHE A 1 313 ? 1.253 4.233 3.743 1.00 84.38 313 PHE A O 1
ATOM 2493 N N . PRO A 1 314 ? 1.366 3.776 5.952 1.00 81.75 314 PRO A N 1
ATOM 2494 C CA . PRO A 1 314 ? 1.929 5.072 6.295 1.00 81.75 314 PRO A CA 1
ATOM 2495 C C . PRO A 1 314 ? 3.306 5.273 5.637 1.00 81.75 314 PRO A C 1
ATOM 2497 O O . PRO A 1 314 ? 4.109 4.334 5.541 1.00 81.75 314 PRO A O 1
ATOM 2500 N N . PRO A 1 315 ? 3.616 6.489 5.162 1.00 83.38 315 PRO A N 1
ATOM 2501 C CA . PRO A 1 315 ? 4.898 6.788 4.544 1.00 83.38 315 PRO A CA 1
ATOM 2502 C C . PRO A 1 315 ? 5.998 6.933 5.599 1.00 83.38 315 PRO A C 1
ATOM 2504 O O . PRO A 1 315 ? 6.434 8.033 5.910 1.00 83.38 315 PRO A O 1
ATOM 2507 N N . TRP A 1 316 ? 6.493 5.810 6.136 1.00 87.25 316 TRP A N 1
ATOM 2508 C CA . TRP A 1 316 ? 7.480 5.804 7.230 1.00 87.25 316 TRP A CA 1
ATOM 2509 C C . TRP A 1 316 ? 8.752 6.607 6.969 1.00 87.25 316 TRP A C 1
ATOM 2511 O O . TRP A 1 316 ? 9.432 6.982 7.914 1.00 87.25 316 TRP A O 1
ATOM 2521 N N . TYR A 1 317 ? 9.090 6.896 5.714 1.00 86.19 317 TYR A N 1
ATOM 2522 C CA . TYR A 1 317 ? 10.226 7.765 5.417 1.00 86.19 317 TYR A CA 1
ATOM 2523 C C . TYR A 1 317 ? 10.032 9.206 5.917 1.00 86.19 317 TYR A C 1
ATOM 2525 O O . TYR A 1 317 ? 11.019 9.906 6.133 1.00 86.19 317 TYR A O 1
ATOM 2533 N N . LEU A 1 318 ? 8.788 9.627 6.149 1.00 83.44 318 LEU A N 1
ATOM 2534 C CA . LEU A 1 318 ? 8.436 10.908 6.756 1.00 83.44 318 LEU A CA 1
ATOM 2535 C C . LEU A 1 318 ? 8.387 10.848 8.288 1.00 83.44 318 LEU A C 1
ATOM 2537 O O . LEU A 1 318 ? 8.369 11.891 8.920 1.00 83.44 318 LEU A O 1
ATOM 2541 N N . ALA A 1 319 ? 8.363 9.657 8.890 1.00 84.56 319 ALA A N 1
ATOM 2542 C CA . ALA A 1 319 ? 8.180 9.508 10.331 1.00 84.56 319 ALA A CA 1
ATOM 2543 C C . ALA A 1 319 ? 9.500 9.587 11.106 1.00 84.56 319 ALA A C 1
ATOM 2545 O O . ALA A 1 319 ? 10.541 9.135 10.616 1.00 84.56 319 ALA A O 1
ATOM 2546 N N . THR A 1 320 ? 9.456 10.066 12.346 1.00 84.38 320 THR A N 1
ATOM 2547 C CA . THR A 1 320 ? 10.601 10.011 13.267 1.00 84.38 320 THR A CA 1
ATOM 2548 C C . THR A 1 320 ? 10.816 8.586 13.807 1.00 84.38 320 THR A C 1
ATOM 2550 O O . THR A 1 320 ? 9.896 7.759 13.789 1.00 84.38 320 THR A O 1
ATOM 2553 N N . PRO A 1 321 ? 12.020 8.253 14.318 1.00 85.12 321 PRO A N 1
ATOM 2554 C CA . PRO A 1 321 ? 12.240 6.984 15.017 1.00 85.12 321 PRO A CA 1
ATOM 2555 C C . PRO A 1 321 ? 11.280 6.772 16.203 1.00 85.12 321 PRO A C 1
ATOM 2557 O O . PRO A 1 321 ? 10.856 5.640 16.451 1.00 85.12 321 PRO A O 1
ATOM 2560 N N . SER A 1 322 ? 10.912 7.853 16.906 1.00 82.81 322 SER A N 1
ATOM 2561 C CA . SER A 1 322 ? 9.950 7.819 18.016 1.00 82.81 322 SER A CA 1
ATOM 2562 C C . SER A 1 322 ? 8.558 7.414 17.528 1.00 82.81 322 SER A C 1
ATOM 2564 O O . SER A 1 322 ? 8.023 6.404 17.984 1.00 82.81 322 SER A O 1
ATOM 2566 N N . GLN A 1 323 ? 8.030 8.096 16.505 1.00 84.19 323 GLN A N 1
ATOM 2567 C CA . GLN A 1 323 ? 6.727 7.784 15.905 1.00 84.19 323 GLN A CA 1
ATOM 2568 C C . GLN A 1 323 ? 6.660 6.344 15.377 1.00 84.19 323 GLN A C 1
ATOM 2570 O O . GLN A 1 323 ? 5.677 5.633 15.591 1.00 84.19 323 GLN A O 1
ATOM 2575 N N . TRP A 1 324 ? 7.723 5.871 14.715 1.00 88.81 324 TRP A N 1
ATOM 2576 C CA . TRP A 1 324 ? 7.794 4.482 14.256 1.00 88.81 324 TRP A CA 1
ATOM 2577 C C . TRP A 1 324 ? 7.730 3.488 15.426 1.00 88.81 324 TRP A C 1
ATOM 2579 O O . TRP A 1 324 ? 7.051 2.461 15.342 1.00 88.81 324 TRP A O 1
ATOM 2589 N N . THR A 1 325 ? 8.415 3.798 16.530 1.00 85.19 325 THR A N 1
ATOM 2590 C CA . THR A 1 325 ? 8.433 2.963 17.738 1.00 85.19 325 THR A CA 1
ATOM 2591 C C . THR A 1 325 ? 7.070 2.953 18.425 1.00 85.19 325 THR A C 1
ATOM 2593 O O . THR A 1 325 ? 6.565 1.875 18.736 1.00 85.19 325 THR A O 1
ATOM 2596 N N . GLN A 1 326 ? 6.439 4.117 18.598 1.00 83.62 326 GLN A N 1
ATOM 2597 C CA . GLN A 1 326 ? 5.086 4.243 19.146 1.00 83.62 326 GLN A CA 1
ATOM 2598 C C . GLN A 1 326 ? 4.076 3.453 18.310 1.00 83.62 326 GLN A C 1
ATOM 2600 O O . GLN A 1 326 ? 3.339 2.632 18.854 1.00 83.62 326 GLN A O 1
ATOM 2605 N N . HIS A 1 327 ? 4.110 3.592 16.980 1.00 87.62 327 HIS A N 1
ATOM 2606 C CA . HIS A 1 327 ? 3.269 2.795 16.085 1.00 87.62 327 HIS A CA 1
ATOM 2607 C C . HIS A 1 327 ? 3.520 1.294 16.236 1.00 87.62 327 HIS A C 1
ATOM 2609 O O . HIS A 1 327 ? 2.577 0.499 16.293 1.00 87.62 327 HIS A O 1
ATOM 2615 N N . HIS A 1 328 ? 4.788 0.874 16.306 1.00 89.12 328 HIS A N 1
ATOM 2616 C CA . HIS A 1 328 ? 5.110 -0.530 16.531 1.00 89.12 328 HIS A CA 1
ATOM 2617 C C . HIS A 1 328 ? 4.482 -1.034 17.833 1.00 89.12 328 HIS A C 1
ATOM 2619 O O . HIS A 1 328 ? 3.874 -2.105 17.825 1.00 89.12 328 HIS A O 1
ATOM 2625 N N . LEU A 1 329 ? 4.608 -0.278 18.924 1.00 84.88 329 LEU A N 1
ATOM 2626 C CA . LEU A 1 329 ? 4.052 -0.638 20.225 1.00 84.88 329 LEU A CA 1
ATOM 2627 C C . LEU A 1 329 ? 2.522 -0.686 20.209 1.00 84.88 329 LEU A C 1
ATOM 2629 O O . LEU A 1 329 ? 1.970 -1.660 20.714 1.00 84.88 329 LEU A O 1
ATOM 2633 N N . ALA A 1 330 ? 1.868 0.289 19.576 1.00 84.06 330 ALA A N 1
ATOM 2634 C CA . ALA A 1 330 ? 0.413 0.382 19.464 1.00 84.06 330 ALA A CA 1
ATOM 2635 C C . ALA A 1 330 ? -0.201 -0.736 18.600 1.00 84.06 330 ALA A C 1
ATOM 2637 O O . ALA A 1 330 ? -1.314 -1.191 18.852 1.00 84.06 330 ALA A O 1
ATOM 2638 N N . THR A 1 331 ? 0.519 -1.207 17.574 1.00 87.50 331 THR A N 1
ATOM 2639 C CA . THR A 1 331 ? -0.035 -2.144 16.578 1.00 87.50 331 THR A CA 1
ATOM 2640 C C . THR A 1 331 ? 0.506 -3.572 16.654 1.00 87.50 331 THR A C 1
ATOM 2642 O O . THR A 1 331 ? -0.010 -4.448 15.953 1.00 87.50 331 THR A O 1
ATOM 2645 N N . LYS A 1 332 ? 1.517 -3.858 17.496 1.00 86.44 332 LYS A N 1
ATOM 2646 C CA . LYS A 1 332 ? 2.214 -5.170 17.566 1.00 86.44 332 LYS A CA 1
ATOM 2647 C C . LYS A 1 332 ? 1.286 -6.372 17.763 1.00 86.44 332 LYS A C 1
ATOM 2649 O O . LYS A 1 332 ? 1.612 -7.481 17.346 1.00 86.44 332 LYS A O 1
ATOM 2654 N N . SER A 1 333 ? 0.165 -6.146 18.420 1.00 85.81 333 SER A N 1
ATOM 2655 C CA . SER A 1 333 ? -0.793 -7.128 18.927 1.00 85.81 333 SER A CA 1
ATOM 2656 C C . SER A 1 333 ? -2.113 -7.136 18.143 1.00 85.81 333 SER A C 1
ATOM 2658 O O . SER A 1 333 ? -2.943 -8.031 18.318 1.00 85.81 333 SER A O 1
ATOM 2660 N N . LEU A 1 334 ? -2.324 -6.140 17.278 1.00 85.88 334 LEU A N 1
ATOM 2661 C CA . LEU A 1 334 ? -3.563 -5.970 16.538 1.00 85.88 334 LEU A CA 1
ATOM 2662 C C . LEU A 1 334 ? -3.609 -6.913 15.343 1.00 85.88 334 LEU A C 1
ATOM 2664 O O . LEU A 1 334 ? -2.685 -6.988 14.526 1.00 85.88 334 LEU A O 1
ATOM 2668 N N . LYS A 1 335 ? -4.752 -7.575 15.171 1.00 89.81 335 LYS A N 1
ATOM 2669 C CA . LYS A 1 335 ? -5.067 -8.276 13.922 1.00 89.81 335 LYS A CA 1
ATOM 2670 C C . LYS A 1 335 ? -5.159 -7.253 12.795 1.00 89.81 335 LYS A C 1
ATOM 2672 O O . LYS A 1 335 ? -5.708 -6.184 13.016 1.00 89.81 335 LYS A O 1
ATOM 2677 N N . LEU A 1 336 ? -4.647 -7.578 11.601 1.00 89.44 336 LEU A N 1
ATOM 2678 C CA . LEU A 1 336 ? -4.725 -6.682 10.433 1.00 89.44 336 LEU A CA 1
ATOM 2679 C C . LEU A 1 336 ? -6.175 -6.300 10.101 1.00 89.44 336 LEU A C 1
ATOM 2681 O O . LEU A 1 336 ? -6.464 -5.152 9.800 1.00 89.44 336 LEU A O 1
ATOM 2685 N N . TYR A 1 337 ? -7.059 -7.291 10.141 1.00 91.44 337 TYR A N 1
ATOM 2686 C CA . TYR A 1 337 ? -8.484 -7.152 9.896 1.00 91.44 337 TYR A CA 1
ATOM 2687 C C . TYR A 1 337 ? -9.239 -8.179 10.746 1.00 91.44 337 TYR A C 1
ATOM 2689 O O . TYR A 1 337 ? -8.664 -9.192 11.167 1.00 91.44 337 TYR A O 1
ATOM 2697 N N . GLN A 1 338 ? -10.525 -7.932 10.971 1.00 90.62 338 GLN A N 1
ATOM 2698 C CA . GLN A 1 338 ? -11.441 -8.852 11.637 1.00 90.62 338 GLN A CA 1
ATOM 2699 C C . GLN A 1 338 ? -12.756 -8.937 10.856 1.00 90.62 338 GLN A C 1
ATOM 2701 O O . GLN A 1 338 ? -13.397 -7.914 10.620 1.00 90.62 338 GLN A O 1
ATOM 2706 N N . PHE A 1 339 ? -13.143 -10.156 10.475 1.00 89.50 339 PHE A N 1
ATOM 2707 C CA . PHE A 1 339 ? -14.462 -10.443 9.908 1.00 89.50 339 PHE A CA 1
ATOM 2708 C C . PHE A 1 339 ? -15.544 -10.370 10.988 1.00 89.50 339 PHE A C 1
ATOM 2710 O O . PHE A 1 339 ? -15.254 -10.581 12.167 1.00 89.50 339 PHE A O 1
ATOM 2717 N N . TRP A 1 340 ? -16.770 -10.064 10.577 1.00 88.00 340 TRP A N 1
ATOM 2718 C CA . TRP A 1 340 ? -17.949 -10.083 11.436 1.00 88.00 340 TRP A CA 1
ATOM 2719 C C . TRP A 1 340 ? -19.208 -10.398 10.617 1.00 88.00 340 TRP A C 1
ATOM 2721 O O . TRP A 1 340 ? -19.300 -10.048 9.439 1.00 88.00 340 TRP A O 1
ATOM 2731 N N . GLY A 1 341 ? -20.195 -11.041 11.244 1.00 83.19 341 GLY A N 1
ATOM 2732 C CA . GLY A 1 341 ? -21.462 -11.404 10.597 1.00 83.19 341 GLY A CA 1
ATOM 2733 C C . GLY A 1 341 ? -21.292 -12.461 9.501 1.00 83.19 341 GLY A C 1
ATOM 2734 O O . GLY A 1 341 ? -20.494 -13.383 9.650 1.00 83.19 341 GLY A O 1
ATOM 2735 N N . ASP A 1 342 ? -22.028 -12.331 8.395 1.00 74.62 342 ASP A N 1
ATOM 2736 C CA . ASP A 1 342 ? -22.076 -13.353 7.334 1.00 74.62 342 ASP A CA 1
ATOM 2737 C C . ASP A 1 342 ? -20.719 -13.622 6.680 1.00 74.62 342 ASP A C 1
ATOM 2739 O O . ASP A 1 342 ? -20.424 -14.756 6.319 1.00 74.62 342 ASP A O 1
ATOM 2743 N N . TRP A 1 343 ? -19.841 -12.619 6.625 1.00 76.81 343 TRP A N 1
ATOM 2744 C CA . TRP A 1 343 ? -18.460 -12.789 6.170 1.00 76.81 343 TRP A CA 1
ATOM 2745 C C . TRP A 1 343 ? -17.688 -13.825 6.984 1.00 76.81 343 TRP A C 1
ATOM 2747 O O . TRP A 1 343 ? -16.839 -14.522 6.441 1.00 76.81 343 TRP A O 1
ATOM 2757 N N . GLU A 1 344 ? -17.966 -13.941 8.282 1.00 77.31 344 GLU A N 1
ATOM 2758 C CA . GLU A 1 344 ? -17.330 -14.936 9.140 1.00 77.31 344 GLU A CA 1
ATOM 2759 C C . GLU A 1 344 ? -17.856 -16.345 8.847 1.00 77.31 344 GLU A C 1
ATOM 2761 O O . GLU A 1 344 ? -17.064 -17.282 8.773 1.00 77.31 344 GLU A O 1
ATOM 2766 N N . LYS A 1 345 ? -19.167 -16.487 8.602 1.00 76.69 345 LYS A N 1
ATOM 2767 C CA . LYS A 1 345 ? -19.770 -17.755 8.166 1.00 76.69 345 LYS A CA 1
ATOM 2768 C C . LYS A 1 345 ? -19.233 -18.176 6.810 1.00 76.69 345 LYS A C 1
ATOM 2770 O O . LYS A 1 345 ? -18.649 -19.244 6.726 1.00 76.69 345 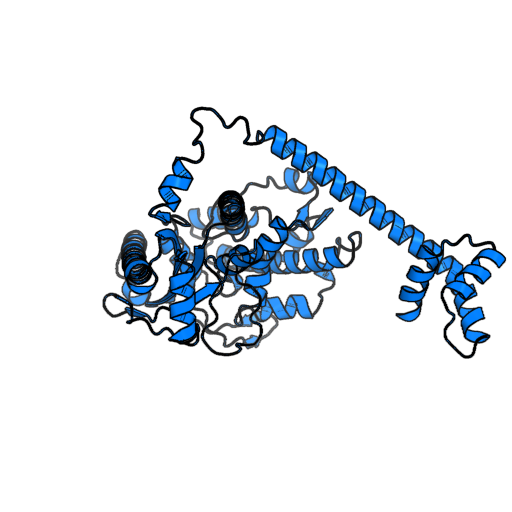LYS A O 1
ATOM 2775 N N . LEU A 1 346 ? -19.299 -17.306 5.803 1.00 69.62 346 LEU A N 1
ATOM 2776 C CA . LEU A 1 346 ? -18.752 -17.566 4.470 1.00 69.62 346 LEU A CA 1
ATOM 2777 C C . LEU A 1 346 ? -17.267 -17.930 4.540 1.00 69.62 346 LEU A C 1
ATOM 2779 O O . LEU A 1 346 ? -16.835 -18.886 3.906 1.00 69.62 346 LEU A O 1
ATOM 2783 N N . TYR A 1 347 ? -16.485 -17.235 5.369 1.00 70.00 347 TYR A N 1
ATOM 2784 C CA . TYR A 1 347 ? -15.069 -17.542 5.556 1.00 70.00 347 TYR A CA 1
ATOM 2785 C C . TYR A 1 347 ? -14.817 -18.915 6.203 1.00 70.00 347 TYR A C 1
ATOM 2787 O O . TYR A 1 347 ? -13.828 -19.570 5.868 1.00 70.00 347 TYR A O 1
ATOM 2795 N N . ASN A 1 348 ? -15.674 -19.343 7.133 1.00 70.69 348 ASN A N 1
ATOM 2796 C CA . ASN A 1 348 ? -15.535 -20.608 7.861 1.00 70.69 348 ASN A CA 1
ATOM 2797 C C . ASN A 1 348 ? -16.149 -21.809 7.112 1.00 70.69 348 ASN A C 1
ATOM 2799 O O . ASN A 1 348 ? -15.593 -22.910 7.171 1.00 70.69 348 ASN A O 1
ATOM 2803 N N . GLU A 1 349 ? -17.270 -21.589 6.420 1.00 66.75 349 GLU A N 1
ATOM 2804 C CA . GLU A 1 349 ? -18.002 -22.536 5.566 1.00 66.75 349 GLU A CA 1
ATOM 2805 C C . GLU A 1 349 ? -17.289 -22.765 4.234 1.00 66.75 349 GLU A C 1
ATOM 2807 O O . GLU A 1 349 ? -17.355 -23.862 3.675 1.00 66.75 349 GLU A O 1
ATOM 2812 N N . CYS A 1 350 ? -16.537 -21.770 3.752 1.00 51.66 350 CYS A N 1
ATOM 2813 C CA . CYS A 1 350 ? -15.545 -21.990 2.713 1.00 51.66 350 CYS A CA 1
ATOM 2814 C C . CYS A 1 350 ? -14.578 -23.055 3.245 1.00 51.66 350 CYS A C 1
ATOM 2816 O O . CYS A 1 350 ? -13.921 -22.805 4.257 1.00 51.66 350 CYS A O 1
ATOM 2818 N N . PRO A 1 351 ? -14.525 -24.257 2.638 1.00 46.34 351 PRO A N 1
ATOM 2819 C CA . PRO A 1 351 ? -14.092 -25.484 3.293 1.00 46.34 351 PRO A CA 1
ATOM 2820 C C . PRO A 1 351 ? -12.740 -25.299 3.976 1.00 46.34 351 PRO A C 1
ATOM 2822 O O . PRO A 1 351 ? -11.670 -25.366 3.360 1.00 46.34 351 PRO A O 1
ATOM 2825 N N . THR A 1 352 ? -12.800 -25.060 5.286 1.00 45.69 352 THR A N 1
ATOM 2826 C CA . THR A 1 352 ? -11.631 -24.980 6.141 1.00 45.69 352 THR A CA 1
ATOM 2827 C C . THR A 1 352 ? -11.134 -26.404 6.311 1.00 45.69 352 THR A C 1
ATOM 2829 O O . THR A 1 352 ? -11.605 -27.217 7.099 1.00 45.69 352 THR A O 1
ATOM 2832 N N . SER A 1 353 ? -10.175 -26.728 5.460 1.00 43.06 353 SER A N 1
ATOM 2833 C CA . SER A 1 353 ? -9.438 -27.972 5.420 1.00 43.06 353 SER A CA 1
ATOM 2834 C C . SER A 1 353 ? -8.975 -28.471 6.794 1.00 43.06 353 SER A C 1
ATOM 2836 O O . SER A 1 353 ? -7.864 -28.159 7.223 1.00 43.06 353 SER A O 1
ATOM 2838 N N . LYS A 1 354 ? -9.742 -29.370 7.414 1.00 42.72 354 LYS A N 1
ATOM 2839 C CA . LYS A 1 354 ? -9.139 -30.594 7.971 1.00 42.72 354 LYS A CA 1
ATOM 2840 C C . LYS A 1 354 ? -8.873 -31.625 6.868 1.00 42.72 354 LYS A C 1
ATOM 2842 O O . LYS A 1 354 ? -7.906 -32.372 6.950 1.00 42.72 354 LYS A O 1
ATOM 2847 N N . SER A 1 355 ? -9.594 -31.557 5.749 1.00 43.53 355 SER A N 1
ATOM 2848 C CA . SER A 1 355 ? -9.133 -32.093 4.467 1.00 43.53 355 SER A CA 1
ATOM 2849 C C . SER A 1 355 ? -8.219 -31.065 3.807 1.00 43.53 355 SER A C 1
ATOM 2851 O O . SER A 1 355 ? -8.744 -30.120 3.218 1.00 43.53 355 SER A O 1
ATOM 2853 N N . LYS A 1 356 ? -6.880 -31.195 3.915 1.00 38.47 356 LYS A N 1
ATOM 2854 C CA . LYS A 1 356 ? -5.915 -30.366 3.147 1.00 38.47 356 LYS A CA 1
ATOM 2855 C C . LYS A 1 356 ? -6.530 -30.050 1.782 1.00 38.47 356 LYS A C 1
ATOM 2857 O O . LYS A 1 356 ? -6.916 -31.001 1.099 1.00 38.47 356 LYS A O 1
ATOM 2862 N N . PRO A 1 357 ? -6.707 -28.777 1.405 1.00 39.94 357 PRO A N 1
ATOM 2863 C CA . PRO A 1 357 ? -7.599 -28.464 0.308 1.00 39.94 357 PRO A CA 1
ATOM 2864 C C . PRO A 1 357 ? -7.039 -29.135 -0.944 1.00 39.94 357 PRO A C 1
ATOM 2866 O O . PRO A 1 357 ? -5.937 -28.792 -1.374 1.00 39.94 357 PRO A O 1
ATOM 2869 N N . LYS A 1 358 ? -7.789 -30.066 -1.550 1.00 39.81 358 LYS A N 1
ATOM 2870 C CA . LYS A 1 358 ? -7.441 -30.654 -2.858 1.00 39.81 358 LYS A CA 1
ATOM 2871 C C . LYS A 1 358 ? -7.345 -29.585 -3.969 1.00 39.81 358 LYS A C 1
ATOM 2873 O O . LYS A 1 358 ? -6.899 -29.890 -5.066 1.00 39.81 358 LYS A O 1
ATOM 2878 N N . GLY A 1 359 ? -7.681 -28.323 -3.675 1.00 39.03 359 GLY A N 1
ATOM 2879 C CA . GLY A 1 359 ? -7.531 -27.162 -4.558 1.00 39.03 359 GLY A CA 1
ATOM 2880 C C . GLY A 1 359 ? -6.571 -26.063 -4.080 1.00 39.03 359 GLY A C 1
ATOM 2881 O O . GLY A 1 359 ? -6.265 -25.157 -4.858 1.00 39.03 359 GLY A O 1
ATOM 2882 N N . PHE A 1 360 ? -6.015 -26.120 -2.859 1.00 38.59 360 PHE A N 1
ATOM 2883 C CA . PHE A 1 360 ? -4.892 -25.242 -2.521 1.00 38.59 360 PHE A CA 1
ATOM 2884 C C . PHE A 1 360 ? -3.680 -25.844 -3.189 1.00 38.59 360 PHE A C 1
ATOM 2886 O O . PHE A 1 360 ? -3.020 -26.726 -2.649 1.00 38.59 360 PHE A O 1
ATOM 2893 N N . VAL A 1 361 ? -3.434 -25.354 -4.401 1.00 41.12 361 VAL A N 1
ATOM 2894 C CA . VAL A 1 361 ? -2.223 -25.560 -5.177 1.00 41.12 361 VAL A CA 1
ATOM 2895 C C . VAL A 1 361 ? -1.054 -25.628 -4.196 1.00 41.12 361 VAL A C 1
ATOM 2897 O O . VAL A 1 361 ? -0.669 -24.610 -3.610 1.00 41.12 361 VAL A O 1
ATOM 2900 N N . ASN A 1 362 ? -0.585 -26.858 -3.965 1.00 40.31 362 ASN A N 1
ATOM 2901 C CA . ASN A 1 362 ? 0.435 -27.218 -2.988 1.00 40.31 362 ASN A CA 1
ATOM 2902 C C . ASN A 1 362 ? 1.561 -26.180 -3.055 1.00 40.31 362 ASN A C 1
ATOM 2904 O O . ASN A 1 362 ? 1.858 -25.703 -4.148 1.00 40.31 362 ASN A O 1
ATOM 2908 N N . ALA A 1 363 ? 2.221 -25.797 -1.960 1.00 43.69 363 ALA A N 1
ATOM 2909 C CA . ALA A 1 363 ? 3.304 -24.803 -2.047 1.00 43.69 363 ALA A CA 1
ATOM 2910 C C . ALA A 1 363 ? 4.361 -25.184 -3.114 1.00 43.69 363 ALA A C 1
ATOM 2912 O O . ALA A 1 363 ? 4.929 -24.301 -3.756 1.00 43.69 363 ALA A O 1
ATOM 2913 N N . SER A 1 364 ? 4.542 -26.485 -3.382 1.00 44.28 364 SER A N 1
ATOM 2914 C CA . SER A 1 364 ? 5.306 -27.029 -4.512 1.00 44.28 364 SER A CA 1
ATOM 2915 C C . SER A 1 364 ? 4.670 -26.777 -5.888 1.00 44.28 364 SER A C 1
ATOM 2917 O O . SER A 1 364 ? 5.381 -26.367 -6.796 1.00 44.28 364 SER A O 1
ATOM 2919 N N . VAL A 1 365 ? 3.352 -26.916 -6.056 1.00 43.59 365 VAL A N 1
ATOM 2920 C CA . VAL A 1 365 ? 2.621 -26.582 -7.294 1.00 43.59 365 VAL A CA 1
ATOM 2921 C C . VAL A 1 365 ? 2.490 -25.060 -7.479 1.00 43.59 365 VAL A C 1
ATOM 2923 O O . VAL A 1 365 ? 2.529 -24.584 -8.606 1.00 43.59 365 VAL A O 1
ATOM 2926 N N . ARG A 1 366 ? 2.425 -24.252 -6.408 1.00 46.62 366 ARG A N 1
ATOM 2927 C CA . ARG A 1 366 ? 2.501 -22.779 -6.475 1.00 46.62 366 ARG A CA 1
ATOM 2928 C C . ARG A 1 366 ? 3.903 -22.350 -6.864 1.00 46.62 366 ARG A C 1
ATOM 2930 O O . ARG A 1 366 ? 4.025 -21.493 -7.724 1.00 46.62 366 ARG A O 1
ATOM 2937 N N . ARG A 1 367 ? 4.950 -22.972 -6.310 1.00 47.22 367 ARG A N 1
ATOM 2938 C CA . ARG A 1 367 ? 6.335 -22.782 -6.774 1.00 47.22 367 ARG A CA 1
ATOM 2939 C C . ARG A 1 367 ? 6.519 -23.277 -8.207 1.00 47.22 367 ARG A C 1
ATOM 2941 O O . ARG A 1 367 ? 7.212 -22.612 -8.958 1.00 47.22 367 ARG A O 1
ATOM 2948 N N . GLY A 1 368 ? 5.871 -24.370 -8.606 1.00 44.72 368 GLY A N 1
ATOM 2949 C CA . GLY A 1 368 ? 5.895 -24.919 -9.963 1.00 44.72 368 GLY A CA 1
ATOM 2950 C C . GLY A 1 368 ? 5.210 -24.008 -10.979 1.00 44.72 368 GLY A C 1
ATOM 2951 O O . GLY A 1 368 ? 5.824 -23.660 -11.978 1.00 44.72 368 GLY A O 1
ATOM 2952 N N . ARG A 1 369 ? 3.993 -23.526 -10.685 1.00 47.72 369 ARG A N 1
ATOM 2953 C CA . ARG A 1 369 ? 3.265 -22.530 -11.492 1.00 47.72 369 ARG A CA 1
ATOM 2954 C C . ARG A 1 369 ? 3.946 -21.171 -11.479 1.00 47.72 369 ARG A C 1
ATOM 2956 O O . ARG A 1 369 ? 3.964 -20.491 -12.490 1.00 47.72 369 ARG A O 1
ATOM 2963 N N . TYR A 1 370 ? 4.520 -20.763 -10.353 1.00 44.62 370 TYR A N 1
ATOM 2964 C CA . TYR A 1 370 ? 5.281 -19.524 -10.277 1.00 44.62 370 TYR A CA 1
ATOM 2965 C C . TYR A 1 370 ? 6.575 -19.639 -11.076 1.00 44.62 370 TYR A C 1
ATOM 2967 O O . TYR A 1 370 ? 6.879 -18.721 -11.812 1.00 44.62 370 TYR A O 1
ATOM 2975 N N . LYS A 1 371 ? 7.291 -20.768 -11.018 1.00 51.34 371 LYS A N 1
ATOM 2976 C CA . LYS A 1 371 ? 8.491 -21.024 -11.825 1.00 51.34 371 LYS A CA 1
ATOM 2977 C C . LYS A 1 371 ? 8.149 -21.162 -13.307 1.00 51.34 371 LYS A C 1
ATOM 2979 O O . LYS A 1 371 ? 8.850 -20.583 -14.120 1.00 51.34 371 LYS A O 1
ATOM 2984 N N . SER A 1 372 ? 7.056 -21.835 -13.671 1.00 52.81 372 SER A N 1
ATOM 2985 C CA . SER A 1 372 ? 6.615 -21.931 -15.067 1.00 52.81 372 SER A CA 1
ATOM 2986 C C . SER A 1 372 ? 6.140 -20.585 -15.604 1.00 52.81 372 SER A C 1
ATOM 2988 O O . SER A 1 372 ? 6.513 -20.216 -16.707 1.00 52.81 372 SER A O 1
ATOM 2990 N N . GLN A 1 373 ? 5.405 -19.797 -14.815 1.00 52.44 373 GLN A N 1
ATOM 2991 C CA . GLN A 1 373 ? 4.999 -18.448 -15.200 1.00 52.44 373 GLN A CA 1
ATOM 2992 C C . GLN A 1 373 ? 6.161 -17.458 -15.186 1.00 52.44 373 GLN A C 1
ATOM 2994 O O . GLN A 1 373 ? 6.175 -16.564 -16.019 1.00 52.44 373 GLN A O 1
ATOM 2999 N N . LEU A 1 374 ? 7.121 -17.588 -14.268 1.00 51.06 374 LEU A N 1
ATOM 3000 C CA . LEU A 1 374 ? 8.344 -16.790 -14.270 1.00 51.06 374 LEU A CA 1
ATOM 3001 C C . LEU A 1 374 ? 9.148 -17.135 -15.519 1.00 51.06 374 LEU A C 1
ATOM 3003 O O . LEU A 1 374 ? 9.513 -16.225 -16.236 1.00 51.06 374 LEU A O 1
ATOM 3007 N N . ASN A 1 375 ? 9.299 -18.418 -15.859 1.00 61.62 375 ASN A N 1
ATOM 3008 C CA . ASN A 1 375 ? 9.904 -18.847 -17.119 1.00 61.62 375 ASN A CA 1
ATOM 3009 C C . ASN A 1 375 ? 9.140 -18.295 -18.329 1.00 61.62 375 ASN A C 1
ATOM 3011 O O . ASN A 1 375 ? 9.773 -17.860 -19.279 1.00 61.62 375 ASN A O 1
ATOM 3015 N N . LEU A 1 376 ? 7.804 -18.257 -18.292 1.00 62.88 376 LEU A N 1
ATOM 3016 C CA . LEU A 1 376 ? 6.982 -17.711 -19.375 1.00 62.88 376 LEU A CA 1
ATOM 3017 C C . LEU A 1 376 ? 7.136 -16.189 -19.498 1.00 62.88 376 LEU A C 1
ATOM 3019 O O . LEU A 1 376 ? 7.258 -15.670 -20.600 1.00 62.88 376 LEU A O 1
ATOM 3023 N N . ILE A 1 377 ? 7.177 -15.471 -18.373 1.00 58.47 377 ILE A N 1
ATOM 3024 C CA . ILE A 1 377 ? 7.427 -14.026 -18.316 1.00 58.47 377 ILE A CA 1
ATOM 3025 C C . ILE A 1 377 ? 8.853 -13.728 -18.781 1.00 58.47 377 ILE A C 1
ATOM 3027 O O . ILE A 1 377 ? 9.045 -12.849 -19.608 1.00 58.47 377 ILE A O 1
ATOM 3031 N N . THR A 1 378 ? 9.847 -14.472 -18.300 1.00 65.50 378 THR A N 1
ATOM 3032 C CA . THR A 1 378 ? 11.246 -14.346 -18.710 1.00 65.50 378 THR A CA 1
ATOM 3033 C C . THR A 1 378 ? 11.406 -14.671 -20.192 1.00 65.50 378 THR A C 1
ATOM 3035 O O . THR A 1 378 ? 12.095 -13.934 -20.885 1.00 65.50 378 THR A O 1
ATOM 3038 N N . ALA A 1 379 ? 10.729 -15.698 -20.712 1.00 69.06 379 ALA A N 1
ATOM 3039 C CA . ALA A 1 379 ? 10.732 -16.037 -22.133 1.00 69.06 379 ALA A CA 1
ATOM 3040 C C . ALA A 1 379 ? 10.032 -14.966 -22.981 1.00 69.06 379 ALA A C 1
ATOM 3042 O O . ALA A 1 379 ? 10.553 -14.588 -24.025 1.00 69.06 379 ALA A O 1
ATOM 3043 N N . ASN A 1 380 ? 8.894 -14.430 -22.534 1.00 67.69 380 ASN A N 1
ATOM 3044 C CA . ASN A 1 380 ? 8.197 -13.348 -23.231 1.00 67.69 380 ASN A CA 1
ATOM 3045 C C . ASN A 1 380 ? 9.004 -12.047 -23.213 1.00 67.69 380 ASN A C 1
ATOM 3047 O O . ASN A 1 380 ? 9.129 -11.406 -24.251 1.00 67.69 380 ASN A O 1
ATOM 3051 N N . ASN A 1 381 ? 9.603 -11.694 -22.075 1.00 60.12 381 ASN A N 1
ATOM 3052 C CA . ASN A 1 381 ? 10.496 -10.543 -21.954 1.00 60.12 381 ASN A CA 1
ATOM 3053 C C . ASN A 1 381 ? 11.739 -10.727 -22.828 1.00 60.12 381 ASN A C 1
ATOM 3055 O O . ASN A 1 381 ? 12.136 -9.787 -23.502 1.00 60.12 381 ASN A O 1
ATOM 3059 N N . ARG A 1 382 ? 12.318 -11.935 -22.874 1.00 68.62 382 ARG A N 1
ATOM 3060 C CA . ARG A 1 382 ? 13.448 -12.259 -23.754 1.00 68.62 382 ARG A CA 1
ATOM 3061 C C . ARG A 1 382 ? 13.064 -12.131 -25.226 1.00 68.62 382 ARG A C 1
ATOM 3063 O O . ARG A 1 382 ? 13.747 -11.429 -25.954 1.00 68.62 382 ARG A O 1
ATOM 3070 N N . ARG A 1 383 ? 11.931 -12.704 -25.643 1.00 73.75 383 ARG A N 1
ATOM 3071 C CA . ARG A 1 383 ? 11.396 -12.547 -27.008 1.00 73.75 383 ARG A CA 1
ATOM 3072 C C . ARG A 1 383 ? 11.114 -11.088 -27.346 1.00 73.75 383 ARG A C 1
ATOM 3074 O O . ARG A 1 383 ? 11.297 -10.676 -28.483 1.00 73.75 383 ARG A O 1
ATOM 3081 N N . GLN A 1 384 ? 10.623 -10.307 -26.387 1.00 71.56 384 GLN A N 1
ATOM 3082 C CA . GLN A 1 384 ? 10.377 -8.883 -26.586 1.00 71.56 384 GLN A CA 1
ATOM 3083 C C . GLN A 1 384 ? 11.688 -8.102 -26.715 1.00 71.56 384 GLN A C 1
ATOM 3085 O O . GLN A 1 384 ? 11.787 -7.260 -27.599 1.00 71.56 384 GLN A O 1
ATOM 3090 N N . TYR A 1 385 ? 12.692 -8.423 -25.902 1.00 71.00 385 TYR A N 1
ATOM 3091 C CA . TYR A 1 385 ? 14.031 -7.847 -25.986 1.00 71.00 385 TYR A CA 1
ATOM 3092 C C . TYR A 1 385 ? 14.716 -8.187 -27.315 1.00 71.00 385 TYR A C 1
ATOM 3094 O O . TYR A 1 385 ? 15.205 -7.294 -27.993 1.00 71.00 385 TYR A O 1
ATOM 3102 N N . GLU A 1 386 ? 14.667 -9.450 -27.744 1.00 77.25 386 GLU A N 1
ATOM 3103 C CA . GLU A 1 386 ? 15.166 -9.894 -29.052 1.00 77.25 386 GLU A CA 1
ATOM 3104 C C . GLU A 1 386 ? 14.432 -9.173 -30.194 1.00 77.25 386 GLU A C 1
ATOM 3106 O O . GLU A 1 386 ? 15.059 -8.702 -31.137 1.00 77.25 386 GLU A O 1
ATOM 3111 N N . LYS A 1 387 ? 13.107 -8.987 -30.087 1.00 81.56 387 LYS A N 1
ATOM 3112 C CA . LYS A 1 387 ? 12.339 -8.169 -31.042 1.00 81.56 387 LYS A CA 1
ATOM 3113 C C . LYS A 1 387 ? 12.781 -6.708 -31.056 1.00 81.56 387 LYS A C 1
ATOM 3115 O O . LYS A 1 387 ? 12.845 -6.127 -32.132 1.00 81.56 387 LYS A O 1
ATOM 3120 N N . GLU A 1 388 ? 13.052 -6.108 -29.900 1.00 78.44 388 GLU A N 1
ATOM 3121 C CA . GLU A 1 388 ? 13.518 -4.720 -29.805 1.00 78.44 388 GLU A CA 1
ATOM 3122 C C . GLU A 1 388 ? 14.939 -4.555 -30.359 1.00 78.44 388 GLU A C 1
ATOM 3124 O O . GLU A 1 388 ? 15.178 -3.593 -31.083 1.00 78.44 388 GLU A O 1
ATOM 3129 N N . GLN A 1 389 ? 15.845 -5.504 -30.103 1.00 79.56 389 GLN A N 1
ATOM 3130 C CA . GLN A 1 389 ? 17.185 -5.520 -30.697 1.00 79.56 389 GLN A CA 1
ATOM 3131 C C . GLN A 1 389 ? 17.135 -5.701 -32.215 1.00 79.56 389 GLN A C 1
ATOM 3133 O O . GLN A 1 389 ? 17.766 -4.942 -32.945 1.00 79.56 389 GLN A O 1
ATOM 3138 N N . ASN A 1 390 ? 16.333 -6.650 -32.704 1.00 85.38 390 ASN A N 1
ATOM 3139 C CA . ASN A 1 390 ? 16.141 -6.847 -34.139 1.00 85.38 390 ASN A CA 1
ATOM 3140 C C . ASN A 1 390 ? 15.543 -5.598 -34.797 1.00 85.38 390 ASN A C 1
ATOM 3142 O O . ASN A 1 390 ? 15.926 -5.241 -35.908 1.00 85.38 390 ASN A O 1
ATOM 3146 N N . LEU A 1 391 ? 14.632 -4.907 -34.104 1.00 86.25 391 LEU A N 1
ATOM 3147 C CA . LEU A 1 391 ? 14.077 -3.645 -34.579 1.00 86.25 391 LEU A CA 1
ATOM 3148 C C . LEU A 1 391 ? 15.144 -2.545 -34.650 1.00 86.25 391 LEU A C 1
ATOM 3150 O O . LEU A 1 391 ? 15.160 -1.821 -35.632 1.00 86.25 391 LEU A O 1
ATOM 3154 N N . GLU A 1 392 ? 16.047 -2.431 -33.674 1.00 86.31 392 GLU A N 1
ATOM 3155 C CA . GLU A 1 392 ? 17.152 -1.455 -33.711 1.00 86.31 392 GLU A CA 1
ATOM 3156 C C . GLU A 1 392 ? 18.149 -1.724 -34.845 1.00 86.31 392 GLU A C 1
ATOM 3158 O O . GLU A 1 392 ? 18.562 -0.804 -35.555 1.00 86.31 392 GLU A O 1
ATOM 3163 N N . ILE A 1 393 ? 18.478 -2.996 -35.087 1.00 91.50 393 ILE A N 1
ATOM 3164 C CA . ILE A 1 393 ? 19.313 -3.398 -36.227 1.00 91.50 393 ILE A CA 1
ATOM 3165 C C . ILE A 1 393 ? 18.629 -2.996 -37.542 1.00 91.50 393 ILE A C 1
ATOM 3167 O O . ILE A 1 393 ? 19.268 -2.430 -38.431 1.00 91.50 393 ILE A O 1
ATOM 3171 N N . LEU A 1 394 ? 17.318 -3.233 -37.657 1.00 93.69 394 LEU A N 1
ATOM 3172 C CA . LEU A 1 394 ? 16.535 -2.814 -38.821 1.00 93.69 394 LEU A CA 1
ATOM 3173 C C . LEU A 1 394 ? 16.471 -1.291 -38.961 1.00 93.69 394 LEU A C 1
ATOM 3175 O O . LEU A 1 394 ? 16.640 -0.792 -40.066 1.00 93.69 394 LEU A O 1
ATOM 3179 N N . ILE A 1 395 ? 16.283 -0.541 -37.872 1.00 94.88 395 ILE A N 1
ATOM 3180 C CA . ILE A 1 395 ? 16.297 0.930 -37.897 1.00 94.88 395 ILE A CA 1
ATOM 3181 C C . ILE A 1 395 ? 17.636 1.431 -38.419 1.00 94.88 395 ILE A C 1
ATOM 3183 O O . ILE A 1 395 ? 17.660 2.291 -39.294 1.00 94.88 395 ILE A O 1
ATOM 3187 N N . THR A 1 396 ? 18.739 0.853 -37.948 1.00 94.44 396 THR A N 1
ATOM 3188 C CA . THR A 1 396 ? 20.089 1.217 -38.397 1.00 94.44 396 THR A CA 1
ATOM 3189 C C . THR A 1 396 ? 20.253 1.015 -39.902 1.00 94.44 396 THR A C 1
ATOM 3191 O O . THR A 1 396 ? 20.779 1.890 -40.585 1.00 94.44 396 THR A O 1
ATOM 3194 N N . ARG A 1 397 ? 19.744 -0.103 -40.438 1.00 95.62 397 ARG A N 1
ATOM 3195 C CA . ARG A 1 397 ? 19.775 -0.399 -41.880 1.00 95.62 397 ARG A CA 1
ATOM 3196 C C . ARG A 1 397 ? 18.830 0.478 -42.702 1.00 95.62 397 ARG A C 1
ATOM 3198 O O . ARG A 1 397 ? 19.169 0.847 -43.818 1.00 95.62 397 ARG A O 1
ATOM 3205 N N . ILE A 1 398 ? 17.660 0.822 -42.164 1.00 97.06 398 ILE A N 1
ATOM 3206 C CA . ILE A 1 398 ? 16.641 1.615 -42.866 1.00 97.06 398 ILE A CA 1
ATOM 3207 C C . ILE A 1 398 ? 16.928 3.115 -42.814 1.00 97.06 398 ILE A C 1
ATOM 3209 O O . ILE A 1 398 ? 16.498 3.848 -43.703 1.00 97.06 398 ILE A O 1
ATOM 3213 N N . ARG A 1 399 ? 17.642 3.604 -41.796 1.00 97.06 399 ARG A N 1
ATOM 3214 C CA . ARG A 1 399 ? 17.865 5.041 -41.583 1.00 97.06 399 ARG A CA 1
ATOM 3215 C C . ARG A 1 399 ? 18.401 5.768 -42.834 1.00 97.06 399 ARG A C 1
ATOM 3217 O O . ARG A 1 399 ? 17.846 6.819 -43.147 1.00 97.06 399 ARG A O 1
ATOM 3224 N N . PRO A 1 400 ? 19.363 5.234 -43.614 1.00 97.31 400 PRO A N 1
ATOM 3225 C CA . PRO A 1 400 ? 19.794 5.861 -44.868 1.00 97.31 400 PRO A CA 1
ATOM 3226 C C . PRO A 1 400 ? 18.674 5.977 -45.915 1.00 97.31 400 PRO A C 1
ATOM 3228 O O . PRO A 1 400 ? 18.531 7.020 -46.552 1.00 97.31 400 PRO A O 1
ATOM 3231 N N . ILE A 1 401 ? 17.844 4.938 -46.062 1.00 97.12 401 ILE A N 1
ATOM 3232 C CA . ILE A 1 401 ? 16.693 4.912 -46.981 1.00 97.12 401 ILE A CA 1
ATOM 3233 C C . ILE A 1 401 ? 15.664 5.961 -46.559 1.00 97.12 401 ILE A C 1
ATOM 3235 O O . ILE A 1 401 ? 15.171 6.731 -47.382 1.00 97.12 401 ILE A O 1
ATOM 3239 N N . TRP A 1 402 ? 15.375 6.031 -45.258 1.00 96.31 402 TRP A N 1
ATOM 3240 C CA . TRP A 1 402 ? 14.467 7.021 -44.688 1.00 96.31 402 TRP A CA 1
ATOM 3241 C C . TRP A 1 402 ? 14.933 8.453 -44.967 1.00 96.31 402 TRP A C 1
ATOM 3243 O O . TRP A 1 402 ? 14.134 9.267 -45.419 1.00 96.31 402 TRP A O 1
ATOM 3253 N N . VAL A 1 403 ? 16.222 8.751 -44.773 1.00 95.06 403 VAL A N 1
ATOM 3254 C CA . VAL A 1 403 ? 16.796 10.077 -45.058 1.00 95.06 403 VAL A CA 1
ATOM 3255 C C . VAL A 1 403 ? 16.679 10.427 -46.547 1.00 95.06 403 VAL A C 1
ATOM 3257 O O . VAL A 1 403 ? 16.219 11.520 -46.874 1.00 95.06 403 VAL A O 1
ATOM 3260 N N . LYS A 1 404 ? 16.995 9.498 -47.463 1.00 96.62 404 LYS A N 1
ATOM 3261 C CA . LYS A 1 404 ? 16.805 9.706 -48.915 1.00 96.62 404 LYS A CA 1
ATOM 3262 C C . LYS A 1 404 ? 15.340 9.988 -49.272 1.00 96.62 404 LYS A C 1
ATOM 3264 O O . LYS A 1 404 ? 15.049 10.882 -50.070 1.00 96.62 404 LYS A O 1
ATOM 3269 N N . LEU A 1 405 ? 14.406 9.244 -48.678 1.00 96.06 405 LEU A N 1
ATOM 3270 C CA . LEU A 1 405 ? 12.972 9.444 -48.895 1.00 96.06 405 LEU A CA 1
ATOM 3271 C C . LEU A 1 405 ? 12.494 10.795 -48.344 1.00 96.06 405 LEU A C 1
ATOM 3273 O O . LEU A 1 405 ? 11.749 11.488 -49.025 1.00 96.06 405 LEU A O 1
ATOM 3277 N N . CYS A 1 406 ? 12.943 11.200 -47.155 1.00 94.44 406 CYS A N 1
ATOM 3278 C CA . CYS A 1 406 ? 12.631 12.513 -46.581 1.00 94.44 406 CYS A CA 1
ATOM 3279 C C . CYS A 1 406 ? 13.204 13.676 -47.403 1.00 94.44 406 CYS A C 1
ATOM 3281 O O . CYS A 1 406 ? 12.584 14.729 -47.469 1.00 94.44 406 CYS A O 1
ATOM 3283 N N . ASN A 1 407 ? 14.364 13.496 -48.038 1.00 95.12 407 ASN A N 1
ATOM 3284 C CA . ASN A 1 407 ? 14.964 14.533 -48.881 1.00 95.12 407 ASN A CA 1
ATOM 3285 C C . ASN A 1 407 ? 14.264 14.656 -50.245 1.00 95.12 407 ASN A C 1
ATOM 3287 O O . ASN A 1 407 ? 14.188 15.746 -50.804 1.00 95.12 407 ASN A O 1
ATOM 3291 N N . SER A 1 408 ? 13.749 13.549 -50.789 1.00 95.25 408 SER A N 1
ATOM 3292 C CA . SER A 1 408 ? 13.063 13.529 -52.093 1.00 95.25 408 SER A CA 1
ATOM 3293 C C . SER A 1 408 ? 11.590 13.924 -52.000 1.00 95.25 408 SER A C 1
ATOM 3295 O O . SER A 1 408 ? 11.050 14.588 -52.885 1.00 95.25 408 SER A O 1
ATOM 3297 N N . LEU A 1 409 ? 10.923 13.537 -50.917 1.00 87.44 409 LEU A N 1
ATOM 3298 C CA . LEU A 1 409 ? 9.536 13.868 -50.653 1.00 87.44 409 LEU A CA 1
ATOM 3299 C C . LEU A 1 409 ? 9.542 15.085 -49.740 1.00 87.44 409 LEU A C 1
ATOM 3301 O O . LEU A 1 409 ? 9.957 14.984 -48.595 1.00 87.44 409 LEU A O 1
ATOM 3305 N N . LYS A 1 410 ? 8.998 16.222 -50.177 1.00 89.69 410 LYS A N 1
ATOM 3306 C CA . LYS A 1 410 ? 8.796 17.424 -49.332 1.00 89.69 410 LYS A CA 1
ATOM 3307 C C . LYS A 1 410 ? 7.867 17.194 -48.110 1.00 89.69 410 LYS A C 1
ATOM 3309 O O . LYS A 1 410 ? 7.322 18.138 -47.551 1.00 89.69 410 LYS A O 1
ATOM 3314 N N . ARG A 1 411 ? 7.611 15.938 -47.730 1.00 90.75 411 ARG A N 1
ATOM 3315 C CA . ARG A 1 411 ? 6.762 15.462 -46.636 1.00 90.75 411 ARG A CA 1
ATOM 3316 C C . ARG A 1 411 ? 7.331 14.165 -46.060 1.00 90.75 411 ARG A C 1
ATOM 3318 O O . ARG A 1 411 ? 7.988 13.403 -46.764 1.00 90.75 411 ARG A O 1
ATOM 3325 N N . ARG A 1 412 ? 6.992 13.864 -44.803 1.00 90.88 412 ARG A N 1
ATOM 3326 C CA . ARG A 1 412 ? 7.408 12.613 -44.147 1.00 90.88 412 ARG A CA 1
ATOM 3327 C C . ARG A 1 412 ? 6.865 11.382 -44.908 1.00 90.88 412 ARG A C 1
ATOM 3329 O O . ARG A 1 412 ? 5.664 11.349 -45.198 1.00 90.88 412 ARG A O 1
ATOM 3336 N N . PRO A 1 413 ? 7.700 10.375 -45.226 1.00 92.50 413 PRO A N 1
ATOM 3337 C CA . PRO A 1 413 ? 7.271 9.186 -45.958 1.00 92.50 413 PRO A CA 1
ATOM 3338 C C . PRO A 1 413 ? 6.248 8.365 -45.163 1.00 92.50 413 PRO A C 1
ATOM 3340 O O . PRO A 1 413 ? 6.368 8.196 -43.950 1.00 92.50 413 PRO A O 1
ATOM 3343 N N . GLY A 1 414 ? 5.246 7.814 -45.850 1.00 95.25 414 GLY A N 1
ATOM 3344 C CA . GLY A 1 414 ? 4.318 6.844 -45.264 1.00 95.25 414 GLY A CA 1
ATOM 3345 C C . GLY A 1 414 ? 4.934 5.445 -45.143 1.00 95.25 414 GLY A C 1
ATOM 3346 O O . GLY A 1 414 ? 5.885 5.104 -45.846 1.00 95.25 414 GLY A O 1
ATOM 3347 N N . TRP A 1 415 ? 4.350 4.597 -44.291 1.00 96.62 415 TRP A N 1
ATOM 3348 C CA . TRP A 1 415 ? 4.856 3.240 -44.013 1.00 96.62 415 TRP A CA 1
ATOM 3349 C C . TRP A 1 415 ? 4.887 2.349 -45.256 1.00 96.62 415 TRP A C 1
ATOM 3351 O O . TRP A 1 415 ? 5.810 1.556 -45.428 1.00 96.62 415 TRP A O 1
ATOM 3361 N N . LEU A 1 416 ? 3.924 2.520 -46.161 1.00 97.25 416 LEU A N 1
ATOM 3362 C CA . LEU A 1 416 ? 3.834 1.735 -47.390 1.00 97.25 416 LEU A CA 1
ATOM 3363 C C . LEU A 1 416 ? 4.976 2.065 -48.362 1.00 97.25 416 LEU A C 1
ATOM 3365 O O . LEU A 1 416 ? 5.504 1.181 -49.029 1.00 97.25 416 LEU A O 1
ATOM 3369 N N . LEU A 1 417 ? 5.391 3.334 -48.398 1.00 96.81 417 LEU A N 1
ATOM 3370 C CA . LEU A 1 417 ? 6.484 3.791 -49.250 1.00 96.81 417 LEU A CA 1
ATOM 3371 C C . LEU A 1 417 ? 7.846 3.380 -48.689 1.00 96.81 417 LEU A C 1
ATOM 3373 O O . LEU A 1 417 ? 8.688 2.895 -49.439 1.00 96.81 417 LEU A O 1
ATOM 3377 N N . LEU A 1 418 ? 8.032 3.501 -47.370 1.00 96.88 418 LEU A N 1
ATOM 3378 C CA . LEU A 1 418 ? 9.224 2.987 -46.696 1.00 96.88 418 LEU A CA 1
ATOM 3379 C C . LEU A 1 418 ? 9.379 1.477 -46.903 1.00 96.88 418 LEU A C 1
ATOM 3381 O O . LEU A 1 418 ? 10.473 1.015 -47.193 1.00 96.88 418 LEU A O 1
ATOM 3385 N N . LEU A 1 419 ? 8.279 0.728 -46.779 1.00 97.50 419 LEU A N 1
ATOM 3386 C CA . LEU A 1 419 ? 8.241 -0.718 -46.991 1.00 97.50 419 LEU A CA 1
ATOM 3387 C C . LEU A 1 419 ? 8.690 -1.091 -48.409 1.00 97.50 419 LEU A C 1
ATOM 3389 O O . LEU A 1 419 ? 9.596 -1.903 -48.563 1.00 97.50 419 LEU A O 1
ATOM 3393 N N . ARG A 1 420 ? 8.090 -0.474 -49.437 1.00 97.50 420 ARG A N 1
ATOM 3394 C CA . ARG A 1 420 ? 8.468 -0.726 -50.835 1.00 97.50 420 ARG A CA 1
ATOM 3395 C C . ARG A 1 420 ? 9.936 -0.405 -51.078 1.00 97.50 420 ARG A C 1
ATOM 3397 O O . ARG A 1 420 ? 10.653 -1.248 -51.602 1.00 97.50 420 ARG A O 1
ATOM 3404 N N . LYS A 1 421 ? 10.391 0.773 -50.638 1.00 97.56 421 LYS A N 1
ATOM 3405 C CA . LYS A 1 421 ? 11.764 1.204 -50.901 1.00 97.56 421 LYS A CA 1
ATOM 3406 C C . LYS A 1 421 ? 12.802 0.370 -50.158 1.00 97.56 421 LYS A C 1
ATOM 3408 O O . LYS A 1 421 ? 13.857 0.088 -50.707 1.00 97.56 421 LYS A O 1
ATOM 3413 N N . ALA A 1 422 ? 12.491 -0.056 -48.936 1.00 96.88 422 ALA A N 1
ATOM 3414 C CA . ALA A 1 422 ? 13.343 -0.971 -48.193 1.00 96.88 422 ALA A CA 1
ATOM 3415 C C . ALA A 1 422 ? 13.492 -2.316 -48.909 1.00 96.88 422 ALA A C 1
ATOM 3417 O O . ALA A 1 422 ? 14.617 -2.777 -49.079 1.00 96.88 422 ALA A O 1
ATOM 3418 N N . ASN A 1 423 ? 12.392 -2.882 -49.412 1.00 94.94 423 ASN A N 1
ATOM 3419 C CA . ASN A 1 423 ? 12.432 -4.136 -50.162 1.00 94.94 423 ASN A CA 1
ATOM 3420 C C . ASN A 1 423 ? 13.180 -3.987 -51.501 1.00 94.94 423 ASN A C 1
ATOM 3422 O O . ASN A 1 423 ? 13.937 -4.881 -51.866 1.00 94.94 423 ASN A O 1
ATOM 3426 N N . GLU A 1 424 ? 13.032 -2.854 -52.202 1.00 96.94 424 GLU A N 1
ATOM 3427 C CA . GLU A 1 424 ? 13.825 -2.532 -53.405 1.00 96.94 424 GLU A CA 1
ATOM 3428 C C . GLU A 1 424 ? 15.333 -2.467 -53.112 1.00 96.94 424 GLU A C 1
ATOM 3430 O O . GLU A 1 424 ? 16.136 -2.903 -53.930 1.00 96.94 424 GLU A O 1
ATOM 3435 N N . GLU A 1 425 ? 15.726 -1.952 -51.943 1.00 96.88 425 GLU A N 1
ATOM 3436 C CA . GLU A 1 425 ? 17.126 -1.889 -51.496 1.00 96.88 425 GLU A CA 1
ATOM 3437 C C . GLU A 1 425 ? 17.583 -3.176 -50.770 1.00 96.88 425 GLU A C 1
ATOM 3439 O O . GLU A 1 425 ? 18.611 -3.188 -50.093 1.00 96.8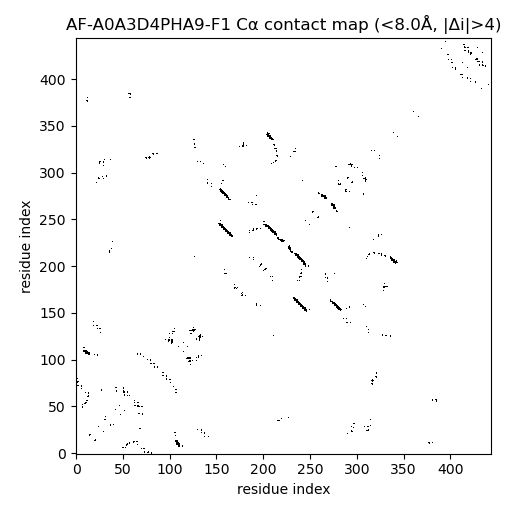8 425 GLU A O 1
ATOM 3444 N N . GLY A 1 426 ? 16.834 -4.278 -50.910 1.00 96.56 426 GLY A N 1
ATOM 3445 C CA . GLY A 1 426 ? 17.201 -5.598 -50.385 1.00 96.56 426 GLY A CA 1
ATOM 3446 C C . GLY A 1 426 ? 17.041 -5.758 -48.869 1.00 96.56 426 GLY A C 1
ATOM 3447 O O . GLY A 1 426 ? 17.540 -6.723 -48.288 1.00 96.56 426 GLY A O 1
ATOM 3448 N N . VAL A 1 427 ? 16.354 -4.828 -48.204 1.00 96.00 427 VAL A N 1
ATOM 3449 C CA . VAL A 1 427 ? 16.030 -4.911 -46.777 1.00 96.00 427 VAL A CA 1
ATOM 3450 C C . VAL A 1 427 ? 14.614 -5.455 -46.631 1.00 96.00 427 VAL A C 1
ATOM 3452 O O . VAL A 1 427 ? 13.649 -4.701 -46.710 1.00 96.00 427 VAL A O 1
ATOM 3455 N N . ASP A 1 428 ? 14.503 -6.760 -46.384 1.00 94.88 428 ASP A N 1
ATOM 3456 C CA . ASP A 1 428 ? 13.212 -7.419 -46.176 1.00 94.88 428 ASP A CA 1
ATOM 3457 C C . ASP A 1 428 ? 12.489 -6.846 -44.946 1.00 94.88 428 ASP A C 1
ATOM 3459 O O . ASP A 1 428 ? 12.937 -6.979 -43.797 1.00 94.88 428 ASP A O 1
ATOM 3463 N N . LEU A 1 429 ? 11.371 -6.165 -45.198 1.00 95.12 429 LEU A N 1
ATOM 3464 C CA . LEU A 1 429 ? 10.486 -5.635 -44.176 1.00 95.12 429 LEU A CA 1
ATOM 3465 C C . LEU A 1 429 ? 9.092 -6.231 -44.282 1.00 95.12 429 LEU A C 1
ATOM 3467 O O . LEU A 1 429 ? 8.464 -6.237 -45.334 1.00 95.12 429 LEU A O 1
ATOM 3471 N N . SER A 1 430 ? 8.520 -6.560 -43.127 1.00 95.06 430 SER A N 1
ATOM 3472 C CA . SER A 1 430 ? 7.072 -6.707 -43.004 1.00 95.06 430 SER A CA 1
ATOM 3473 C C . SER A 1 430 ? 6.380 -5.352 -42.825 1.00 95.06 430 SER A C 1
ATOM 3475 O O . SER A 1 430 ? 6.929 -4.400 -42.257 1.00 95.06 430 SER A O 1
ATOM 3477 N N . GLU A 1 431 ? 5.101 -5.295 -43.196 1.00 96.00 431 GLU A N 1
ATOM 3478 C CA . GLU A 1 431 ? 4.216 -4.158 -42.915 1.00 96.00 431 GLU A CA 1
ATOM 3479 C C . GLU A 1 431 ? 4.253 -3.735 -41.436 1.00 96.00 431 GLU A C 1
ATOM 3481 O O . GLU A 1 431 ? 4.359 -2.549 -41.107 1.00 96.00 431 GLU A O 1
ATOM 3486 N N . ARG A 1 432 ? 4.208 -4.710 -40.520 1.00 93.00 432 ARG A N 1
ATOM 3487 C CA . ARG A 1 432 ? 4.213 -4.446 -39.078 1.00 93.00 432 ARG A CA 1
ATOM 3488 C C . ARG A 1 432 ? 5.516 -3.790 -38.621 1.00 93.00 432 ARG A C 1
ATOM 3490 O O . ARG A 1 432 ? 5.470 -2.887 -37.783 1.00 93.00 432 ARG A O 1
ATOM 3497 N N . GLN A 1 433 ? 6.659 -4.233 -39.148 1.00 94.19 433 GLN A N 1
ATOM 3498 C CA . GLN A 1 433 ? 7.961 -3.630 -38.851 1.00 94.19 433 GLN A CA 1
ATOM 3499 C C . GLN A 1 433 ? 8.036 -2.206 -39.398 1.00 94.19 433 GLN A C 1
ATOM 3501 O O . GLN A 1 433 ? 8.411 -1.306 -38.653 1.00 94.19 433 GLN A O 1
ATOM 3506 N N . SER A 1 434 ? 7.583 -1.980 -40.633 1.00 94.25 434 SER A N 1
ATOM 3507 C CA . SER A 1 434 ? 7.568 -0.652 -41.260 1.00 94.25 434 SER A CA 1
ATOM 3508 C C . SER A 1 434 ? 6.807 0.373 -40.410 1.00 94.25 434 SER A C 1
ATOM 3510 O O . SER A 1 434 ? 7.349 1.420 -40.044 1.00 94.25 434 SER A O 1
ATOM 3512 N N . ARG A 1 435 ? 5.581 0.037 -39.981 1.00 94.62 435 ARG A N 1
ATOM 3513 C CA . ARG A 1 435 ? 4.776 0.901 -39.099 1.00 94.62 435 ARG A CA 1
ATOM 3514 C C . ARG A 1 435 ? 5.485 1.199 -37.771 1.00 94.62 435 ARG A C 1
ATOM 3516 O O . ARG A 1 435 ? 5.438 2.328 -37.280 1.00 94.62 435 ARG A O 1
ATOM 3523 N N . GLY A 1 436 ? 6.136 0.194 -37.182 1.00 90.56 436 GLY A N 1
ATOM 3524 C CA . GLY A 1 436 ? 6.887 0.340 -35.933 1.00 90.56 436 GLY A CA 1
ATOM 3525 C C . GLY A 1 436 ? 8.111 1.249 -36.067 1.00 90.56 436 GLY A C 1
ATOM 3526 O O . GLY A 1 436 ? 8.351 2.079 -35.189 1.00 90.56 436 GLY A O 1
ATOM 3527 N N . ILE A 1 437 ? 8.844 1.124 -37.175 1.00 95.06 437 ILE A N 1
ATOM 3528 C CA . ILE A 1 437 ? 10.061 1.890 -37.459 1.00 95.06 437 ILE A CA 1
ATOM 3529 C C . ILE A 1 437 ? 9.737 3.358 -37.715 1.00 95.06 437 ILE A C 1
ATOM 3531 O O . ILE A 1 437 ? 10.345 4.217 -37.083 1.00 95.06 437 ILE A O 1
ATOM 3535 N N . ILE A 1 438 ? 8.717 3.657 -38.526 1.00 94.81 438 ILE A N 1
ATOM 3536 C CA . ILE A 1 438 ? 8.269 5.043 -38.745 1.00 94.81 438 ILE A CA 1
ATOM 3537 C C . ILE A 1 438 ? 7.904 5.726 -37.436 1.00 94.81 438 ILE A C 1
ATOM 3539 O O . ILE A 1 438 ? 8.279 6.872 -37.205 1.00 94.81 438 ILE A O 1
ATOM 3543 N N . LYS A 1 439 ? 7.187 5.029 -36.548 1.00 92.19 439 LYS A N 1
ATOM 3544 C CA . LYS A 1 439 ? 6.818 5.599 -35.251 1.00 92.19 439 LYS A CA 1
ATOM 3545 C C . LYS A 1 439 ? 8.049 5.967 -34.416 1.00 92.19 439 LYS A C 1
ATOM 3547 O O . LYS A 1 439 ? 7.970 6.925 -33.657 1.00 92.19 439 LYS A O 1
ATOM 3552 N N . ARG A 1 440 ? 9.157 5.225 -34.516 1.00 90.81 440 ARG A N 1
ATOM 3553 C CA . ARG A 1 440 ? 10.412 5.563 -33.823 1.00 90.81 440 ARG A CA 1
ATOM 3554 C C . ARG A 1 440 ? 11.152 6.704 -34.516 1.00 90.81 440 ARG A C 1
ATOM 3556 O O . ARG A 1 440 ? 11.395 7.703 -33.859 1.00 90.81 440 ARG A O 1
ATOM 3563 N N . LEU A 1 441 ? 11.391 6.595 -35.823 1.00 91.94 441 LEU A N 1
ATOM 3564 C CA . LEU A 1 441 ? 12.100 7.608 -36.617 1.00 91.94 441 LEU A CA 1
ATOM 3565 C C . LEU A 1 441 ? 11.401 8.975 -36.637 1.00 91.94 441 LEU A C 1
ATOM 3567 O O . LEU A 1 441 ? 12.051 9.982 -36.853 1.00 91.94 441 LEU A O 1
ATOM 3571 N N . ASN A 1 442 ? 10.084 9.028 -36.423 1.00 88.50 442 ASN A N 1
ATOM 3572 C CA . ASN A 1 442 ? 9.343 10.289 -36.322 1.00 88.50 442 ASN A CA 1
ATOM 3573 C C . ASN A 1 442 ? 9.478 11.003 -34.971 1.00 88.50 442 ASN A C 1
ATOM 3575 O O . ASN A 1 442 ? 9.090 12.172 -34.897 1.00 88.50 442 ASN A O 1
ATOM 3579 N N . ASN A 1 443 ? 9.889 10.275 -33.928 1.00 81.75 443 ASN A N 1
ATOM 3580 C CA . ASN A 1 443 ? 10.075 10.786 -32.567 1.00 81.75 443 ASN A CA 1
ATOM 3581 C C . ASN A 1 443 ? 11.544 11.128 -32.263 1.00 81.75 443 ASN A C 1
ATOM 3583 O O . ASN A 1 443 ? 11.808 11.683 -31.197 1.00 81.75 443 ASN A O 1
ATOM 3587 N N . GLU A 1 444 ? 12.463 10.733 -33.148 1.00 78.81 444 GLU A N 1
ATOM 3588 C CA . GLU A 1 444 ? 13.819 11.283 -33.262 1.00 78.81 444 GLU A CA 1
ATOM 3589 C C . GLU A 1 444 ? 13.753 12.571 -34.088 1.00 78.81 444 GLU A C 1
ATOM 3591 O O . GLU A 1 444 ? 14.481 13.518 -33.724 1.00 78.81 444 GLU A O 1
#

Radius of gyration: 25.93 Å; Cα contacts (8 Å, |Δi|>4): 600; chains: 1; bounding box: 56×54×85 Å

pLDDT: mean 77.86, std 15.16, range [33.84, 97.56]